Protein AF-A0A960UB65-F1 (afdb_monomer_lite)

Sequence (457 aa):
MKLVRENLKAYLTNGGKIPEKVTPKFLTQNHSGFLNKEYNNRPELTNQEFQFLRRIIALKPETLAQVYTADINILIYICEKLSDLNLNAIRELEDCIKEFDSDMDMLLGGSDSLIEKYYMSLDLLNSGISEVPREDFLPLTETISGSINNFLQTYKSLFVSEFKNASPNLITFQELSAKLSKELKSGESPSSTTAGTGSNRSNITIGLDAAAIKKELENSASKILNYAGIEIERVKEYSSLVLKMKSLKNPLDPDPDARKIRRNLTKTYWEAYEKSFLKYLQSNKKVPRPIEMMLKFGYFDETLLEDEQLIFLHQQVEKKDTYRDNLVMTFDGTDWLEKIYRKEFTTSLDELGQTFFDKVKADNRNSQYKKESDLPPDVDNGEARLKYEINSMYISNVRLTTGSPASHLPILTKYHIIYPLEKCIVDSKMLIDTLKAIMAIDYTAFYREVIYNEPDL

Secondary structure (DSSP, 8-state):
-HHHHHHHHHHHHTT----SS--HHHHHS--HHHHT-----------HHHHHHHHHHTS-HHHHHHHHHH-HHHHHHHHHHHHHHHHHHHHHHHHHHHHHHHHHHHHHBGGGSHHHHHHHHHHHHHTT---S-HHHHHHHHHHHHHHHHHHHHHHHHHHSS--TTB-TTHHHHHHHHHHHHHHHHHTPPPP------SS------S-S-HHHHHHHTTTHHHHHHHHHT--HHHHHHHHHHHHHHHHSS-TTS--HHHHHHHHHHHHHHHHHHHHHHHHHHHTTT---HHHHHHHHH----GGGS-HHHHHHHHHHHSPPP----SS-----HHHHHHHHHTTSSPPPP-TTS--HHHHHHHHTTTS---SGGGS-TTTS-HHHHHHHHIIIIIHHHHHHHSS-TTT--SS--GGG--S-HHHH---HHHHHHHHHHHHHH-TTTTPPP-----TT-

Radius of gyration: 32.87 Å; chains: 1; bounding box: 92×62×88 Å

Structure (mmCIF, N/CA/C/O backbone):
data_AF-A0A960UB65-F1
#
_entry.id   AF-A0A960UB65-F1
#
loop_
_atom_site.group_PDB
_atom_site.id
_atom_site.type_symbol
_atom_site.label_atom_id
_atom_site.label_alt_id
_atom_site.label_comp_id
_atom_site.label_asym_id
_atom_site.label_entity_id
_atom_site.label_seq_id
_atom_site.pdbx_PDB_ins_code
_atom_site.Cartn_x
_atom_site.Cartn_y
_atom_site.Cartn_z
_atom_site.occupancy
_atom_site.B_iso_or_equiv
_atom_site.auth_seq_id
_atom_site.auth_comp_id
_atom_site.auth_asym_id
_atom_site.auth_atom_id
_atom_site.pdbx_PDB_model_num
ATOM 1 N N . MET A 1 1 ? 15.405 -2.879 -5.084 1.00 46.12 1 MET A N 1
ATOM 2 C CA . MET A 1 1 ? 15.617 -3.177 -3.636 1.00 46.12 1 MET A CA 1
ATOM 3 C C . MET A 1 1 ? 16.535 -4.374 -3.384 1.00 46.12 1 MET A C 1
ATOM 5 O O . MET A 1 1 ? 17.362 -4.290 -2.483 1.00 46.12 1 MET A O 1
ATOM 9 N N . LYS A 1 2 ? 16.433 -5.454 -4.173 1.00 51.88 2 LYS A N 1
ATOM 10 C CA . LYS A 1 2 ? 17.303 -6.639 -4.071 1.00 51.88 2 LYS A CA 1
ATOM 11 C C . LYS A 1 2 ? 18.804 -6.291 -4.176 1.00 51.88 2 LYS A C 1
ATOM 13 O O . LYS A 1 2 ? 19.564 -6.609 -3.268 1.00 51.88 2 LYS A O 1
ATOM 18 N N . LEU A 1 3 ? 19.154 -5.450 -5.154 1.00 63.78 3 LEU A N 1
ATOM 19 C CA . LEU A 1 3 ? 20.529 -5.012 -5.426 1.00 63.78 3 LEU A CA 1
ATOM 20 C C . LEU A 1 3 ? 21.200 -4.239 -4.272 1.00 63.78 3 LEU A C 1
ATOM 22 O O . LEU A 1 3 ? 22.381 -4.423 -4.014 1.00 63.78 3 LEU A O 1
ATOM 26 N N . VAL A 1 4 ? 20.467 -3.394 -3.533 1.00 68.12 4 VAL A N 1
ATOM 27 C CA . VAL A 1 4 ? 21.047 -2.603 -2.422 1.00 68.12 4 VAL A CA 1
ATOM 28 C C . VAL A 1 4 ? 21.416 -3.502 -1.242 1.00 68.12 4 VAL A C 1
ATOM 30 O O . VAL A 1 4 ? 22.489 -3.352 -0.665 1.00 68.12 4 VAL A O 1
ATOM 33 N N . ARG A 1 5 ? 20.550 -4.464 -0.899 1.00 73.81 5 ARG A N 1
ATOM 34 C CA . ARG A 1 5 ? 20.815 -5.427 0.182 1.00 73.81 5 ARG A CA 1
ATOM 35 C C . ARG A 1 5 ? 21.937 -6.394 -0.189 1.00 73.81 5 ARG A C 1
ATOM 37 O O . ARG A 1 5 ? 22.745 -6.732 0.668 1.00 73.81 5 ARG A O 1
ATOM 44 N N . GLU A 1 6 ? 21.999 -6.809 -1.452 1.00 80.06 6 GLU A N 1
ATOM 45 C CA . GLU A 1 6 ? 23.071 -7.659 -1.978 1.00 80.06 6 GLU A CA 1
ATOM 46 C C . GLU A 1 6 ? 24.418 -6.926 -1.988 1.00 80.06 6 GLU A C 1
ATOM 48 O O . GLU A 1 6 ? 25.387 -7.457 -1.451 1.00 80.06 6 GLU A O 1
ATOM 53 N N . ASN A 1 7 ? 24.462 -5.679 -2.472 1.00 82.44 7 ASN A N 1
ATOM 54 C CA . ASN A 1 7 ? 25.669 -4.848 -2.445 1.00 82.44 7 ASN A CA 1
ATOM 55 C C . ASN A 1 7 ? 26.142 -4.576 -1.012 1.00 82.44 7 ASN A C 1
ATOM 57 O O . ASN A 1 7 ? 27.329 -4.694 -0.728 1.00 82.44 7 ASN A O 1
ATOM 61 N N . LEU A 1 8 ? 25.223 -4.257 -0.093 1.00 84.19 8 LEU A N 1
ATOM 62 C CA . LEU A 1 8 ? 25.546 -4.048 1.320 1.00 84.19 8 LEU A CA 1
ATOM 63 C C . LEU A 1 8 ? 26.121 -5.319 1.959 1.00 84.19 8 LEU A C 1
ATOM 65 O O . LEU A 1 8 ? 27.122 -5.264 2.670 1.00 84.19 8 LEU A O 1
ATOM 69 N N . LYS A 1 9 ? 25.510 -6.475 1.679 1.00 86.12 9 LYS A N 1
ATOM 70 C CA . LYS A 1 9 ? 25.997 -7.771 2.154 1.00 86.12 9 LYS A CA 1
ATOM 71 C C . LYS A 1 9 ? 27.390 -8.075 1.601 1.00 86.12 9 LYS A C 1
ATOM 73 O O . LYS A 1 9 ? 28.254 -8.467 2.379 1.00 86.12 9 LYS A O 1
ATOM 78 N N . ALA A 1 10 ? 27.614 -7.889 0.299 1.00 85.62 10 ALA A N 1
ATOM 79 C CA . ALA A 1 10 ? 28.914 -8.102 -0.338 1.00 85.62 10 ALA A CA 1
ATOM 80 C C . ALA A 1 10 ? 29.987 -7.185 0.268 1.00 85.62 10 ALA A C 1
ATOM 82 O O . ALA A 1 10 ? 31.014 -7.674 0.729 1.00 85.62 10 ALA A O 1
ATOM 83 N N . TYR A 1 11 ? 29.684 -5.889 0.390 1.00 89.25 11 TYR A N 1
ATOM 84 C CA . TYR A 1 11 ? 30.577 -4.888 0.969 1.00 89.25 11 TYR A CA 1
ATOM 85 C C . TYR A 1 11 ? 31.040 -5.267 2.381 1.00 89.25 11 TYR A C 1
ATOM 87 O O . TYR A 1 11 ? 32.238 -5.282 2.652 1.00 89.25 11 TYR A O 1
ATOM 95 N N . LEU A 1 12 ? 30.106 -5.640 3.264 1.00 90.12 12 LEU A N 1
ATOM 96 C CA . LEU A 1 12 ? 30.428 -6.044 4.637 1.00 90.12 12 LEU A CA 1
ATOM 97 C C . LEU A 1 12 ? 31.174 -7.387 4.696 1.00 90.12 12 LEU A C 1
ATOM 99 O O . LEU A 1 12 ? 32.096 -7.543 5.493 1.00 90.12 12 LEU A O 1
ATOM 103 N N . THR A 1 13 ? 30.800 -8.350 3.847 1.00 90.69 13 THR A N 1
ATOM 104 C CA . THR A 1 13 ? 31.427 -9.687 3.816 1.00 90.69 13 THR A CA 1
ATOM 105 C C . THR A 1 13 ? 32.877 -9.617 3.331 1.00 90.69 13 THR A 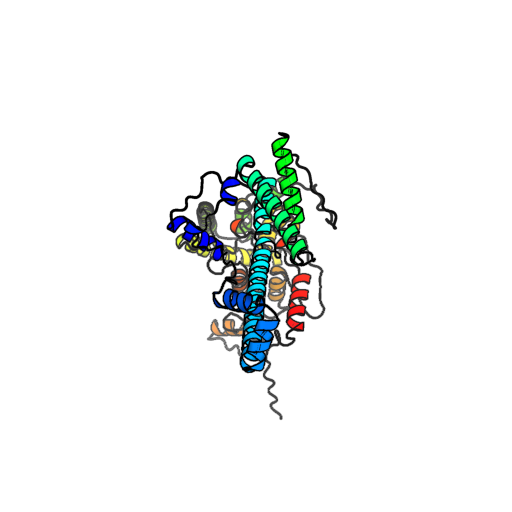C 1
ATOM 107 O O . THR A 1 13 ? 33.726 -10.349 3.830 1.00 90.69 13 THR A O 1
ATOM 110 N N . ASN A 1 14 ? 33.180 -8.690 2.420 1.00 90.19 14 ASN A N 1
ATOM 111 C CA . ASN A 1 14 ? 34.515 -8.490 1.860 1.00 90.19 14 ASN A CA 1
ATOM 112 C C . ASN A 1 14 ? 35.395 -7.544 2.704 1.00 90.19 14 ASN A C 1
ATOM 114 O O . ASN A 1 14 ? 36.448 -7.104 2.252 1.00 90.19 14 ASN A O 1
ATOM 118 N N . GLY A 1 15 ? 34.983 -7.223 3.937 1.00 87.62 15 GLY A N 1
ATOM 119 C CA . GLY A 1 15 ? 35.769 -6.418 4.878 1.00 87.62 15 GLY A CA 1
ATOM 120 C C . GLY A 1 15 ? 35.581 -4.902 4.758 1.00 87.62 15 GLY A C 1
ATOM 121 O O . GLY A 1 15 ? 36.271 -4.148 5.449 1.00 87.62 15 GLY A O 1
ATOM 122 N N . GLY A 1 16 ? 34.640 -4.443 3.930 1.00 87.81 16 GLY A N 1
ATOM 123 C CA . GLY A 1 16 ? 34.236 -3.045 3.866 1.00 87.81 16 GLY A CA 1
ATOM 124 C C . GLY A 1 16 ? 33.588 -2.601 5.179 1.00 87.81 16 GLY A C 1
ATOM 125 O O . GLY A 1 16 ? 32.753 -3.299 5.756 1.00 87.81 16 GLY A O 1
ATOM 126 N N . LYS A 1 17 ? 33.963 -1.416 5.666 1.00 87.00 17 LYS A N 1
ATOM 127 C CA . LYS A 1 17 ? 33.378 -0.806 6.869 1.00 87.00 17 LYS A CA 1
ATOM 128 C C . LYS A 1 17 ? 32.568 0.417 6.477 1.00 87.00 17 LYS A C 1
ATOM 130 O O . LYS A 1 17 ? 33.040 1.248 5.701 1.00 87.00 17 LYS A O 1
ATOM 135 N N . ILE A 1 18 ? 31.348 0.511 6.997 1.00 83.00 18 ILE A N 1
ATOM 136 C CA . ILE A 1 18 ? 30.536 1.721 6.870 1.00 83.00 18 ILE A CA 1
ATOM 137 C C . ILE A 1 18 ? 30.983 2.661 7.989 1.00 83.00 18 ILE A C 1
ATOM 139 O O . ILE A 1 18 ? 30.955 2.251 9.151 1.00 83.00 18 ILE A O 1
ATOM 143 N N . PRO A 1 19 ? 31.456 3.874 7.669 1.00 83.06 19 PRO A N 1
ATOM 144 C CA . PRO A 1 19 ? 31.855 4.825 8.693 1.00 83.06 19 PRO A CA 1
ATOM 145 C C . PRO A 1 19 ? 30.634 5.251 9.518 1.00 83.06 19 PRO A C 1
ATOM 147 O O . PRO A 1 19 ? 29.539 5.380 8.976 1.00 83.06 19 PRO A O 1
ATOM 150 N N . GLU A 1 20 ? 30.833 5.527 10.810 1.00 77.88 20 GLU A N 1
ATOM 151 C CA . GLU A 1 20 ? 29.770 6.058 11.686 1.00 77.88 20 GLU A CA 1
ATOM 152 C C . GLU A 1 20 ? 29.181 7.367 11.143 1.00 77.88 20 GLU A C 1
ATOM 154 O O . GLU A 1 20 ? 27.991 7.627 11.294 1.00 77.88 20 GLU A O 1
ATOM 159 N N . LYS A 1 21 ? 30.010 8.156 10.447 1.00 80.69 21 LYS A N 1
ATOM 160 C CA . LYS A 1 21 ? 29.604 9.329 9.674 1.00 80.69 21 LYS A CA 1
ATOM 161 C C . LYS A 1 21 ? 30.010 9.167 8.218 1.00 80.69 21 LYS A C 1
ATOM 163 O O . LYS A 1 21 ? 31.198 9.155 7.884 1.00 80.69 21 LYS A O 1
ATOM 168 N N . VAL A 1 22 ? 29.021 9.054 7.340 1.00 82.44 22 VAL A N 1
ATOM 169 C CA . VAL A 1 22 ? 29.248 9.014 5.894 1.00 82.44 22 VAL A CA 1
ATOM 170 C C . VAL A 1 22 ? 29.615 10.417 5.424 1.00 82.44 22 VAL A C 1
ATOM 172 O O . VAL A 1 22 ? 28.898 11.374 5.686 1.00 82.44 22 VAL A O 1
ATOM 175 N N . THR A 1 23 ? 30.745 10.547 4.731 1.00 87.44 23 THR A N 1
ATOM 176 C CA . THR A 1 23 ? 31.221 11.831 4.197 1.00 87.44 23 THR A CA 1
ATOM 177 C C . THR A 1 23 ? 31.137 11.842 2.672 1.00 87.44 23 THR A C 1
ATOM 179 O O . THR A 1 23 ? 31.181 10.776 2.055 1.00 87.44 23 THR A O 1
ATOM 182 N N . PRO A 1 24 ? 31.122 13.019 2.022 1.00 87.44 24 PRO A N 1
ATOM 183 C CA . PRO A 1 24 ? 31.235 13.114 0.565 1.00 87.44 24 PRO A CA 1
ATOM 184 C C . PRO A 1 24 ? 32.425 12.343 -0.023 1.00 87.44 24 PRO A C 1
ATOM 186 O O . PRO A 1 24 ? 32.319 11.754 -1.094 1.00 87.44 24 PRO A O 1
ATOM 189 N N . LYS A 1 25 ? 33.548 12.277 0.707 1.00 87.25 25 LYS A N 1
ATOM 190 C CA . LYS A 1 25 ? 34.724 11.487 0.310 1.00 87.25 25 LYS A CA 1
ATOM 191 C C . LYS A 1 25 ? 34.430 9.992 0.239 1.00 87.25 25 LYS A C 1
ATOM 193 O O . LYS A 1 25 ? 35.004 9.306 -0.594 1.00 87.25 25 LYS A O 1
ATOM 198 N N . PHE A 1 26 ? 33.557 9.483 1.103 1.00 86.81 26 PHE A N 1
ATOM 199 C CA . PHE A 1 26 ? 33.159 8.081 1.066 1.00 86.81 26 PHE A CA 1
ATOM 200 C C . PHE A 1 26 ? 32.366 7.757 -0.208 1.00 86.81 26 PHE A C 1
ATOM 202 O O . PHE A 1 26 ? 32.549 6.679 -0.762 1.00 86.81 26 PHE A O 1
ATOM 209 N N . LEU A 1 27 ? 31.546 8.694 -0.703 1.00 82.75 27 LEU A N 1
ATOM 210 C CA . LEU A 1 27 ? 30.766 8.522 -1.937 1.00 82.75 27 LEU A CA 1
ATOM 211 C C . LEU A 1 27 ? 31.638 8.498 -3.200 1.00 82.75 27 LEU A C 1
ATOM 213 O O . LEU A 1 27 ? 31.285 7.836 -4.169 1.00 82.75 27 LEU A O 1
ATOM 217 N N . THR A 1 28 ? 32.762 9.217 -3.197 1.00 82.19 28 THR A N 1
ATOM 218 C CA . THR A 1 28 ? 33.660 9.336 -4.359 1.00 82.19 28 THR A CA 1
ATOM 219 C C . THR A 1 28 ? 34.835 8.357 -4.334 1.00 82.19 28 THR A C 1
ATOM 221 O O . THR A 1 28 ? 35.596 8.278 -5.297 1.00 82.19 28 THR A O 1
ATOM 224 N N . GLN A 1 29 ? 34.999 7.599 -3.248 1.00 86.94 29 GLN A N 1
ATOM 225 C CA . GLN A 1 29 ? 36.013 6.554 -3.144 1.00 86.94 29 GLN A CA 1
ATOM 226 C C . GLN A 1 29 ? 35.649 5.322 -3.975 1.00 86.94 29 GLN A C 1
ATOM 228 O O . GLN A 1 29 ? 34.487 4.941 -4.108 1.00 86.94 29 GLN A O 1
ATOM 233 N N . ASN A 1 30 ? 36.677 4.664 -4.510 1.00 85.38 30 ASN A N 1
ATOM 234 C CA . ASN A 1 30 ? 36.500 3.423 -5.242 1.00 85.38 30 ASN A CA 1
ATOM 235 C C . ASN A 1 30 ? 36.323 2.247 -4.267 1.00 85.38 30 ASN A C 1
ATOM 237 O O . ASN A 1 30 ? 37.273 1.838 -3.601 1.00 85.38 30 ASN A O 1
ATOM 241 N N . HIS A 1 31 ? 35.113 1.686 -4.239 1.00 87.31 31 HIS A N 1
ATOM 242 C CA . HIS A 1 31 ? 34.742 0.533 -3.409 1.00 87.31 31 HIS A CA 1
ATOM 243 C C . HIS A 1 31 ? 34.596 -0.779 -4.202 1.00 87.31 31 HIS A C 1
ATOM 245 O O . HIS A 1 31 ? 34.089 -1.762 -3.664 1.00 87.31 31 HIS A O 1
ATOM 251 N N . SER A 1 32 ? 35.037 -0.814 -5.467 1.00 84.56 32 SER A N 1
ATOM 252 C CA . SER A 1 32 ? 34.952 -1.980 -6.378 1.00 84.56 32 SER A CA 1
ATOM 253 C C . SER A 1 32 ? 35.378 -3.297 -5.737 1.00 84.56 32 SER A C 1
ATOM 255 O O . SER A 1 32 ? 34.622 -4.267 -5.771 1.00 84.56 32 SER A O 1
ATOM 257 N N . GLY A 1 33 ? 36.553 -3.310 -5.101 1.00 83.44 33 GLY A N 1
ATOM 258 C CA . GLY A 1 33 ? 37.121 -4.502 -4.468 1.00 83.44 33 GLY A CA 1
ATOM 259 C C . GLY A 1 33 ? 36.278 -5.055 -3.316 1.00 83.44 33 GLY A C 1
ATOM 260 O O . GLY A 1 33 ? 36.300 -6.253 -3.066 1.00 83.44 33 GLY A O 1
ATOM 261 N N . PHE A 1 34 ? 35.485 -4.212 -2.648 1.00 87.69 34 PHE A N 1
ATOM 262 C CA . PHE A 1 34 ? 34.546 -4.655 -1.613 1.00 87.69 34 PHE A CA 1
ATOM 263 C C . PHE A 1 34 ? 33.189 -5.055 -2.195 1.00 87.69 34 PHE A C 1
ATOM 265 O O . PHE A 1 34 ? 32.503 -5.912 -1.645 1.00 87.69 34 PHE A O 1
ATOM 272 N N . LEU A 1 35 ? 32.789 -4.449 -3.311 1.00 84.75 35 LEU A N 1
ATOM 273 C CA . LEU A 1 35 ? 31.502 -4.692 -3.961 1.00 84.75 35 LEU A CA 1
ATOM 274 C C . LEU A 1 35 ? 31.531 -5.854 -4.962 1.00 84.75 35 LEU A C 1
ATOM 276 O O . LEU A 1 35 ? 30.475 -6.196 -5.488 1.00 84.75 35 LEU A O 1
ATOM 280 N N . ASN A 1 36 ? 32.702 -6.451 -5.224 1.00 81.25 36 ASN A N 1
ATOM 281 C CA . ASN A 1 36 ? 32.920 -7.395 -6.326 1.00 81.25 36 ASN A CA 1
ATOM 282 C C . ASN A 1 36 ? 32.400 -6.833 -7.661 1.00 81.25 36 ASN A C 1
ATOM 284 O O . ASN A 1 36 ? 31.754 -7.535 -8.437 1.00 81.25 36 ASN A O 1
ATOM 288 N N . LYS A 1 37 ? 32.638 -5.537 -7.892 1.00 77.56 37 LYS A N 1
ATOM 289 C CA . LYS A 1 37 ? 32.236 -4.838 -9.113 1.00 77.56 37 LYS A CA 1
ATOM 290 C C . LYS A 1 37 ? 33.463 -4.386 -9.876 1.00 77.56 37 LYS A C 1
ATOM 292 O O . LYS A 1 37 ? 34.276 -3.646 -9.333 1.00 77.56 37 LYS A O 1
ATOM 297 N N . GLU A 1 38 ? 33.553 -4.764 -11.139 1.00 74.19 38 GLU A N 1
ATOM 298 C CA . GLU A 1 38 ? 34.525 -4.194 -12.062 1.00 74.19 38 GLU A CA 1
ATOM 299 C C . GLU A 1 38 ? 33.853 -3.062 -12.838 1.00 74.19 38 GLU A C 1
ATOM 301 O O . GLU A 1 38 ? 32.847 -3.263 -13.506 1.00 74.19 38 GLU A O 1
ATOM 306 N N . TYR A 1 39 ? 34.386 -1.847 -12.705 1.00 66.56 39 TYR A N 1
ATOM 307 C CA . TYR A 1 39 ? 33.893 -0.660 -13.419 1.00 66.56 39 TYR A CA 1
ATOM 308 C C . TYR A 1 39 ? 34.680 -0.383 -14.710 1.00 66.56 39 TYR A C 1
ATOM 310 O O . TYR A 1 39 ? 34.407 0.585 -15.411 1.00 66.56 39 TYR A O 1
ATOM 318 N N . ASN A 1 40 ? 35.690 -1.207 -15.003 1.00 56.50 40 ASN A N 1
ATOM 319 C CA . ASN A 1 40 ? 36.596 -1.047 -16.134 1.00 56.50 40 ASN A CA 1
ATOM 320 C C . ASN A 1 40 ? 36.298 -2.089 -17.215 1.00 56.50 40 ASN A C 1
ATOM 322 O O . ASN A 1 40 ? 37.154 -2.912 -17.514 1.00 56.50 40 ASN A O 1
ATOM 326 N N . ASN A 1 41 ? 35.142 -2.010 -17.865 1.00 55.22 41 ASN A N 1
ATOM 327 C CA . ASN A 1 41 ? 35.046 -2.551 -19.217 1.00 55.22 41 ASN A CA 1
ATOM 328 C C . ASN A 1 41 ? 35.518 -1.454 -20.168 1.00 55.22 41 ASN A C 1
ATOM 330 O O . ASN A 1 41 ? 34.726 -0.716 -20.744 1.00 55.22 41 ASN A O 1
ATOM 334 N N . ARG A 1 42 ? 36.842 -1.286 -20.291 1.00 55.47 42 ARG A N 1
ATOM 335 C CA . ARG A 1 42 ? 37.345 -0.639 -21.503 1.00 55.47 42 ARG A CA 1
ATOM 336 C C . ARG A 1 42 ? 37.072 -1.635 -22.627 1.00 55.47 42 ARG A C 1
ATOM 338 O O . ARG A 1 42 ? 37.592 -2.742 -22.516 1.00 55.47 42 ARG A O 1
ATOM 345 N N . PRO A 1 43 ? 36.304 -1.284 -23.669 1.00 56.09 43 PRO A N 1
ATOM 346 C CA . PRO A 1 43 ? 36.221 -2.138 -24.842 1.00 56.09 43 PRO A CA 1
ATOM 347 C C . PRO A 1 43 ? 37.651 -2.387 -25.336 1.00 56.09 43 PRO A C 1
ATOM 349 O O . PRO A 1 43 ? 38.396 -1.438 -25.620 1.00 56.09 43 PRO A O 1
ATOM 352 N N . GLU A 1 44 ? 38.089 -3.647 -25.341 1.00 56.22 44 GLU A N 1
ATOM 353 C CA . GLU A 1 44 ? 39.422 -4.040 -25.800 1.00 56.22 44 GLU A CA 1
ATOM 354 C C . GLU A 1 44 ? 39.467 -4.012 -27.336 1.00 56.22 44 GLU A C 1
ATOM 356 O O . GLU A 1 44 ? 39.770 -4.995 -28.006 1.00 56.22 44 GLU A O 1
ATOM 361 N N . LEU A 1 45 ? 39.256 -2.831 -27.926 1.00 56.66 45 LEU A N 1
ATOM 362 C CA . LEU A 1 45 ? 39.530 -2.576 -29.347 1.00 56.66 45 LEU A CA 1
ATOM 363 C C . LEU A 1 45 ? 41.003 -2.847 -29.709 1.00 56.66 45 LEU A C 1
ATOM 365 O O . LEU A 1 45 ? 41.361 -2.994 -30.877 1.00 56.66 45 LEU A O 1
ATOM 369 N N . THR A 1 46 ? 41.885 -2.921 -28.711 1.00 55.56 46 THR A N 1
ATOM 370 C CA . THR A 1 46 ? 43.291 -3.313 -28.837 1.00 55.56 46 THR A CA 1
ATOM 371 C C . THR A 1 46 ? 43.478 -4.828 -28.907 1.00 55.56 46 THR A C 1
ATOM 373 O O . THR A 1 46 ? 44.289 -5.392 -28.178 1.00 55.56 46 THR A O 1
ATOM 376 N N . ASN A 1 47 ? 42.795 -5.491 -29.837 1.00 69.56 47 ASN A N 1
ATOM 377 C CA . ASN A 1 47 ? 43.164 -6.850 -30.217 1.00 69.56 47 ASN A CA 1
ATOM 378 C C . ASN A 1 47 ? 44.422 -6.814 -31.120 1.00 69.56 47 ASN A C 1
ATOM 380 O O . ASN A 1 47 ? 44.623 -5.875 -31.901 1.00 69.56 47 ASN A O 1
ATOM 384 N N . GLN A 1 48 ? 45.288 -7.828 -31.025 1.00 77.62 48 GLN A N 1
ATOM 385 C CA . GLN A 1 48 ? 46.467 -7.998 -31.890 1.00 77.62 48 GLN A CA 1
ATOM 386 C C . GLN A 1 48 ? 46.091 -7.922 -33.379 1.00 77.62 48 GLN A C 1
ATOM 388 O O . GLN A 1 48 ? 46.843 -7.368 -34.182 1.00 77.62 48 GLN A O 1
ATOM 393 N N . GLU A 1 49 ? 44.896 -8.403 -33.726 1.00 78.69 49 GLU A N 1
ATOM 394 C CA . GLU A 1 49 ? 44.326 -8.354 -35.074 1.00 78.69 49 GLU A CA 1
ATOM 395 C C . GLU A 1 49 ? 44.101 -6.917 -35.578 1.00 78.69 49 GLU A C 1
ATOM 397 O O . GLU A 1 49 ? 44.520 -6.580 -36.686 1.00 78.69 49 GLU A O 1
ATOM 402 N N . PHE A 1 50 ? 43.548 -6.024 -34.748 1.00 81.56 50 PHE A N 1
ATOM 403 C CA . PHE A 1 50 ? 43.367 -4.613 -35.107 1.00 81.56 50 PHE A CA 1
ATOM 404 C C . PHE A 1 50 ? 44.712 -3.916 -35.348 1.00 81.56 50 PHE A C 1
ATOM 406 O O . PHE A 1 50 ? 44.884 -3.190 -36.330 1.00 81.56 50 PHE A O 1
ATOM 413 N N . GLN A 1 51 ? 45.702 -4.155 -34.479 1.00 83.44 51 GLN A N 1
ATOM 414 C CA . GLN A 1 51 ? 47.039 -3.579 -34.650 1.00 83.44 51 GLN A CA 1
ATOM 415 C C . GLN A 1 51 ? 47.734 -4.099 -35.911 1.00 83.44 51 GLN A C 1
ATOM 417 O O . GLN A 1 51 ? 48.417 -3.332 -36.595 1.00 83.44 51 GLN A O 1
ATOM 422 N N . PHE A 1 52 ? 47.560 -5.383 -36.226 1.00 84.94 52 PHE A N 1
ATOM 423 C CA . PHE A 1 52 ? 48.090 -6.001 -37.434 1.00 84.94 52 PHE A CA 1
ATOM 424 C C . PHE A 1 52 ? 47.476 -5.387 -38.697 1.00 84.94 52 PHE A C 1
ATOM 426 O O . PHE A 1 52 ? 48.212 -4.890 -39.550 1.00 84.94 52 PHE A O 1
ATOM 433 N N . LEU A 1 53 ? 46.144 -5.319 -38.782 1.00 84.94 53 LEU A N 1
ATOM 434 C CA . LEU A 1 53 ? 45.445 -4.731 -39.928 1.00 84.94 53 LEU A CA 1
ATOM 435 C C . LEU A 1 53 ? 45.778 -3.247 -40.094 1.00 84.94 53 LEU A C 1
ATOM 437 O O . LEU A 1 53 ? 46.086 -2.804 -41.199 1.00 84.94 53 LEU A O 1
ATOM 441 N N . ARG A 1 54 ? 45.837 -2.485 -38.995 1.00 85.00 54 ARG A N 1
ATOM 442 C CA . ARG A 1 54 ? 46.268 -1.080 -39.016 1.00 85.00 54 ARG A CA 1
ATOM 443 C C . ARG A 1 54 ? 47.680 -0.918 -39.585 1.00 85.00 54 ARG A C 1
ATOM 445 O O . ARG A 1 54 ? 47.924 0.028 -40.330 1.00 85.00 54 ARG A O 1
ATOM 452 N N . ARG A 1 55 ? 48.613 -1.815 -39.245 1.00 87.19 55 ARG A N 1
ATOM 453 C CA . ARG A 1 55 ? 49.985 -1.795 -39.784 1.00 87.19 55 ARG A CA 1
ATOM 454 C C . ARG A 1 55 ? 50.026 -2.142 -41.268 1.00 87.19 55 ARG A C 1
ATOM 456 O O . ARG A 1 55 ? 50.783 -1.500 -41.985 1.00 87.19 55 ARG A O 1
ATOM 463 N N . ILE A 1 56 ? 49.215 -3.102 -41.721 1.00 86.19 56 ILE A N 1
ATOM 464 C CA . ILE A 1 56 ? 49.106 -3.447 -43.145 1.00 86.19 56 ILE A CA 1
ATOM 465 C C . ILE A 1 56 ? 48.567 -2.262 -43.947 1.00 86.19 56 ILE A C 1
ATOM 467 O O . ILE A 1 56 ? 49.176 -1.871 -44.935 1.00 86.19 56 ILE A O 1
ATOM 471 N N . ILE A 1 57 ? 47.477 -1.638 -43.500 1.00 85.00 57 ILE A N 1
ATOM 472 C CA . ILE A 1 57 ? 46.853 -0.507 -44.208 1.00 85.00 57 ILE A CA 1
ATOM 473 C C . ILE A 1 57 ? 47.773 0.724 -44.231 1.00 85.00 57 ILE A C 1
ATOM 475 O O . ILE A 1 57 ? 47.711 1.526 -45.157 1.00 85.00 57 ILE A O 1
ATOM 479 N N . ALA A 1 58 ? 48.652 0.868 -43.235 1.00 88.38 58 ALA A N 1
ATOM 480 C CA . ALA A 1 58 ? 49.634 1.948 -43.164 1.00 88.38 58 ALA A CA 1
ATOM 481 C C . ALA A 1 58 ? 50.876 1.739 -44.058 1.00 88.38 58 ALA A C 1
ATOM 483 O O . ALA A 1 58 ? 51.747 2.613 -44.091 1.00 88.38 58 ALA A O 1
ATOM 484 N N . LEU A 1 59 ? 51.001 0.601 -44.754 1.00 91.06 59 LEU A N 1
ATOM 485 C CA . LEU A 1 59 ? 52.085 0.376 -45.714 1.00 91.06 59 LEU A CA 1
ATOM 486 C C . LEU A 1 59 ? 51.991 1.348 -46.899 1.00 91.06 59 LEU A C 1
ATOM 488 O O . LEU A 1 59 ? 50.935 1.897 -47.213 1.00 91.06 59 LEU A O 1
ATOM 492 N N . LYS A 1 60 ? 53.120 1.553 -47.589 1.00 92.69 60 LYS A N 1
ATOM 493 C CA . LYS A 1 60 ? 53.164 2.427 -48.766 1.00 92.69 60 LYS A CA 1
ATOM 494 C C . LYS A 1 60 ? 52.226 1.902 -49.864 1.00 92.69 60 LYS A C 1
ATOM 496 O O . LYS A 1 60 ? 52.235 0.693 -50.121 1.00 92.69 60 LYS A O 1
ATOM 501 N N . PRO A 1 61 ? 51.493 2.783 -50.570 1.00 88.44 61 PRO A N 1
ATOM 502 C CA . PRO A 1 61 ? 50.582 2.380 -51.640 1.00 88.44 61 PRO A CA 1
ATOM 503 C C . PRO A 1 61 ? 51.243 1.520 -52.723 1.00 88.44 61 PRO A C 1
ATOM 505 O O . PRO A 1 61 ? 50.623 0.576 -53.204 1.00 88.44 61 PRO A O 1
ATOM 508 N N . GLU A 1 62 ? 52.513 1.783 -53.063 1.00 91.31 62 GLU A N 1
ATOM 509 C CA . GLU A 1 62 ? 53.243 0.983 -54.058 1.00 91.31 62 GLU A CA 1
ATOM 510 C C . GLU A 1 62 ? 53.433 -0.477 -53.612 1.00 91.31 62 GLU A C 1
ATOM 512 O O . GLU A 1 62 ? 53.306 -1.395 -54.418 1.00 91.31 62 GLU A O 1
ATOM 517 N N . THR A 1 63 ? 53.701 -0.704 -52.322 1.00 88.44 63 THR A N 1
ATOM 518 C CA . THR A 1 63 ? 53.864 -2.046 -51.742 1.00 88.44 63 THR A CA 1
ATOM 519 C C . THR A 1 63 ? 52.535 -2.790 -51.706 1.00 88.44 63 THR A C 1
ATOM 521 O O . THR A 1 63 ? 52.471 -3.961 -52.069 1.00 88.44 63 THR A O 1
ATOM 524 N N . LEU A 1 64 ? 51.460 -2.103 -51.315 1.00 86.81 64 LEU A N 1
ATOM 525 C CA . LEU A 1 64 ? 50.118 -2.681 -51.288 1.00 86.81 64 LEU A CA 1
ATOM 526 C C . LEU A 1 64 ? 49.637 -3.055 -52.694 1.00 86.81 64 LEU A C 1
ATOM 528 O O . LEU A 1 64 ? 49.113 -4.148 -52.885 1.00 86.81 64 LEU A O 1
ATOM 532 N N . ALA A 1 65 ? 49.891 -2.205 -53.693 1.00 87.25 65 ALA A N 1
ATOM 533 C CA . ALA A 1 65 ? 49.548 -2.489 -55.084 1.00 87.25 65 ALA A CA 1
ATOM 534 C C . ALA A 1 65 ? 50.242 -3.759 -55.602 1.00 87.25 65 ALA A C 1
ATOM 536 O O . ALA A 1 65 ? 49.604 -4.575 -56.266 1.00 87.25 65 ALA A O 1
ATOM 537 N N . GLN A 1 66 ? 51.518 -3.968 -55.262 1.00 90.38 66 GLN A N 1
ATOM 538 C CA . GLN A 1 66 ? 52.240 -5.196 -55.617 1.00 90.38 66 GLN A CA 1
ATOM 539 C C . GLN A 1 66 ? 51.633 -6.437 -54.946 1.00 90.38 66 GLN A C 1
ATOM 541 O O . GLN A 1 66 ? 51.439 -7.449 -55.616 1.00 90.38 66 GLN A O 1
ATOM 546 N N . VAL A 1 67 ? 51.283 -6.352 -53.657 1.00 86.75 67 VAL A N 1
ATOM 547 C CA . VAL A 1 67 ? 50.656 -7.455 -52.903 1.00 86.75 67 VAL A CA 1
ATOM 548 C C . VAL A 1 67 ? 49.284 -7.819 -53.479 1.00 86.75 67 VAL A C 1
ATOM 550 O O . VAL A 1 67 ? 49.018 -8.993 -53.720 1.00 86.75 67 VAL A O 1
ATOM 553 N N . TYR A 1 68 ? 48.433 -6.832 -53.765 1.00 88.94 68 TYR A N 1
ATOM 554 C CA . TYR A 1 68 ? 47.082 -7.074 -54.287 1.00 88.94 68 TYR A CA 1
ATOM 555 C C . TYR A 1 68 ? 47.072 -7.536 -55.746 1.00 88.94 68 TYR A C 1
ATOM 557 O O . TYR A 1 68 ? 46.172 -8.267 -56.150 1.00 88.94 68 TYR A O 1
ATOM 565 N N . THR A 1 69 ? 48.073 -7.135 -56.536 1.00 90.62 69 THR A N 1
ATOM 566 C CA . THR A 1 69 ? 48.243 -7.641 -57.908 1.00 90.62 69 THR A CA 1
ATOM 567 C C . THR A 1 69 ? 48.697 -9.103 -57.902 1.00 90.62 69 THR A C 1
ATOM 569 O O . THR A 1 69 ? 48.339 -9.852 -58.808 1.00 90.62 69 THR A O 1
ATOM 572 N N . ALA A 1 70 ? 49.470 -9.518 -56.891 1.00 92.12 70 ALA A N 1
ATOM 573 C CA . ALA A 1 70 ? 49.911 -10.902 -56.736 1.00 92.12 70 ALA A CA 1
ATOM 574 C C . ALA A 1 70 ? 48.775 -11.834 -56.280 1.00 92.12 70 ALA A C 1
ATOM 576 O O . ALA A 1 70 ? 48.652 -12.935 -56.812 1.00 92.12 70 ALA A O 1
ATOM 577 N N . ASP A 1 71 ? 47.941 -11.396 -55.331 1.00 91.38 71 ASP A N 1
ATOM 578 C CA . ASP A 1 71 ? 46.738 -12.120 -54.913 1.00 91.38 71 ASP A CA 1
ATOM 579 C C . ASP A 1 71 ? 45.661 -11.157 -54.387 1.00 91.38 71 ASP A C 1
ATOM 581 O O . ASP A 1 71 ? 45.784 -10.557 -53.314 1.00 91.38 71 ASP A O 1
ATOM 585 N N . ILE A 1 72 ? 44.566 -11.039 -55.139 1.00 90.50 72 ILE A N 1
ATOM 586 C CA . ILE A 1 72 ? 43.434 -10.174 -54.793 1.00 90.50 72 ILE A CA 1
ATOM 587 C C . ILE A 1 72 ? 42.668 -10.671 -53.556 1.00 90.50 72 ILE A C 1
ATOM 589 O O . ILE A 1 72 ? 42.034 -9.869 -52.868 1.00 90.50 72 ILE A O 1
ATOM 593 N N . ASN A 1 73 ? 42.755 -11.965 -53.221 1.00 92.00 73 ASN A N 1
ATOM 594 C CA . ASN A 1 73 ? 42.068 -12.527 -52.056 1.00 92.00 73 ASN A CA 1
ATOM 595 C C . ASN A 1 73 ? 42.602 -11.947 -50.741 1.00 92.00 73 ASN A C 1
ATOM 597 O O . ASN A 1 73 ? 41.857 -11.858 -49.769 1.00 92.00 73 ASN A O 1
ATOM 601 N N . ILE A 1 74 ? 43.858 -11.480 -50.715 1.00 87.62 74 ILE A N 1
ATOM 602 C CA . ILE A 1 74 ? 44.440 -10.793 -49.554 1.00 87.62 74 ILE A CA 1
ATOM 603 C C . ILE A 1 74 ? 43.670 -9.500 -49.256 1.00 87.62 74 ILE A C 1
ATOM 605 O O . ILE A 1 74 ? 43.359 -9.224 -48.098 1.00 87.62 74 ILE A O 1
ATOM 609 N N . LEU A 1 75 ? 43.326 -8.722 -50.290 1.00 87.12 75 LEU A N 1
ATOM 610 C CA . LEU A 1 75 ? 42.536 -7.497 -50.135 1.00 87.12 75 LEU A CA 1
ATOM 611 C C . LEU A 1 75 ? 41.118 -7.812 -49.647 1.00 87.12 75 LEU A C 1
ATOM 613 O O . LEU A 1 75 ? 40.642 -7.161 -48.720 1.00 87.12 75 LEU A O 1
ATOM 617 N N . ILE A 1 76 ? 40.472 -8.822 -50.240 1.00 89.19 76 ILE A N 1
ATOM 618 C CA . ILE A 1 76 ? 39.126 -9.263 -49.844 1.00 89.19 76 ILE A CA 1
ATOM 619 C C . ILE A 1 76 ? 39.119 -9.654 -48.363 1.00 89.19 76 ILE A C 1
ATOM 621 O O . ILE A 1 76 ? 38.317 -9.126 -47.598 1.00 89.19 76 ILE A O 1
ATOM 625 N N . TYR A 1 77 ? 40.074 -10.481 -47.937 1.00 89.31 77 TYR A N 1
ATOM 626 C CA . TYR A 1 77 ? 40.183 -10.925 -46.550 1.00 89.31 77 TYR A CA 1
ATOM 627 C C . TYR A 1 77 ? 40.452 -9.767 -45.574 1.00 89.31 77 TYR A C 1
ATOM 629 O O . TYR A 1 77 ? 39.855 -9.709 -44.501 1.00 89.31 77 TYR A O 1
ATOM 637 N N . ILE A 1 78 ? 41.307 -8.801 -45.938 1.00 87.56 78 ILE A N 1
ATOM 638 C CA . ILE A 1 78 ? 41.526 -7.587 -45.130 1.00 87.56 78 ILE A CA 1
ATOM 639 C C . ILE A 1 78 ? 40.221 -6.793 -44.984 1.00 87.56 78 ILE A C 1
ATOM 641 O O . ILE A 1 78 ? 39.899 -6.353 -43.880 1.00 87.56 78 ILE A O 1
ATOM 645 N N . CYS A 1 79 ? 39.465 -6.610 -46.070 1.00 88.88 79 CYS A N 1
ATOM 646 C CA . CYS A 1 79 ? 38.180 -5.912 -46.041 1.00 88.88 79 CYS A CA 1
ATOM 647 C C . CYS A 1 79 ? 37.144 -6.638 -45.171 1.00 88.88 79 CYS A C 1
ATOM 649 O O . CYS A 1 79 ? 36.475 -5.984 -44.371 1.00 88.88 79 CYS A O 1
ATOM 651 N N . GLU A 1 80 ? 37.043 -7.965 -45.276 1.00 90.31 80 GLU A N 1
ATOM 652 C CA . GLU A 1 80 ? 36.172 -8.788 -44.427 1.00 90.31 80 GLU A CA 1
ATOM 653 C C . GLU A 1 80 ? 36.541 -8.635 -42.948 1.00 90.31 80 GLU A C 1
ATOM 655 O O . GLU A 1 80 ? 35.685 -8.308 -42.128 1.00 90.31 80 GLU A O 1
ATOM 660 N N . LYS A 1 81 ? 37.831 -8.747 -42.602 1.00 88.44 81 LYS A N 1
ATOM 661 C CA . LYS A 1 81 ? 38.288 -8.593 -41.214 1.00 88.44 81 LYS A CA 1
ATOM 662 C C . LYS A 1 81 ? 38.098 -7.191 -40.650 1.00 88.44 81 LYS A C 1
ATOM 664 O O . LYS A 1 81 ? 37.732 -7.046 -39.486 1.00 88.44 81 LYS A O 1
ATOM 669 N N . LEU A 1 82 ? 38.296 -6.148 -41.454 1.00 86.44 82 LEU A N 1
ATOM 670 C CA . LEU A 1 82 ? 37.974 -4.779 -41.042 1.00 86.44 82 LEU A CA 1
ATOM 671 C C . LEU A 1 82 ? 36.472 -4.588 -40.820 1.00 86.44 82 LEU A C 1
ATOM 673 O O . LEU A 1 82 ? 36.082 -3.884 -39.889 1.00 86.44 82 LEU A O 1
ATOM 677 N N . SER A 1 83 ? 35.637 -5.204 -41.658 1.00 88.94 83 SER A N 1
ATOM 678 C CA . SER A 1 83 ? 34.184 -5.185 -41.490 1.00 88.94 83 SER A CA 1
ATOM 679 C C . SER A 1 83 ? 33.768 -5.879 -40.191 1.00 88.94 83 SER A C 1
ATOM 681 O O . SER A 1 83 ? 33.010 -5.299 -39.416 1.00 88.94 83 SER A O 1
ATOM 683 N N . ASP A 1 84 ? 34.312 -7.066 -39.909 1.00 87.44 84 ASP A N 1
ATOM 684 C CA . ASP A 1 84 ? 34.060 -7.803 -38.664 1.00 87.44 84 ASP A CA 1
ATOM 685 C C . ASP A 1 84 ? 34.460 -6.986 -37.427 1.00 87.44 84 ASP A C 1
ATOM 687 O O . ASP A 1 84 ? 33.683 -6.872 -36.477 1.00 87.44 84 ASP A O 1
ATOM 691 N N . LEU A 1 85 ? 35.645 -6.364 -37.446 1.00 85.00 85 LEU A N 1
ATOM 692 C CA . LEU A 1 85 ? 36.112 -5.507 -36.353 1.00 85.00 85 LEU A CA 1
ATOM 693 C C . LEU A 1 85 ? 35.215 -4.283 -36.148 1.00 85.00 85 LEU A C 1
ATOM 695 O O . LEU A 1 85 ? 34.904 -3.948 -35.007 1.00 85.00 85 LEU A O 1
ATOM 699 N N . ASN A 1 86 ? 34.774 -3.634 -37.228 1.00 84.75 86 ASN A N 1
ATOM 700 C CA . ASN A 1 86 ? 33.848 -2.504 -37.137 1.00 84.75 86 ASN A CA 1
ATOM 701 C C . ASN A 1 86 ? 32.496 -2.930 -36.552 1.00 84.75 86 ASN A C 1
ATOM 703 O O . ASN A 1 86 ? 31.972 -2.242 -35.680 1.00 84.75 86 ASN A O 1
ATOM 707 N N . LEU A 1 87 ? 31.940 -4.064 -36.990 1.00 88.56 87 LEU A N 1
ATOM 708 C CA . LEU A 1 87 ? 30.680 -4.581 -36.451 1.00 88.56 87 LEU A CA 1
ATOM 709 C C . LEU A 1 87 ? 30.801 -4.942 -34.968 1.00 88.56 87 LEU A C 1
ATOM 711 O O . LEU A 1 87 ? 29.892 -4.648 -34.196 1.00 88.56 87 LEU A O 1
ATOM 715 N N . ASN A 1 88 ? 31.918 -5.542 -34.557 1.00 85.06 88 ASN A N 1
ATOM 716 C CA . ASN A 1 88 ? 32.166 -5.847 -33.150 1.00 85.06 88 ASN A CA 1
ATOM 717 C C . ASN A 1 88 ? 32.298 -4.571 -32.310 1.00 85.06 88 ASN A C 1
ATOM 719 O O . ASN A 1 88 ? 31.658 -4.477 -31.269 1.00 85.06 88 ASN A O 1
ATOM 723 N N . ALA A 1 89 ? 33.024 -3.560 -32.796 1.00 82.75 89 ALA A N 1
ATOM 724 C CA . ALA A 1 89 ? 33.131 -2.272 -32.115 1.00 82.75 89 ALA A CA 1
ATOM 725 C C . ALA A 1 89 ? 31.768 -1.569 -31.977 1.00 82.75 89 ALA A C 1
ATOM 727 O O . ALA A 1 89 ? 31.478 -0.994 -30.932 1.00 82.75 89 ALA A O 1
ATOM 728 N N . ILE A 1 90 ? 30.913 -1.635 -33.007 1.00 86.81 90 ILE A N 1
ATOM 729 C CA . ILE A 1 90 ? 29.545 -1.098 -32.943 1.00 86.81 90 ILE A CA 1
ATOM 730 C C . ILE A 1 90 ? 28.725 -1.831 -31.875 1.00 86.81 90 ILE A C 1
ATOM 732 O O . ILE A 1 90 ? 28.078 -1.172 -31.070 1.00 86.81 90 ILE A O 1
ATOM 736 N N . ARG A 1 91 ? 28.778 -3.168 -31.824 1.00 86.38 91 ARG A N 1
ATOM 737 C CA . ARG A 1 91 ? 28.053 -3.956 -30.809 1.00 86.38 91 ARG A CA 1
ATOM 738 C C . ARG A 1 91 ? 28.512 -3.634 -29.390 1.00 86.38 91 ARG A C 1
ATOM 740 O O . ARG A 1 91 ? 27.675 -3.417 -28.524 1.00 86.38 91 ARG A O 1
ATOM 747 N N . GLU A 1 92 ? 29.822 -3.555 -29.163 1.00 83.81 92 GLU A N 1
ATOM 748 C CA . GLU A 1 92 ? 30.371 -3.167 -27.859 1.00 83.81 92 GLU A CA 1
ATOM 749 C C . GLU A 1 92 ? 29.896 -1.767 -27.449 1.00 83.81 92 GLU A C 1
ATOM 751 O O . GLU A 1 92 ? 29.492 -1.560 -26.307 1.00 83.81 92 GLU A O 1
ATOM 756 N N . LEU A 1 93 ? 29.878 -0.813 -28.388 1.00 85.31 93 LEU A N 1
ATOM 757 C CA . LEU A 1 93 ? 29.344 0.526 -28.140 1.00 85.31 93 LEU A CA 1
ATOM 758 C C . LEU A 1 93 ? 27.845 0.504 -27.817 1.00 85.31 93 LEU A C 1
ATOM 760 O O . LEU A 1 93 ? 27.423 1.193 -26.892 1.00 85.31 93 LEU A O 1
ATOM 764 N N . GLU A 1 94 ? 27.040 -0.270 -28.548 1.00 86.75 94 GLU A N 1
ATOM 765 C CA . GLU A 1 94 ? 25.606 -0.422 -28.274 1.00 86.75 94 GLU A CA 1
ATOM 766 C C . GLU A 1 94 ? 25.350 -0.991 -26.878 1.00 86.75 94 GLU A C 1
ATOM 768 O O . GLU A 1 94 ? 24.454 -0.519 -26.179 1.00 86.75 94 GLU A O 1
ATOM 773 N N . ASP A 1 95 ? 26.131 -1.981 -26.453 1.00 84.44 95 ASP A N 1
ATOM 774 C CA . ASP A 1 95 ? 25.991 -2.577 -25.127 1.00 84.44 95 ASP A CA 1
ATOM 775 C C . ASP A 1 95 ? 26.430 -1.604 -24.025 1.00 84.44 95 ASP A C 1
ATOM 777 O O . ASP A 1 95 ? 25.706 -1.443 -23.042 1.00 84.44 95 ASP A O 1
ATOM 781 N N . CYS A 1 96 ? 27.515 -0.848 -24.231 1.00 84.25 96 CYS A N 1
ATOM 782 C CA . CYS A 1 96 ? 27.893 0.242 -23.327 1.00 84.25 96 CYS A CA 1
ATOM 783 C C . CYS A 1 96 ? 26.796 1.312 -23.211 1.00 84.25 96 CYS A C 1
ATOM 785 O O . CYS A 1 96 ? 26.546 1.815 -22.116 1.00 84.25 96 CYS A O 1
ATOM 787 N N . ILE A 1 97 ? 26.133 1.668 -24.317 1.00 86.12 97 ILE A N 1
ATOM 788 C CA . ILE A 1 97 ? 25.026 2.636 -24.308 1.00 86.12 97 ILE A CA 1
ATOM 789 C C . ILE A 1 97 ? 23.835 2.082 -23.519 1.00 86.12 97 ILE A C 1
ATOM 791 O O . ILE A 1 97 ? 23.289 2.798 -22.684 1.00 86.12 97 ILE A O 1
ATOM 795 N N . LYS A 1 98 ? 23.461 0.811 -23.718 1.00 87.25 98 LYS A N 1
ATOM 796 C CA . LYS A 1 98 ? 22.365 0.173 -22.966 1.00 87.25 98 LYS A CA 1
ATOM 797 C C . LYS A 1 98 ? 22.653 0.107 -21.468 1.00 87.25 98 LYS A C 1
ATOM 799 O O . LYS A 1 98 ? 21.760 0.384 -20.670 1.00 87.25 98 LYS A O 1
ATOM 804 N N . GLU A 1 99 ? 23.873 -0.268 -21.081 1.00 84.88 99 GLU A N 1
ATOM 805 C CA . GLU A 1 99 ? 24.286 -0.280 -19.672 1.00 84.88 99 GLU A CA 1
ATOM 806 C C . GLU A 1 99 ? 24.218 1.128 -19.075 1.00 84.88 99 GLU A C 1
ATOM 808 O O . GLU A 1 99 ? 23.639 1.320 -18.006 1.00 84.88 99 GLU A O 1
ATOM 813 N N . PHE A 1 100 ? 24.728 2.124 -19.803 1.00 85.94 100 PHE A N 1
ATOM 814 C CA . PHE A 1 100 ? 24.680 3.518 -19.382 1.00 85.94 100 PHE A CA 1
ATOM 815 C C . PHE A 1 100 ? 23.243 4.045 -19.225 1.00 85.94 100 PHE A C 1
ATOM 817 O O . PHE A 1 100 ? 22.939 4.665 -18.206 1.00 85.94 100 PHE A O 1
ATOM 824 N N . ASP A 1 101 ? 22.346 3.778 -20.180 1.00 86.44 101 ASP A N 1
ATOM 825 C CA . ASP A 1 101 ? 20.931 4.160 -20.084 1.00 86.44 101 ASP A CA 1
ATOM 826 C C . ASP A 1 101 ? 20.245 3.461 -18.899 1.00 86.44 101 ASP A C 1
ATOM 828 O O . ASP A 1 101 ? 19.526 4.107 -18.139 1.00 86.44 101 ASP A O 1
ATOM 832 N N . SER A 1 102 ? 20.521 2.171 -18.675 1.00 87.31 102 SER A N 1
ATOM 833 C CA . SER A 1 102 ? 19.995 1.422 -17.525 1.00 87.31 102 SER A CA 1
ATOM 834 C C . SER A 1 102 ? 20.467 2.004 -16.186 1.00 87.31 102 SER A C 1
ATOM 836 O O . SER A 1 102 ? 19.685 2.091 -15.236 1.00 87.31 102 SER A O 1
ATOM 838 N N . ASP A 1 103 ? 21.735 2.403 -16.082 1.00 86.94 103 ASP A N 1
ATOM 839 C CA . ASP A 1 103 ? 22.278 3.040 -14.879 1.00 86.94 103 ASP A CA 1
ATOM 840 C C . ASP A 1 103 ? 21.689 4.445 -14.669 1.00 86.94 103 ASP A C 1
ATOM 842 O O . ASP A 1 103 ? 21.353 4.818 -13.538 1.00 86.94 103 ASP A O 1
ATOM 846 N N . MET A 1 104 ? 21.497 5.207 -15.752 1.00 89.44 104 MET A N 1
ATOM 847 C CA . MET A 1 104 ? 20.813 6.503 -15.731 1.00 89.44 104 MET A CA 1
ATOM 848 C C . MET A 1 104 ? 19.355 6.363 -15.284 1.00 89.44 104 MET A C 1
ATOM 850 O O . MET A 1 104 ? 18.912 7.126 -14.425 1.00 89.44 104 MET A O 1
ATOM 854 N N . ASP A 1 105 ? 18.625 5.363 -15.779 1.00 88.81 105 ASP A N 1
ATOM 855 C CA . ASP A 1 105 ? 17.260 5.058 -15.344 1.00 88.81 105 ASP A CA 1
ATOM 856 C C . ASP A 1 105 ? 17.211 4.596 -13.882 1.00 88.81 105 ASP A C 1
ATOM 858 O O . ASP A 1 105 ? 16.346 5.013 -13.114 1.00 88.81 105 ASP A O 1
ATOM 862 N N . MET A 1 106 ? 18.172 3.792 -13.428 1.00 88.12 106 MET A N 1
ATOM 863 C CA . MET A 1 106 ? 18.236 3.403 -12.019 1.00 88.12 106 MET A CA 1
ATOM 864 C C . MET A 1 106 ? 18.474 4.615 -11.101 1.00 88.12 106 MET A C 1
ATOM 866 O O . MET A 1 106 ? 17.915 4.691 -9.997 1.00 88.12 106 MET A O 1
ATOM 870 N N . LEU A 1 107 ? 19.317 5.559 -11.525 1.00 89.19 107 LEU A N 1
ATOM 871 C CA . LEU A 1 107 ? 19.653 6.741 -10.736 1.00 89.19 107 LEU A CA 1
ATOM 872 C C . LEU A 1 107 ? 18.545 7.803 -10.774 1.00 89.19 107 LEU A C 1
ATOM 874 O O . LEU A 1 107 ? 18.213 8.356 -9.722 1.00 89.19 107 LEU A O 1
ATOM 878 N N . LEU A 1 108 ? 17.992 8.074 -11.959 1.00 91.12 108 LEU A N 1
ATOM 879 C CA . LEU A 1 108 ? 17.151 9.236 -12.272 1.00 91.12 108 LEU A CA 1
ATOM 880 C C . LEU A 1 108 ? 15.806 8.889 -12.923 1.00 91.12 108 LEU A C 1
ATOM 882 O O . LEU A 1 108 ? 14.972 9.778 -13.036 1.00 91.12 108 LEU A O 1
ATOM 886 N N . GLY A 1 109 ? 15.600 7.653 -13.374 1.00 88.12 109 GLY A N 1
ATOM 887 C CA . GLY A 1 109 ? 14.466 7.216 -14.191 1.00 88.12 109 GLY A CA 1
ATOM 888 C C . GLY A 1 109 ? 13.162 7.013 -13.421 1.00 88.12 109 GLY A C 1
ATOM 889 O O . GLY A 1 109 ? 13.048 6.101 -12.599 1.00 88.12 109 GLY A O 1
ATOM 890 N N . GLY A 1 110 ? 12.142 7.817 -13.718 1.00 82.56 110 GLY A N 1
ATOM 891 C CA . GLY A 1 110 ? 10.788 7.628 -13.193 1.00 82.56 110 GLY A CA 1
ATOM 892 C C . GLY A 1 110 ? 10.669 7.670 -11.661 1.00 82.56 110 GLY A C 1
ATOM 893 O O . GLY A 1 110 ? 11.547 8.158 -10.944 1.00 82.56 110 GLY A O 1
ATOM 894 N N . SER A 1 111 ? 9.546 7.165 -11.145 1.00 77.62 111 SER A N 1
ATOM 895 C CA . SER A 1 111 ? 9.164 7.263 -9.726 1.00 77.62 111 SER A CA 1
ATOM 896 C C . SER A 1 111 ? 9.867 6.273 -8.786 1.00 77.62 111 SER A C 1
ATOM 898 O O . SER A 1 111 ? 9.762 6.419 -7.572 1.00 77.62 111 SER A O 1
ATOM 900 N N . ASP A 1 112 ? 10.579 5.277 -9.321 1.00 79.12 112 ASP A N 1
ATOM 901 C CA . ASP A 1 112 ? 11.257 4.229 -8.535 1.00 79.12 112 ASP A CA 1
ATOM 902 C C . ASP A 1 112 ? 12.788 4.388 -8.481 1.00 79.12 112 ASP A C 1
ATOM 904 O O . ASP A 1 112 ? 13.504 3.537 -7.932 1.00 79.12 112 ASP A O 1
ATOM 908 N N . SER A 1 113 ? 13.296 5.489 -9.032 1.00 87.12 113 SER A N 1
ATOM 909 C CA . SER A 1 113 ? 14.718 5.819 -9.094 1.00 87.12 113 SER A CA 1
ATOM 910 C C . SER A 1 113 ? 15.341 6.092 -7.719 1.00 87.12 113 SER A C 1
ATOM 912 O O . SER A 1 113 ? 14.672 6.337 -6.709 1.00 87.12 113 SER A O 1
ATOM 914 N N . LEU A 1 114 ? 16.675 6.047 -7.649 1.00 88.12 114 LEU A N 1
ATOM 915 C CA . LEU A 1 114 ? 17.397 6.378 -6.417 1.00 88.12 114 LEU A CA 1
ATOM 916 C C . LEU A 1 114 ? 17.192 7.836 -5.986 1.00 88.12 114 LEU A C 1
ATOM 918 O O . LEU A 1 114 ? 17.165 8.103 -4.783 1.00 88.12 114 LEU A O 1
ATOM 922 N N . ILE A 1 115 ? 17.019 8.762 -6.932 1.00 89.94 115 ILE A N 1
ATOM 923 C CA . ILE A 1 115 ? 16.809 10.177 -6.619 1.00 89.94 115 ILE A CA 1
ATOM 924 C C . ILE A 1 115 ? 15.529 10.423 -5.816 1.00 89.94 115 ILE A C 1
ATOM 926 O O . ILE A 1 115 ? 15.562 11.208 -4.874 1.00 89.94 115 ILE A O 1
ATOM 930 N N . GLU A 1 116 ? 14.457 9.672 -6.069 1.00 87.19 116 GLU A N 1
ATOM 931 C CA . GLU A 1 116 ? 13.212 9.747 -5.290 1.00 87.19 116 GLU A CA 1
ATOM 932 C C . GLU A 1 116 ? 13.430 9.384 -3.814 1.00 87.19 116 GLU A C 1
ATOM 934 O O . GLU A 1 116 ? 12.827 9.963 -2.912 1.00 87.19 116 GLU A O 1
ATOM 939 N N . LYS A 1 117 ? 14.373 8.479 -3.528 1.00 85.06 117 LYS A N 1
ATOM 940 C CA . LYS A 1 117 ? 14.730 8.103 -2.149 1.00 85.06 117 LYS A CA 1
ATOM 941 C C . LYS A 1 117 ? 15.596 9.141 -1.461 1.00 85.06 117 LYS A C 1
ATOM 943 O O . LYS A 1 117 ? 15.440 9.357 -0.257 1.00 85.06 117 LYS A O 1
ATOM 948 N N . TYR A 1 118 ? 16.515 9.759 -2.200 1.00 87.94 118 TYR A N 1
ATOM 949 C CA . TYR A 1 118 ? 17.299 10.872 -1.674 1.00 87.94 118 TYR A CA 1
ATOM 950 C C . TYR A 1 118 ? 16.407 12.084 -1.418 1.00 87.94 118 TYR A C 1
ATOM 952 O O . TYR A 1 118 ? 16.537 12.705 -0.367 1.00 87.94 118 TYR A O 1
ATOM 960 N N . TYR A 1 119 ? 15.452 12.349 -2.311 1.00 86.81 119 TYR A N 1
ATOM 961 C CA . TYR A 1 119 ? 14.410 13.348 -2.124 1.00 86.81 119 TYR A CA 1
ATOM 962 C C . TYR A 1 119 ? 13.564 13.070 -0.887 1.00 86.81 119 TYR A C 1
ATOM 964 O O . TYR A 1 119 ? 13.504 13.919 -0.008 1.00 86.81 119 TYR A O 1
ATOM 972 N N . MET A 1 120 ? 13.003 11.868 -0.753 1.00 84.44 120 MET A N 1
ATOM 973 C CA . MET A 1 120 ? 12.203 11.499 0.415 1.00 84.44 120 MET A CA 1
ATOM 974 C C . MET A 1 120 ? 13.001 11.622 1.722 1.00 84.44 120 MET A C 1
ATOM 976 O O . MET A 1 120 ? 12.511 12.185 2.693 1.00 84.44 120 MET A O 1
ATOM 980 N N . SER A 1 121 ? 14.252 11.152 1.750 1.00 84.25 121 SER A N 1
ATOM 981 C CA . SER A 1 121 ? 15.126 11.302 2.927 1.00 84.25 121 SER A CA 1
ATOM 982 C C . SER A 1 121 ? 15.407 12.771 3.265 1.00 84.25 121 SER A C 1
ATOM 984 O O . SER A 1 121 ? 15.479 13.140 4.436 1.00 84.25 121 SER A O 1
ATOM 986 N N . LEU A 1 122 ? 15.567 13.617 2.246 1.00 83.62 122 LEU A N 1
ATOM 987 C CA . LEU A 1 122 ? 15.796 15.050 2.408 1.00 83.62 122 LEU A CA 1
ATOM 988 C C . LEU A 1 122 ? 14.529 15.789 2.858 1.00 83.62 122 LEU A C 1
ATOM 990 O O . LEU A 1 122 ? 14.615 16.695 3.683 1.00 83.62 122 LEU A O 1
ATOM 994 N N . ASP A 1 123 ? 13.361 15.377 2.375 1.00 81.88 123 ASP A N 1
ATOM 995 C CA . ASP A 1 123 ? 12.065 15.909 2.792 1.00 81.88 123 ASP A CA 1
ATOM 996 C C . ASP A 1 123 ? 11.747 15.531 4.249 1.00 81.88 123 ASP A C 1
ATOM 998 O O . ASP A 1 123 ? 11.348 16.384 5.037 1.00 81.88 123 ASP A O 1
ATOM 1002 N N . LEU A 1 124 ? 12.068 14.299 4.666 1.00 77.62 124 LEU A N 1
ATOM 1003 C CA . LEU A 1 124 ? 12.003 13.872 6.073 1.00 77.62 124 LEU A CA 1
ATOM 1004 C C . LEU A 1 124 ? 12.955 14.667 6.986 1.00 77.62 124 LEU A C 1
ATOM 1006 O O . LEU A 1 124 ? 12.651 14.915 8.155 1.00 77.62 124 LEU A O 1
ATOM 1010 N N . LEU A 1 125 ? 14.124 15.068 6.476 1.00 81.06 125 LEU A N 1
ATOM 1011 C CA . LEU A 1 125 ? 15.043 15.954 7.201 1.00 81.06 125 LEU A CA 1
ATOM 1012 C C . LEU A 1 125 ? 14.482 17.382 7.308 1.00 81.06 125 LEU A C 1
ATOM 1014 O O . LEU A 1 125 ? 14.630 18.039 8.345 1.00 81.06 125 LEU A O 1
ATOM 1018 N N . ASN A 1 126 ? 13.837 17.861 6.245 1.00 80.69 126 ASN A N 1
ATOM 1019 C CA . ASN A 1 126 ? 13.191 19.167 6.202 1.00 80.69 126 ASN A CA 1
ATOM 1020 C C . ASN A 1 126 ? 12.015 19.251 7.190 1.00 80.69 126 ASN A C 1
ATOM 1022 O O . ASN A 1 126 ? 11.918 20.224 7.935 1.00 80.69 126 ASN A O 1
ATOM 1026 N N . SER A 1 127 ? 11.181 18.208 7.253 1.00 68.88 127 SER A N 1
ATOM 1027 C CA . SER A 1 127 ? 10.028 18.115 8.159 1.00 68.88 127 SER A CA 1
ATOM 1028 C C . SER A 1 127 ? 10.399 17.876 9.628 1.00 68.88 127 SER A C 1
ATOM 1030 O O . SER A 1 127 ? 9.540 17.968 10.499 1.00 68.88 127 SER A O 1
ATOM 1032 N N . GLY A 1 128 ? 11.676 17.605 9.926 1.00 70.38 128 GLY A N 1
ATOM 1033 C CA . GLY A 1 128 ? 12.161 17.381 11.291 1.00 70.38 128 GLY A CA 1
ATOM 1034 C C . GLY A 1 128 ? 11.876 15.980 11.841 1.00 70.38 128 GLY A C 1
ATOM 1035 O O . GLY A 1 128 ? 12.031 15.759 13.037 1.00 70.38 128 GLY A O 1
ATOM 1036 N N . ILE A 1 129 ? 11.482 15.041 10.977 1.00 63.12 129 ILE A N 1
ATOM 1037 C CA . ILE A 1 129 ? 11.190 13.644 11.333 1.00 63.12 129 ILE A CA 1
ATOM 1038 C C . ILE A 1 129 ? 12.476 12.796 11.350 1.00 63.12 129 ILE A C 1
ATOM 1040 O O . ILE A 1 129 ? 12.563 11.801 12.066 1.00 63.12 129 ILE A O 1
ATOM 1044 N N . SER A 1 130 ? 13.491 13.175 10.567 1.00 75.31 130 SER A N 1
ATOM 1045 C CA . SER A 1 130 ? 14.756 12.435 10.473 1.00 75.31 130 SER A CA 1
ATOM 1046 C C . SER A 1 130 ? 15.600 12.523 11.752 1.00 75.31 130 SER A C 1
ATOM 1048 O O . SER A 1 130 ? 15.912 13.612 12.229 1.00 75.31 130 SER A O 1
ATOM 1050 N N . GLU A 1 131 ? 16.067 11.370 12.242 1.00 70.19 131 GLU A N 1
ATOM 1051 C CA . GLU A 1 131 ? 17.035 11.263 13.347 1.00 70.19 131 GLU A CA 1
ATOM 1052 C C . GLU A 1 131 ? 18.478 11.611 12.920 1.00 70.19 131 GLU A C 1
ATOM 1054 O O . GLU A 1 131 ? 19.371 11.730 13.761 1.00 70.19 131 GLU A O 1
ATOM 1059 N N . VAL A 1 132 ? 18.734 11.765 11.613 1.00 78.19 132 VAL A N 1
ATOM 1060 C CA . VAL A 1 132 ? 20.075 12.043 11.076 1.00 78.19 132 VAL A CA 1
ATOM 1061 C C . VAL A 1 132 ? 20.406 13.536 11.212 1.00 78.19 132 VAL A C 1
ATOM 1063 O O . VAL A 1 132 ? 19.636 14.370 10.729 1.00 78.19 132 VAL A O 1
ATOM 1066 N N . PRO A 1 133 ? 21.566 13.910 11.787 1.00 83.25 133 PRO A N 1
ATOM 1067 C CA . PRO A 1 133 ? 21.976 15.307 11.883 1.00 83.25 133 PRO A CA 1
ATOM 1068 C C . PRO A 1 133 ? 22.067 15.997 10.514 1.00 83.25 133 PRO A C 1
ATOM 1070 O O . PRO A 1 133 ? 22.650 15.464 9.564 1.00 83.25 133 PRO A O 1
ATOM 1073 N N . ARG A 1 134 ? 21.551 17.232 10.426 1.00 84.81 134 ARG A N 1
ATOM 1074 C CA . ARG A 1 134 ? 21.586 18.053 9.196 1.00 84.81 134 ARG A CA 1
ATOM 1075 C C . ARG A 1 134 ? 23.011 18.262 8.675 1.00 84.81 134 ARG A C 1
ATOM 1077 O O . ARG A 1 134 ? 23.231 18.218 7.469 1.00 84.81 134 ARG A O 1
ATOM 1084 N N . GLU A 1 135 ? 23.965 18.434 9.587 1.00 85.38 135 GLU A N 1
ATOM 1085 C CA . GLU A 1 135 ? 25.394 18.618 9.299 1.00 85.38 135 GLU A CA 1
ATOM 1086 C C . GLU A 1 135 ? 26.032 17.408 8.607 1.00 85.38 135 GLU A C 1
ATOM 1088 O O . GLU A 1 135 ? 26.964 17.569 7.822 1.00 85.38 135 GLU A O 1
ATOM 1093 N N . ASP A 1 136 ? 25.510 16.208 8.867 1.00 83.94 136 ASP A N 1
ATOM 1094 C CA . ASP A 1 136 ? 26.036 14.970 8.300 1.00 83.94 136 ASP A CA 1
ATOM 1095 C C . ASP A 1 136 ? 25.353 14.647 6.955 1.00 83.94 136 ASP A C 1
ATOM 1097 O O . ASP A 1 136 ? 26.011 14.208 6.011 1.00 83.94 136 ASP A O 1
ATOM 1101 N N . PHE A 1 137 ? 24.041 14.895 6.826 1.00 87.50 137 PHE A N 1
ATOM 1102 C CA . PHE A 1 137 ? 23.277 14.500 5.633 1.00 87.50 137 PHE A CA 1
ATOM 1103 C C . PHE A 1 137 ? 23.314 15.520 4.485 1.00 87.50 137 PHE A C 1
ATOM 1105 O O . PHE A 1 137 ? 23.437 15.130 3.321 1.00 87.50 137 PHE A O 1
ATOM 1112 N N . LEU A 1 138 ? 23.236 16.825 4.772 1.00 90.06 138 LEU A N 1
ATOM 1113 C CA . LEU A 1 138 ? 23.157 17.853 3.725 1.00 90.06 138 LEU A CA 1
ATOM 1114 C C . LEU A 1 138 ? 24.369 17.860 2.773 1.00 90.06 138 LEU A C 1
ATOM 1116 O O . LEU A 1 138 ? 24.140 17.864 1.559 1.00 90.06 138 LEU A O 1
ATOM 1120 N N . PRO A 1 139 ? 25.628 17.732 3.246 1.00 90.81 139 PRO A N 1
ATOM 1121 C CA . PRO A 1 139 ? 26.790 17.640 2.356 1.00 90.81 139 PRO A CA 1
ATOM 1122 C C . PRO A 1 139 ? 26.729 16.456 1.379 1.00 90.81 139 PRO A C 1
ATOM 1124 O O . PRO A 1 139 ? 27.237 16.541 0.257 1.00 90.81 139 PRO A O 1
ATOM 1127 N N . LEU A 1 140 ? 26.102 15.344 1.781 1.00 90.50 140 LEU A N 1
ATOM 1128 C CA . LEU A 1 140 ? 25.904 14.182 0.911 1.00 90.50 140 LEU A CA 1
ATOM 1129 C C . LEU A 1 140 ? 24.911 14.511 -0.202 1.00 90.50 140 LEU A C 1
ATOM 1131 O O . LEU A 1 140 ? 25.184 14.222 -1.366 1.00 90.50 140 LEU A O 1
ATOM 1135 N N . THR A 1 141 ? 23.799 15.170 0.133 1.00 91.44 141 THR A N 1
ATOM 1136 C CA . THR A 1 141 ? 22.799 15.572 -0.868 1.00 91.44 141 THR A CA 1
ATOM 1137 C C . THR A 1 141 ? 23.333 16.615 -1.851 1.00 91.44 141 THR A C 1
ATOM 1139 O O . THR A 1 141 ? 23.083 16.472 -3.047 1.00 91.44 141 THR A O 1
ATOM 1142 N N . GLU A 1 142 ? 24.152 17.580 -1.401 1.00 91.12 142 GLU A N 1
ATOM 1143 C CA . GLU A 1 142 ? 24.839 18.531 -2.295 1.00 91.12 142 GLU A CA 1
ATOM 1144 C C . GLU A 1 142 ? 25.768 17.789 -3.270 1.00 91.12 142 GLU A C 1
ATOM 1146 O O . GLU A 1 142 ? 25.764 18.055 -4.473 1.00 91.12 142 GLU A O 1
ATOM 1151 N N . THR A 1 143 ? 26.533 16.813 -2.769 1.00 91.62 143 THR A N 1
ATOM 1152 C CA . THR A 1 143 ? 27.465 16.018 -3.589 1.00 91.62 143 THR A CA 1
ATOM 1153 C C . THR A 1 143 ? 26.727 15.181 -4.637 1.00 91.62 143 THR A C 1
ATOM 1155 O O . THR A 1 143 ? 27.151 15.114 -5.794 1.00 91.62 143 THR A O 1
ATOM 1158 N N . ILE A 1 144 ? 25.605 14.566 -4.255 1.00 92.12 144 ILE A N 1
ATOM 1159 C CA . ILE A 1 144 ? 24.745 13.800 -5.166 1.00 92.12 144 ILE A CA 1
ATOM 1160 C C . ILE A 1 144 ? 24.135 14.730 -6.220 1.00 92.12 144 ILE A C 1
ATOM 1162 O O . ILE A 1 144 ? 24.234 14.437 -7.407 1.00 92.12 144 ILE A O 1
ATOM 1166 N N . SER A 1 145 ? 23.586 15.878 -5.813 1.00 92.88 145 SER A N 1
ATOM 1167 C CA . SER A 1 145 ? 23.018 16.885 -6.720 1.00 92.88 145 SER A CA 1
ATOM 1168 C C . SER A 1 145 ? 24.039 17.366 -7.761 1.00 92.88 145 SER A C 1
ATOM 1170 O O . SER A 1 145 ? 23.754 17.377 -8.961 1.00 92.88 145 SER A O 1
ATOM 1172 N N . GLY A 1 146 ? 25.268 17.673 -7.329 1.00 92.62 146 GLY A N 1
ATOM 1173 C CA . GLY A 1 146 ? 26.366 18.037 -8.227 1.00 92.62 146 GLY A CA 1
ATOM 1174 C C . GLY A 1 146 ? 26.749 16.915 -9.196 1.00 92.62 146 GLY A C 1
ATOM 1175 O O . GLY A 1 146 ? 26.938 17.164 -10.386 1.00 92.62 146 GLY A O 1
ATOM 1176 N N . SER A 1 147 ? 26.800 15.670 -8.715 1.00 92.12 147 SER A N 1
ATOM 1177 C CA . SER A 1 147 ? 27.102 14.502 -9.556 1.00 92.12 147 SER A CA 1
ATOM 1178 C C . SER A 1 147 ? 26.030 14.279 -10.624 1.00 92.12 147 SER A C 1
ATOM 1180 O O . SER A 1 147 ? 26.357 14.032 -11.780 1.00 92.12 147 SER A O 1
ATOM 1182 N N . ILE A 1 148 ? 24.753 14.444 -10.268 1.00 92.94 148 ILE A N 1
ATOM 1183 C CA . ILE A 1 148 ? 23.624 14.328 -11.199 1.00 92.94 148 ILE A CA 1
ATOM 1184 C C . ILE A 1 148 ? 23.700 15.385 -12.300 1.00 92.94 148 ILE A C 1
ATOM 1186 O O . ILE A 1 148 ? 23.519 15.058 -13.471 1.00 92.94 148 ILE A O 1
ATOM 1190 N N . ASN A 1 149 ? 24.020 16.633 -11.952 1.00 92.69 149 ASN A N 1
ATOM 1191 C CA . ASN A 1 149 ? 24.204 17.687 -12.949 1.00 92.69 149 ASN A CA 1
ATOM 1192 C C . ASN A 1 149 ? 25.326 17.348 -13.934 1.00 92.69 149 ASN A C 1
ATOM 1194 O O . ASN A 1 149 ? 25.147 17.522 -15.140 1.00 92.69 149 ASN A O 1
ATOM 1198 N N . ASN A 1 150 ? 26.444 16.808 -13.441 1.00 92.88 150 ASN A N 1
ATOM 1199 C CA . ASN A 1 150 ? 27.524 16.345 -14.308 1.00 92.88 150 ASN A CA 1
ATOM 1200 C C . ASN A 1 150 ? 27.048 15.218 -15.234 1.00 92.88 150 ASN A C 1
ATOM 1202 O O . ASN A 1 150 ? 27.272 15.301 -16.438 1.00 92.88 150 ASN A O 1
ATOM 1206 N N . PHE A 1 151 ? 26.337 14.212 -14.713 1.00 91.25 151 PHE A N 1
ATOM 1207 C CA . PHE A 1 151 ? 25.819 13.112 -15.532 1.00 91.25 151 PHE A CA 1
ATOM 1208 C C . PHE A 1 151 ? 24.843 13.586 -16.610 1.00 91.25 151 PHE A C 1
ATOM 1210 O O . PHE A 1 151 ? 24.973 13.178 -17.760 1.00 91.25 151 PHE A O 1
ATOM 1217 N N . LEU A 1 152 ? 23.917 14.492 -16.287 1.00 91.88 152 LEU A N 1
ATOM 1218 C CA . LEU A 1 152 ? 22.975 15.054 -17.260 1.00 91.88 152 LEU A CA 1
ATOM 1219 C C . LEU A 1 152 ? 23.677 15.895 -18.335 1.00 91.88 152 LEU A C 1
ATOM 1221 O O . LEU A 1 152 ? 23.312 15.823 -19.510 1.00 91.88 152 LEU A O 1
ATOM 1225 N N . GLN A 1 153 ? 24.707 16.664 -17.966 1.00 92.06 153 GLN A N 1
ATOM 1226 C CA . GLN A 1 153 ? 25.524 17.404 -18.933 1.00 92.06 153 GLN A CA 1
ATOM 1227 C C . GLN A 1 153 ? 26.306 16.461 -19.850 1.00 92.06 153 GLN A C 1
ATOM 1229 O O . GLN A 1 153 ? 26.322 16.666 -21.065 1.00 92.06 153 GLN A O 1
ATOM 1234 N N . THR A 1 154 ? 26.911 15.408 -19.293 1.00 89.94 154 THR A N 1
ATOM 1235 C CA . THR A 1 154 ? 27.600 14.378 -20.076 1.00 89.94 154 THR A CA 1
ATOM 1236 C C . THR A 1 154 ? 26.628 13.661 -21.012 1.00 89.94 154 THR A C 1
ATOM 1238 O O . THR A 1 154 ? 26.916 13.565 -22.203 1.00 89.94 154 THR A O 1
ATOM 1241 N N . TYR A 1 155 ? 25.447 13.263 -20.528 1.00 90.50 155 TYR A N 1
ATOM 1242 C CA . TYR A 1 155 ? 24.382 12.659 -21.336 1.00 90.50 155 TYR A CA 1
ATOM 1243 C C . TYR A 1 155 ? 24.028 13.545 -22.535 1.00 90.50 155 TYR A C 1
ATOM 1245 O O . TYR A 1 155 ? 24.098 13.116 -23.686 1.00 90.50 155 TYR A O 1
ATOM 1253 N N . LYS A 1 156 ? 23.743 14.827 -22.280 1.00 91.19 156 LYS A N 1
ATOM 1254 C CA . LYS A 1 156 ? 23.415 15.801 -23.327 1.00 91.19 156 LYS A CA 1
ATOM 1255 C C . LYS A 1 156 ? 24.552 15.988 -24.333 1.00 91.19 156 LYS A C 1
ATOM 1257 O O . LYS A 1 156 ? 24.281 16.169 -25.515 1.00 91.19 156 LYS A O 1
ATOM 1262 N N . SER A 1 157 ? 25.807 15.928 -23.884 1.00 92.31 157 SER A N 1
ATOM 1263 C CA . SER A 1 157 ? 26.980 16.033 -24.761 1.00 92.31 157 SER A CA 1
ATOM 1264 C C . SER A 1 157 ? 27.185 14.807 -25.656 1.00 92.31 157 SER A C 1
ATOM 1266 O O . SER A 1 157 ? 27.604 14.966 -26.799 1.00 92.31 157 SER A O 1
ATOM 1268 N N . LEU A 1 158 ? 26.865 13.606 -25.161 1.00 88.25 158 LEU A N 1
ATOM 1269 C CA . LEU A 1 158 ? 27.049 12.345 -25.885 1.00 88.25 158 LEU A CA 1
ATOM 1270 C C . LEU A 1 158 ? 25.919 12.088 -26.887 1.00 88.25 158 LEU A C 1
ATOM 1272 O O . LEU A 1 158 ? 26.183 11.725 -28.029 1.00 88.25 158 LEU A O 1
ATOM 1276 N N . PHE A 1 159 ? 24.669 12.306 -26.472 1.00 89.00 159 PHE A N 1
ATOM 1277 C CA . PHE A 1 159 ? 23.484 11.955 -27.265 1.00 89.00 159 PHE A CA 1
ATOM 1278 C C . PHE A 1 159 ? 22.842 13.148 -27.978 1.00 89.00 159 PHE A C 1
ATOM 1280 O O . PHE A 1 159 ? 21.921 12.969 -28.770 1.00 89.00 159 PHE A O 1
ATOM 1287 N N . VAL A 1 160 ? 23.308 14.376 -27.710 1.00 90.06 160 VAL A N 1
ATOM 1288 C CA . VAL A 1 160 ? 22.738 15.618 -28.272 1.00 90.06 160 VAL A CA 1
ATOM 1289 C C . VAL A 1 160 ? 21.237 15.752 -27.946 1.00 90.06 160 VAL A C 1
ATOM 1291 O O . VAL A 1 160 ? 20.471 16.420 -28.636 1.00 90.06 160 VAL A O 1
ATOM 1294 N N . SER A 1 161 ? 20.795 15.120 -26.860 1.00 87.12 161 SER A N 1
ATOM 1295 C CA . SER A 1 161 ? 19.407 15.123 -26.405 1.00 87.12 161 SER A CA 1
ATOM 1296 C C . SER A 1 161 ? 19.330 15.129 -24.887 1.00 87.12 161 SER A C 1
ATOM 1298 O O . SER A 1 161 ? 20.253 14.692 -24.202 1.00 87.12 161 SER A O 1
ATOM 1300 N N . GLU A 1 162 ? 18.216 15.615 -24.354 1.00 87.50 162 GLU A N 1
ATOM 1301 C CA . GLU A 1 162 ? 17.963 15.583 -22.914 1.00 87.50 162 GLU A CA 1
ATOM 1302 C C . GLU A 1 162 ? 17.491 14.196 -22.472 1.00 87.50 162 GLU A C 1
ATOM 1304 O O . GLU A 1 162 ? 16.839 13.476 -23.234 1.00 87.50 162 GLU A O 1
ATOM 1309 N N . PHE A 1 163 ? 17.822 13.828 -21.234 1.00 88.31 163 PHE A N 1
ATOM 1310 C CA . PHE A 1 163 ? 17.364 12.582 -20.634 1.00 88.31 163 PHE A CA 1
ATOM 1311 C C . PHE A 1 163 ? 15.851 12.654 -20.389 1.00 88.31 163 PHE A C 1
ATOM 1313 O O . PHE A 1 163 ? 15.378 13.434 -19.564 1.00 88.31 163 PHE A O 1
ATOM 1320 N N . LYS A 1 164 ? 15.080 11.865 -21.143 1.00 83.06 164 LYS A N 1
ATOM 1321 C CA . LYS A 1 164 ? 13.615 12.005 -21.222 1.00 83.06 164 LYS A CA 1
ATOM 1322 C C . LYS A 1 164 ? 12.868 11.439 -20.017 1.00 83.06 164 LYS A C 1
ATOM 1324 O O . LYS A 1 164 ? 11.776 11.910 -19.721 1.00 83.06 164 LYS A O 1
ATOM 1329 N N . ASN A 1 165 ? 13.431 10.438 -19.346 1.00 83.81 165 ASN A N 1
ATOM 1330 C CA . ASN A 1 165 ? 12.758 9.703 -18.274 1.00 83.81 165 ASN A CA 1
ATOM 1331 C C . ASN A 1 165 ? 13.066 10.266 -16.875 1.00 83.81 165 ASN A C 1
ATOM 1333 O O . ASN A 1 165 ? 13.020 9.542 -15.887 1.00 83.81 165 ASN A O 1
ATOM 1337 N N . ALA A 1 166 ? 13.436 11.544 -16.768 1.00 87.31 166 ALA A N 1
ATOM 1338 C CA . ALA A 1 166 ? 13.821 12.133 -15.491 1.00 87.31 166 ALA A CA 1
ATOM 1339 C C . ALA A 1 166 ? 12.705 12.024 -14.435 1.00 87.31 166 ALA A C 1
ATOM 1341 O O . ALA A 1 166 ? 11.521 12.200 -14.727 1.00 87.31 166 ALA A O 1
ATOM 1342 N N . SER A 1 167 ? 13.106 11.757 -13.194 1.00 87.81 167 SER A N 1
ATOM 1343 C CA . SER A 1 167 ? 12.215 11.652 -12.043 1.00 87.81 167 SER A CA 1
ATOM 1344 C C . SER A 1 167 ? 11.418 12.948 -11.848 1.00 87.81 167 SER A C 1
ATOM 1346 O O . SER A 1 167 ? 11.962 14.046 -12.023 1.00 87.81 167 SER A O 1
ATOM 1348 N N . PRO A 1 168 ? 10.141 12.848 -11.433 1.00 83.00 168 PRO A N 1
ATOM 1349 C CA . PRO A 1 168 ? 9.285 14.014 -11.232 1.00 83.00 168 PRO A CA 1
ATOM 1350 C C . PRO A 1 168 ? 9.812 14.962 -10.146 1.00 83.00 168 PRO A C 1
ATOM 1352 O O . PRO A 1 168 ? 9.590 16.167 -10.241 1.00 83.00 168 PRO A O 1
ATOM 1355 N N . ASN A 1 169 ? 10.530 14.446 -9.141 1.00 87.31 169 ASN A N 1
ATOM 1356 C CA . ASN A 1 169 ? 11.072 15.247 -8.042 1.00 87.31 169 ASN A CA 1
ATOM 1357 C C . ASN A 1 169 ? 12.549 15.624 -8.217 1.00 87.31 169 ASN A C 1
ATOM 1359 O O . ASN A 1 169 ? 13.142 16.178 -7.292 1.00 87.31 169 ASN A O 1
ATOM 1363 N N . LEU A 1 170 ? 13.160 15.368 -9.379 1.00 87.88 170 LEU A N 1
ATOM 1364 C CA . LEU A 1 170 ? 14.568 15.684 -9.626 1.00 87.88 170 LEU A CA 1
ATOM 1365 C C . LEU A 1 170 ? 14.885 17.167 -9.365 1.00 87.88 170 LEU A C 1
ATOM 1367 O O . LEU A 1 170 ? 15.790 17.480 -8.592 1.00 87.88 170 LEU A O 1
ATOM 1371 N N . ILE A 1 171 ? 14.120 18.078 -9.972 1.00 89.69 171 ILE A N 1
ATOM 1372 C CA . ILE A 1 171 ? 14.324 19.527 -9.811 1.00 89.69 171 ILE A CA 1
ATOM 1373 C C . ILE A 1 171 ? 14.073 19.930 -8.353 1.00 89.69 171 ILE A C 1
ATOM 1375 O O . ILE A 1 171 ? 14.891 20.614 -7.741 1.00 89.69 171 ILE A O 1
ATOM 1379 N N . THR A 1 172 ? 12.987 19.431 -7.761 1.00 88.56 172 THR A N 1
ATOM 1380 C CA . THR A 1 172 ? 12.613 19.725 -6.373 1.00 88.56 172 THR A CA 1
ATOM 1381 C C . THR A 1 172 ? 13.675 19.260 -5.376 1.00 88.56 172 THR A C 1
ATOM 1383 O O . THR A 1 172 ? 13.972 19.974 -4.421 1.00 88.56 172 THR A O 1
ATOM 1386 N N . PHE A 1 173 ? 14.302 18.103 -5.603 1.00 91.06 173 PHE A N 1
ATOM 1387 C CA . PHE A 1 173 ? 15.434 17.636 -4.806 1.00 91.06 173 PHE A CA 1
ATOM 1388 C C . PHE A 1 173 ? 16.620 18.598 -4.881 1.00 91.06 173 PHE A C 1
ATOM 1390 O O . PHE A 1 173 ? 17.192 18.947 -3.847 1.00 91.06 173 PHE A O 1
ATOM 1397 N N . GLN A 1 174 ? 16.988 19.035 -6.089 1.00 92.31 174 GLN A N 1
ATOM 1398 C CA . GLN A 1 174 ? 18.120 19.939 -6.289 1.00 92.31 174 GLN A CA 1
ATOM 1399 C C . GLN A 1 174 ? 17.883 21.291 -5.605 1.00 92.31 174 GLN A C 1
ATOM 1401 O O . GLN A 1 174 ? 18.769 21.792 -4.908 1.00 92.31 174 GLN A O 1
ATOM 1406 N N . GLU A 1 175 ? 16.679 21.846 -5.742 1.00 92.00 175 GLU A N 1
ATOM 1407 C CA . GLU A 1 175 ? 16.273 23.097 -5.096 1.00 92.00 175 GLU A CA 1
ATOM 1408 C C . GLU A 1 175 ? 16.247 22.976 -3.568 1.00 92.00 175 GLU A C 1
ATOM 1410 O O . GLU A 1 175 ? 16.805 23.825 -2.867 1.00 92.00 175 GLU A O 1
ATOM 1415 N N . LEU A 1 176 ? 15.648 21.904 -3.038 1.00 87.81 176 LEU A N 1
ATOM 1416 C CA . LEU A 1 176 ? 15.544 21.671 -1.597 1.00 87.81 176 LEU A CA 1
ATOM 1417 C C . LEU A 1 176 ? 16.923 21.454 -0.960 1.00 87.81 176 LEU A C 1
ATOM 1419 O O . LEU A 1 176 ? 17.204 22.010 0.102 1.00 87.81 176 LEU A O 1
ATOM 1423 N N . SER A 1 177 ? 17.803 20.699 -1.624 1.00 92.06 177 SER A N 1
ATOM 1424 C CA . SER A 1 177 ? 19.171 20.448 -1.152 1.00 92.06 177 SER A CA 1
ATOM 1425 C C . SER A 1 177 ? 19.979 21.745 -1.092 1.00 92.06 177 SER A C 1
ATOM 1427 O O . SER A 1 177 ? 20.630 22.022 -0.080 1.00 92.06 177 SER A O 1
ATOM 1429 N N . ALA A 1 178 ? 19.874 22.589 -2.124 1.00 91.88 178 ALA A N 1
ATOM 1430 C CA . ALA A 1 178 ? 20.537 23.889 -2.160 1.00 91.88 178 ALA A CA 1
ATOM 1431 C C . ALA A 1 178 ? 19.993 24.847 -1.088 1.00 91.88 178 ALA A C 1
ATOM 1433 O O . ALA A 1 178 ? 20.772 25.523 -0.410 1.00 91.88 178 ALA A O 1
ATOM 1434 N N . LYS A 1 179 ? 18.667 24.886 -0.901 1.00 91.75 179 LYS A N 1
ATOM 1435 C CA . LYS A 1 179 ? 18.006 25.720 0.111 1.00 91.75 179 LYS A CA 1
ATOM 1436 C C . LYS A 1 179 ? 18.465 25.353 1.524 1.00 91.75 179 LYS A C 1
ATOM 1438 O O . LYS A 1 179 ? 18.994 26.210 2.228 1.00 91.75 179 LYS A O 1
ATOM 1443 N N . LEU A 1 180 ? 18.322 24.088 1.917 1.00 88.12 180 LEU A N 1
ATOM 1444 C CA . LEU A 1 180 ? 18.646 23.631 3.273 1.00 88.12 180 LEU A CA 1
ATOM 1445 C C . LEU A 1 180 ? 20.131 23.779 3.599 1.00 88.12 180 LEU A C 1
ATOM 1447 O O . LEU A 1 180 ? 20.501 24.132 4.717 1.00 88.12 180 LEU A O 1
ATOM 1451 N N . SER A 1 181 ? 20.995 23.556 2.614 1.00 89.12 181 SER A N 1
ATOM 1452 C CA . SER A 1 181 ? 22.433 23.730 2.805 1.00 89.12 181 SER A CA 1
ATOM 1453 C C . SER A 1 181 ? 22.826 25.200 2.952 1.00 89.12 181 SER A C 1
ATOM 1455 O O . SER A 1 181 ? 23.776 25.513 3.670 1.00 89.12 181 SER A O 1
ATOM 1457 N N . LYS A 1 182 ? 22.086 26.120 2.320 1.00 88.94 182 LYS A N 1
ATOM 1458 C CA . LYS A 1 182 ? 22.253 27.563 2.524 1.00 88.94 182 LYS A CA 1
ATOM 1459 C C . LYS A 1 182 ? 21.785 27.993 3.917 1.00 88.94 182 LYS A C 1
ATOM 1461 O O . LYS A 1 182 ? 22.510 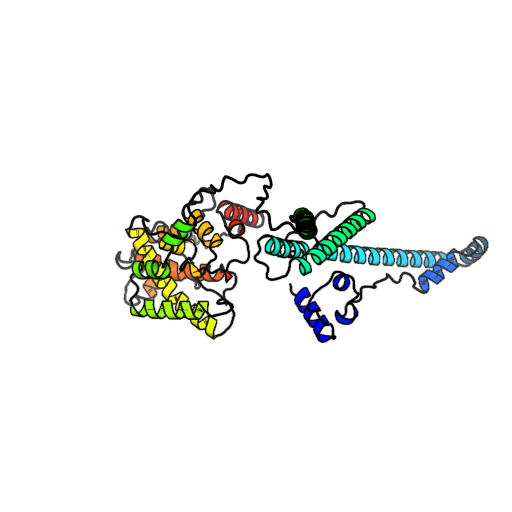28.742 4.560 1.00 88.94 182 LYS A O 1
ATOM 1466 N N . GLU A 1 183 ? 20.647 27.481 4.386 1.00 86.31 183 GLU A N 1
ATOM 1467 C CA . GLU A 1 183 ? 20.121 27.727 5.742 1.00 86.31 183 GLU A CA 1
ATOM 1468 C C . GLU A 1 183 ? 21.085 27.229 6.833 1.00 86.31 183 GLU A C 1
ATOM 1470 O O . GLU A 1 183 ? 21.348 27.928 7.811 1.00 86.31 183 GLU A O 1
ATOM 1475 N N . LEU A 1 184 ? 21.697 26.054 6.631 1.00 84.44 184 LEU A N 1
ATOM 1476 C CA . LEU A 1 184 ? 22.720 25.531 7.541 1.00 84.44 184 LEU A CA 1
ATOM 1477 C C . LEU A 1 184 ? 23.956 26.448 7.599 1.00 84.44 184 LEU A C 1
ATOM 1479 O O . LEU A 1 184 ? 24.514 26.671 8.671 1.00 84.44 184 LEU A O 1
ATOM 1483 N N . LYS A 1 185 ? 24.381 26.997 6.452 1.00 83.25 185 LYS A N 1
ATOM 1484 C CA . LYS A 1 185 ? 25.543 27.899 6.345 1.00 83.25 185 LYS A CA 1
ATOM 1485 C C . LYS A 1 185 ? 25.256 29.306 6.899 1.00 83.25 185 LYS A C 1
ATOM 1487 O O . LYS A 1 185 ? 26.199 29.970 7.323 1.00 83.25 185 LYS A O 1
ATOM 1492 N N . SER A 1 186 ? 24.000 29.768 6.899 1.00 76.62 186 SER A N 1
ATOM 1493 C CA . SER A 1 186 ? 23.596 31.079 7.438 1.00 76.62 186 SER A CA 1
ATOM 1494 C C . SER A 1 186 ? 23.280 31.071 8.940 1.00 76.62 186 SER A C 1
ATOM 1496 O O . SER A 1 186 ? 23.198 32.144 9.534 1.00 76.62 186 SER A O 1
ATOM 1498 N N . GLY A 1 187 ? 23.144 29.898 9.571 1.00 57.91 187 GLY A N 1
ATOM 1499 C CA . GLY A 1 187 ? 22.851 29.774 11.005 1.00 57.91 187 GLY A CA 1
ATOM 1500 C C . GLY A 1 187 ? 21.405 30.122 11.383 1.00 57.91 187 GLY A C 1
ATOM 1501 O O . GLY A 1 187 ? 21.116 30.364 12.556 1.00 57.91 187 GLY A O 1
ATOM 1502 N N . GLU A 1 188 ? 20.489 30.162 10.413 1.00 48.41 188 GLU A N 1
ATOM 1503 C CA . GLU A 1 188 ? 19.072 30.440 10.654 1.00 48.41 188 GLU A CA 1
ATOM 1504 C C . GLU A 1 188 ? 18.361 29.185 11.197 1.00 48.41 188 GLU A C 1
ATOM 1506 O O . GLU A 1 188 ? 18.394 28.109 10.600 1.00 48.41 188 GLU A O 1
ATOM 1511 N N . SER A 1 189 ? 17.708 29.316 12.358 1.00 39.59 189 SER A N 1
ATOM 1512 C CA . SER A 1 189 ? 16.764 28.308 12.867 1.00 39.59 189 SER A CA 1
ATOM 1513 C C . SER A 1 189 ? 15.554 28.199 11.930 1.00 39.59 189 SER A C 1
ATOM 1515 O O . SER A 1 189 ? 15.207 29.191 11.286 1.00 39.59 189 SER A O 1
ATOM 1517 N N . PRO A 1 190 ? 14.910 27.019 11.828 1.00 38.62 190 PRO A N 1
ATOM 1518 C CA . PRO A 1 190 ? 14.024 26.697 10.717 1.00 38.62 190 PRO A CA 1
ATOM 1519 C C . PRO A 1 190 ? 12.884 27.706 10.607 1.00 38.62 190 PRO A C 1
ATOM 1521 O O . PRO A 1 190 ? 12.041 27.822 11.497 1.00 38.62 190 PRO A O 1
ATOM 1524 N N . SER A 1 191 ? 12.851 28.422 9.485 1.00 33.50 191 SER A N 1
ATOM 1525 C CA . SER A 1 191 ? 11.660 29.148 9.084 1.00 33.50 191 SER A CA 1
ATOM 1526 C C . SER A 1 191 ? 10.603 28.118 8.690 1.00 33.50 191 SER A C 1
ATOM 1528 O O . SER A 1 191 ? 10.781 27.328 7.761 1.00 33.50 191 SER A O 1
ATOM 1530 N N . SER A 1 192 ? 9.486 28.113 9.410 1.00 36.22 192 SER A N 1
ATOM 1531 C CA . SER A 1 192 ? 8.229 27.541 8.944 1.00 36.22 192 SER A CA 1
ATOM 1532 C C . SER A 1 192 ? 7.759 28.349 7.733 1.00 36.22 192 SER A C 1
ATOM 1534 O O . SER A 1 192 ? 6.873 29.194 7.818 1.00 36.22 192 SER A O 1
ATOM 1536 N N . THR A 1 193 ? 8.392 28.116 6.586 1.00 28.56 193 THR A N 1
ATOM 1537 C CA . THR A 1 193 ? 7.999 28.724 5.320 1.00 28.56 193 THR A CA 1
ATOM 1538 C C . THR A 1 193 ? 7.378 27.655 4.445 1.00 28.56 193 THR A C 1
ATOM 1540 O O . THR A 1 193 ? 8.055 26.909 3.738 1.00 28.56 193 THR A O 1
ATOM 1543 N N . THR A 1 194 ? 6.052 27.612 4.538 1.00 38.22 194 THR A N 1
ATOM 1544 C CA . THR A 1 194 ? 5.087 27.304 3.486 1.00 38.22 194 THR A CA 1
ATOM 1545 C C . THR A 1 194 ? 5.723 27.352 2.092 1.00 38.22 194 THR A C 1
ATOM 1547 O O . THR A 1 194 ? 5.969 28.427 1.549 1.00 38.22 194 THR A O 1
ATOM 1550 N N . ALA A 1 195 ? 5.976 26.192 1.488 1.00 31.72 195 ALA A N 1
ATOM 1551 C CA . ALA A 1 195 ? 6.225 26.114 0.056 1.00 31.72 195 ALA A CA 1
ATOM 1552 C C . ALA A 1 195 ? 4.867 26.021 -0.647 1.00 31.72 195 ALA A C 1
ATOM 1554 O O . ALA A 1 195 ? 4.180 24.996 -0.611 1.00 31.72 195 ALA A O 1
ATOM 1555 N N . GLY A 1 196 ? 4.455 27.140 -1.239 1.00 27.91 196 GLY A N 1
ATOM 1556 C CA . GLY A 1 196 ? 3.512 27.127 -2.341 1.00 27.91 196 GLY A CA 1
ATOM 1557 C C . GLY A 1 196 ? 4.230 26.643 -3.595 1.00 27.91 196 GLY A C 1
ATOM 1558 O O . GLY A 1 196 ? 5.185 27.270 -4.039 1.00 27.91 196 GLY A O 1
ATOM 1559 N N . THR A 1 197 ? 3.741 25.560 -4.185 1.00 31.53 197 THR A N 1
ATOM 1560 C CA . THR A 1 197 ? 3.802 25.348 -5.629 1.00 31.53 197 THR A CA 1
ATOM 1561 C C . THR A 1 197 ? 2.419 25.654 -6.180 1.00 31.53 197 THR A C 1
ATOM 1563 O O . THR A 1 197 ? 1.401 25.134 -5.718 1.00 31.53 197 THR A O 1
ATOM 1566 N N . GLY A 1 198 ? 2.379 26.565 -7.150 1.00 33.00 198 GLY A N 1
ATOM 1567 C CA . GLY A 1 198 ? 1.200 26.795 -7.962 1.00 33.00 198 GLY A CA 1
ATOM 1568 C C . GLY A 1 198 ? 0.901 25.548 -8.783 1.00 33.00 198 GLY A C 1
ATOM 1569 O O . GLY A 1 198 ? 1.569 25.282 -9.771 1.00 33.00 198 GLY A O 1
ATOM 1570 N N . SER A 1 199 ? -0.102 24.795 -8.354 1.00 31.55 199 SER A N 1
ATOM 1571 C CA . SER A 1 199 ? -1.138 24.219 -9.210 1.00 31.55 199 SER A CA 1
ATOM 1572 C C . SER A 1 199 ? -2.236 23.700 -8.285 1.00 31.55 199 SER A C 1
ATOM 1574 O O . SER A 1 199 ? -2.049 22.724 -7.566 1.00 31.55 199 SER A O 1
ATOM 1576 N N . ASN A 1 200 ? -3.343 24.446 -8.230 1.00 31.56 200 ASN A N 1
ATOM 1577 C CA . ASN A 1 200 ? -4.627 24.073 -7.633 1.00 31.56 200 ASN A CA 1
ATOM 1578 C C . ASN A 1 200 ? -4.578 23.283 -6.310 1.00 31.56 200 ASN A C 1
ATOM 1580 O O . ASN A 1 200 ? -5.153 22.203 -6.191 1.00 31.56 200 ASN A O 1
ATOM 1584 N N . ARG A 1 201 ? -4.008 23.880 -5.254 1.00 29.17 201 ARG A N 1
ATOM 1585 C CA . ARG A 1 201 ? -4.462 23.566 -3.891 1.00 29.17 201 ARG A CA 1
ATOM 1586 C C . ARG A 1 201 ? -5.845 24.183 -3.711 1.00 29.17 201 ARG A C 1
ATOM 1588 O O . ARG A 1 201 ? -5.974 25.364 -3.402 1.00 29.17 201 ARG A O 1
ATOM 1595 N N . SER A 1 202 ? -6.884 23.379 -3.912 1.00 30.27 202 SER A N 1
ATOM 1596 C CA . SER A 1 202 ? -8.189 23.649 -3.317 1.00 30.27 202 SER A CA 1
ATOM 1597 C C . SER A 1 202 ? -7.981 23.846 -1.815 1.00 30.27 202 SER A C 1
ATOM 1599 O O . SER A 1 202 ? -7.497 22.936 -1.143 1.00 30.27 202 SER A O 1
ATOM 1601 N N . ASN A 1 203 ? -8.286 25.053 -1.343 1.00 28.72 203 ASN A N 1
ATOM 1602 C CA . ASN A 1 203 ? -8.228 25.510 0.042 1.00 28.72 203 ASN A CA 1
ATOM 1603 C C . ASN A 1 203 ? -8.471 24.383 1.061 1.00 28.72 203 ASN A C 1
ATOM 1605 O O . ASN A 1 203 ? -9.614 24.022 1.334 1.00 28.72 203 ASN A O 1
ATOM 1609 N N . ILE A 1 204 ? -7.399 23.864 1.665 1.00 38.66 204 ILE A N 1
ATOM 1610 C CA . ILE A 1 204 ? -7.504 23.261 2.992 1.00 38.66 204 ILE A CA 1
ATOM 1611 C C . ILE A 1 204 ? -7.526 24.448 3.941 1.00 38.66 204 ILE A C 1
ATOM 1613 O O . ILE A 1 204 ? -6.520 25.124 4.146 1.00 38.66 204 ILE A O 1
ATOM 1617 N N . THR A 1 205 ? -8.720 24.749 4.432 1.00 34.09 205 THR A N 1
ATOM 1618 C CA . THR A 1 205 ? -8.999 25.753 5.451 1.00 34.09 205 THR A CA 1
ATOM 1619 C C . THR A 1 205 ? -8.190 25.426 6.709 1.00 34.09 205 THR A C 1
ATOM 1621 O O . THR A 1 205 ? -8.632 24.679 7.578 1.00 34.09 205 THR A O 1
ATOM 1624 N N . ILE A 1 206 ? -6.978 25.975 6.798 1.00 37.78 206 ILE A N 1
ATOM 1625 C CA . ILE A 1 206 ? -6.184 26.054 8.025 1.00 37.78 206 ILE A CA 1
ATOM 1626 C C . ILE A 1 206 ? -6.948 27.004 8.949 1.00 37.78 206 ILE A C 1
ATOM 1628 O O . ILE A 1 206 ? -6.826 28.222 8.854 1.00 37.78 206 ILE A O 1
ATOM 1632 N N . GLY A 1 207 ? -7.839 26.441 9.762 1.00 39.59 207 GLY A N 1
ATOM 1633 C CA . GLY A 1 207 ? -8.714 27.231 10.625 1.00 39.59 207 GLY A CA 1
ATOM 1634 C C . GLY A 1 207 ? -9.685 26.452 11.510 1.00 39.59 207 GLY A C 1
ATOM 1635 O O . GLY A 1 207 ? -10.533 27.085 12.127 1.00 39.59 207 GLY A O 1
ATOM 1636 N N . LEU A 1 208 ? -9.584 25.120 11.606 1.00 42.19 208 LEU A N 1
ATOM 1637 C CA . LEU A 1 208 ? -10.385 24.312 12.535 1.00 42.19 208 LEU A CA 1
ATOM 1638 C C . LEU A 1 208 ? -9.498 23.316 13.305 1.00 42.19 208 LEU A C 1
ATOM 1640 O O . LEU A 1 208 ? -9.227 22.203 12.874 1.00 42.19 208 LEU A O 1
ATOM 1644 N N . ASP A 1 209 ? -9.016 23.797 14.451 1.00 63.59 209 ASP A N 1
ATOM 1645 C CA . ASP A 1 209 ? -9.103 23.128 15.753 1.00 63.59 209 ASP A CA 1
ATOM 1646 C C . ASP A 1 209 ? -8.533 21.693 15.883 1.00 63.59 209 ASP A C 1
ATOM 1648 O O . ASP A 1 209 ? -9.189 20.778 16.380 1.00 63.59 209 ASP A O 1
ATOM 1652 N N . ALA A 1 210 ? -7.262 21.494 15.508 1.00 69.62 210 ALA A N 1
ATOM 1653 C CA . ALA A 1 210 ? -6.522 20.240 15.745 1.00 69.62 210 ALA A CA 1
ATOM 1654 C C . ALA A 1 210 ? -6.617 19.746 17.207 1.00 69.62 210 ALA A C 1
ATOM 1656 O O . ALA A 1 210 ? -6.732 18.548 17.469 1.00 69.62 210 ALA A O 1
ATOM 1657 N N . ALA A 1 211 ? -6.635 20.677 18.167 1.00 78.88 211 ALA A N 1
ATOM 1658 C CA . ALA A 1 211 ? -6.831 20.371 19.581 1.00 78.88 211 ALA A CA 1
ATOM 1659 C C . ALA A 1 211 ? -8.251 19.856 19.885 1.00 78.88 211 ALA A C 1
ATOM 1661 O O . ALA A 1 211 ? -8.407 18.928 20.682 1.00 78.88 211 ALA A O 1
ATOM 1662 N N . ALA A 1 212 ? -9.286 20.407 19.243 1.00 83.81 212 ALA A N 1
ATOM 1663 C CA . ALA A 1 212 ? -10.654 19.922 19.400 1.00 83.81 212 ALA A CA 1
ATOM 1664 C C . ALA A 1 212 ? -10.863 18.555 18.742 1.00 83.81 212 ALA A C 1
ATOM 1666 O O . ALA A 1 212 ? -11.509 17.706 19.351 1.00 83.81 212 ALA A O 1
ATOM 1667 N N . ILE A 1 213 ? -10.261 18.303 17.572 1.00 85.81 213 ILE A N 1
ATOM 1668 C CA . ILE A 1 213 ? -10.276 16.975 16.932 1.00 85.81 213 ILE A CA 1
ATOM 1669 C C . ILE A 1 213 ? -9.655 15.942 17.876 1.00 85.81 213 ILE A C 1
ATOM 1671 O O . ILE A 1 213 ? -10.251 14.902 18.148 1.00 85.81 213 ILE A O 1
ATOM 1675 N N . LYS A 1 214 ? -8.492 16.247 18.461 1.00 85.19 214 LYS A N 1
ATOM 1676 C CA . LYS A 1 214 ? -7.829 15.348 19.416 1.00 85.19 214 LYS A CA 1
ATOM 1677 C C . LYS A 1 214 ? -8.688 15.075 20.651 1.00 85.19 214 LYS A C 1
ATOM 1679 O O . LYS A 1 214 ? -8.778 13.935 21.095 1.00 85.19 214 LYS A O 1
ATOM 1684 N N . LYS A 1 215 ? -9.370 16.100 21.167 1.00 87.56 215 LYS A N 1
ATOM 1685 C CA . LYS A 1 215 ? -10.310 15.966 22.288 1.00 87.56 215 LYS A CA 1
ATOM 1686 C C . LYS A 1 215 ? -11.547 15.135 21.923 1.00 87.56 215 LYS A C 1
ATOM 1688 O O . LYS A 1 215 ? -12.021 14.339 22.730 1.00 87.56 215 LYS A O 1
ATOM 1693 N N . GLU A 1 216 ? -12.077 15.288 20.712 1.00 89.69 216 GLU A N 1
ATOM 1694 C CA . GLU A 1 216 ? -13.200 14.486 20.213 1.00 89.69 216 GLU A CA 1
ATOM 1695 C C . GLU A 1 216 ? -12.819 13.000 20.103 1.00 89.69 216 GLU A C 1
ATOM 1697 O O . GLU A 1 216 ? -13.599 12.121 20.494 1.00 89.69 216 GLU A O 1
ATOM 1702 N N . LEU A 1 217 ? -11.597 12.731 19.637 1.00 91.38 217 LEU A N 1
ATOM 1703 C CA . LEU A 1 217 ? -11.043 11.391 19.438 1.00 91.38 217 LEU A CA 1
ATOM 1704 C C . LEU A 1 217 ? -10.422 10.770 20.699 1.00 91.38 217 LEU A C 1
ATOM 1706 O O . LEU A 1 217 ? -10.007 9.617 20.661 1.00 91.38 217 LEU A O 1
ATOM 1710 N N . GLU A 1 218 ? -10.392 11.471 21.829 1.00 90.12 218 GLU A N 1
ATOM 1711 C CA . GLU A 1 218 ? -9.832 10.940 23.075 1.00 90.12 218 GLU A CA 1
ATOM 1712 C C . GLU A 1 218 ? -10.608 9.701 23.561 1.00 90.12 218 GLU A C 1
ATOM 1714 O O . GLU A 1 218 ? -11.845 9.698 23.579 1.00 90.12 218 GLU A O 1
ATOM 1719 N N . ASN A 1 219 ? -9.898 8.654 23.990 1.00 89.81 219 ASN A N 1
ATOM 1720 C CA . ASN A 1 219 ? -10.462 7.373 24.420 1.00 89.81 219 ASN A CA 1
ATOM 1721 C C . ASN A 1 219 ? -11.321 6.689 23.337 1.00 89.81 219 ASN A C 1
ATOM 1723 O O . ASN A 1 219 ? -12.353 6.074 23.648 1.00 89.81 219 ASN A O 1
ATOM 1727 N N . SER A 1 220 ? -10.918 6.777 22.065 1.00 93.31 220 SER A N 1
ATOM 1728 C CA . SER A 1 220 ? -11.700 6.237 20.943 1.00 93.31 220 SER A CA 1
ATOM 1729 C C . SER A 1 220 ? -11.932 4.733 21.039 1.00 93.31 220 SER A C 1
ATOM 1731 O O . SER A 1 220 ? -13.060 4.283 20.837 1.00 93.31 220 SER A O 1
ATOM 1733 N N . ALA A 1 221 ? -10.922 3.964 21.455 1.00 91.06 221 ALA A N 1
ATOM 1734 C CA . ALA A 1 221 ? -11.036 2.513 21.615 1.00 91.06 221 ALA A CA 1
ATOM 1735 C C . ALA A 1 221 ? -12.177 2.126 22.571 1.00 91.06 221 ALA A C 1
ATOM 1737 O O . ALA A 1 221 ? -13.012 1.274 22.262 1.00 91.06 221 ALA A O 1
ATOM 1738 N N . SER A 1 222 ? -12.253 2.798 23.721 1.00 90.31 222 SER A N 1
ATOM 1739 C CA . SER A 1 222 ? -13.304 2.578 24.717 1.00 90.31 222 SER A CA 1
ATOM 1740 C C . SER A 1 222 ? -14.674 3.008 24.193 1.00 90.31 222 SER A C 1
ATOM 1742 O O . SER A 1 222 ? -15.653 2.287 24.379 1.00 90.31 222 SER A O 1
ATOM 1744 N N . LYS A 1 223 ? -14.756 4.157 23.502 1.00 92.56 223 LYS A N 1
ATOM 1745 C CA . LYS A 1 223 ? -16.000 4.645 22.879 1.00 92.56 223 LYS A CA 1
ATOM 1746 C C . LYS A 1 223 ? -16.546 3.638 21.862 1.00 92.56 223 LYS A C 1
ATOM 1748 O O . LYS A 1 223 ? -17.730 3.313 21.916 1.00 92.56 223 LYS A O 1
ATOM 1753 N N . ILE A 1 224 ? -15.685 3.111 20.992 1.00 94.75 224 ILE A N 1
ATOM 1754 C CA . ILE A 1 224 ? -16.032 2.122 19.964 1.00 94.75 224 ILE A CA 1
ATOM 1755 C C . ILE A 1 224 ? -16.524 0.816 20.598 1.00 94.75 224 ILE A C 1
ATOM 1757 O O . ILE A 1 224 ? -17.606 0.338 20.264 1.00 94.75 224 ILE A O 1
ATOM 1761 N N . LEU A 1 225 ? -15.769 0.247 21.543 1.00 93.56 225 LEU A N 1
ATOM 1762 C CA . LEU A 1 225 ? -16.120 -1.035 22.164 1.00 93.56 225 LEU A CA 1
ATOM 1763 C C . LEU A 1 225 ? -17.414 -0.956 22.988 1.00 93.56 225 LEU A C 1
ATOM 1765 O O . LEU A 1 225 ? -18.244 -1.868 22.928 1.00 93.56 225 LEU A O 1
ATOM 1769 N N . ASN A 1 226 ? -17.616 0.151 23.708 1.00 91.75 226 ASN A N 1
ATOM 1770 C CA . ASN A 1 226 ? -18.857 0.406 24.439 1.00 91.75 226 ASN A CA 1
ATOM 1771 C C . ASN A 1 226 ? -20.038 0.595 23.480 1.00 91.75 226 ASN A C 1
ATOM 1773 O O . ASN A 1 226 ? -21.110 0.035 23.710 1.00 91.75 226 ASN A O 1
ATOM 1777 N N . TYR A 1 227 ? -19.841 1.327 22.378 1.00 93.56 227 TYR A N 1
ATOM 1778 C CA . TYR A 1 227 ? -20.864 1.492 21.347 1.00 93.56 227 TYR A CA 1
ATOM 1779 C C . TYR A 1 227 ? -21.250 0.148 20.719 1.00 93.56 227 TYR A C 1
ATOM 1781 O O . TYR A 1 227 ? -22.437 -0.146 20.597 1.00 93.56 227 TYR A O 1
ATOM 1789 N N . ALA A 1 228 ? -20.280 -0.715 20.413 1.00 93.81 228 ALA A N 1
ATOM 1790 C CA . ALA A 1 228 ? -20.517 -2.066 19.908 1.00 93.81 228 ALA A CA 1
ATOM 1791 C C . ALA A 1 228 ? -21.235 -2.981 20.922 1.00 93.81 228 ALA A C 1
ATOM 1793 O O . ALA A 1 228 ? -21.874 -3.954 20.527 1.00 93.81 228 ALA A O 1
ATOM 1794 N N . GLY A 1 229 ? -21.189 -2.667 22.222 1.00 92.31 229 GLY A N 1
ATOM 1795 C CA . GLY A 1 229 ? -21.745 -3.518 23.278 1.00 92.31 229 GLY A CA 1
ATOM 1796 C C . GLY A 1 229 ? -20.912 -4.780 23.511 1.00 92.31 229 GLY A C 1
ATOM 1797 O O . GLY A 1 229 ? -21.464 -5.866 23.679 1.00 92.31 229 GLY A O 1
ATOM 1798 N N . ILE A 1 230 ? -19.584 -4.655 23.456 1.00 91.81 230 ILE A N 1
ATOM 1799 C CA . ILE A 1 230 ? -18.665 -5.742 23.810 1.00 91.81 230 ILE A CA 1
ATOM 1800 C C . ILE A 1 230 ? -18.614 -5.894 25.337 1.00 91.81 230 ILE A C 1
ATOM 1802 O O . ILE A 1 230 ? -18.616 -4.908 26.072 1.00 91.81 230 ILE A O 1
ATOM 1806 N N . GLU A 1 231 ? -18.570 -7.136 25.821 1.00 89.38 231 GLU A N 1
ATOM 1807 C CA . GLU A 1 231 ? -18.514 -7.453 27.254 1.00 89.38 231 GLU A CA 1
ATOM 1808 C C . GLU A 1 231 ? -17.288 -6.827 27.933 1.00 89.38 231 GLU A C 1
ATOM 1810 O O . GLU A 1 231 ? -16.177 -6.883 27.403 1.00 89.38 231 GLU A O 1
ATOM 1815 N N . ILE A 1 232 ? -17.467 -6.294 29.147 1.00 86.31 232 ILE A N 1
ATOM 1816 C CA . ILE A 1 232 ? -16.429 -5.559 29.896 1.00 86.31 232 ILE A CA 1
ATOM 1817 C C . ILE A 1 232 ? -15.145 -6.387 30.068 1.00 86.31 232 ILE A C 1
ATOM 1819 O O . ILE A 1 232 ? -14.041 -5.847 29.988 1.00 86.31 232 ILE A O 1
ATOM 1823 N N . GLU A 1 233 ? -15.263 -7.697 30.288 1.00 87.44 233 GLU A N 1
ATOM 1824 C CA . GLU A 1 233 ? -14.107 -8.594 30.413 1.00 87.44 233 GLU A CA 1
ATOM 1825 C C . GLU A 1 233 ? -13.304 -8.684 29.110 1.00 87.44 233 GLU A C 1
ATOM 1827 O O . GLU A 1 233 ? -12.079 -8.542 29.134 1.00 87.44 233 GLU A O 1
ATOM 1832 N N . ARG A 1 234 ? -13.983 -8.805 27.962 1.00 85.75 234 ARG A N 1
ATOM 1833 C CA . ARG A 1 234 ? -13.333 -8.792 26.644 1.00 85.75 234 ARG A CA 1
ATOM 1834 C C . ARG A 1 234 ? -12.740 -7.433 26.309 1.00 85.75 234 ARG A C 1
ATOM 1836 O O . ARG A 1 234 ? -11.696 -7.379 25.671 1.00 85.75 234 ARG A O 1
ATOM 1843 N N . VAL A 1 235 ? -13.362 -6.339 26.752 1.00 87.94 235 VAL A N 1
ATOM 1844 C CA . VAL A 1 235 ? -12.788 -4.992 26.610 1.00 87.94 235 VAL A CA 1
ATOM 1845 C C . VAL A 1 235 ? -11.458 -4.902 27.359 1.00 87.94 235 VAL A C 1
ATOM 1847 O O . VAL A 1 235 ? -10.471 -4.454 26.781 1.00 87.94 235 VAL A O 1
ATOM 1850 N N . LYS A 1 236 ? -11.386 -5.398 28.602 1.00 87.88 236 LYS A N 1
ATOM 1851 C CA . LYS A 1 236 ? -10.130 -5.438 29.375 1.00 87.88 236 LYS A CA 1
ATOM 1852 C C . LYS A 1 236 ? -9.066 -6.300 28.697 1.00 87.88 236 LYS A C 1
ATOM 1854 O O . LYS A 1 236 ? -7.912 -5.879 28.600 1.00 87.88 236 LYS A O 1
ATOM 1859 N N . GLU A 1 237 ? -9.444 -7.484 28.213 1.00 88.81 237 GLU A N 1
ATOM 1860 C CA . GLU A 1 237 ? -8.538 -8.352 27.457 1.00 88.81 237 GLU A CA 1
ATOM 1861 C C . GLU A 1 237 ? -8.009 -7.629 26.212 1.00 88.81 237 GLU A C 1
ATOM 1863 O O . GLU A 1 237 ? -6.797 -7.567 25.997 1.00 88.81 237 GLU A O 1
ATOM 1868 N N . TYR A 1 238 ? -8.899 -7.010 25.440 1.00 88.38 238 TYR A N 1
ATOM 1869 C CA . TYR A 1 238 ? -8.554 -6.271 24.235 1.00 88.38 238 TYR A CA 1
ATOM 1870 C C . TYR A 1 238 ? -7.610 -5.100 24.527 1.00 88.38 238 TYR A C 1
ATOM 1872 O O . TYR A 1 238 ? -6.574 -4.979 23.877 1.00 88.38 238 TYR A O 1
ATOM 1880 N N . SER A 1 239 ? -7.890 -4.285 25.549 1.00 87.75 239 SER A N 1
ATOM 1881 C CA . SER A 1 239 ? -6.993 -3.207 25.981 1.00 87.75 239 SER A CA 1
ATOM 1882 C C . SER A 1 239 ? -5.608 -3.737 26.361 1.00 87.75 239 SER A C 1
ATOM 1884 O O . SER A 1 239 ? -4.598 -3.140 25.990 1.00 87.75 239 SER A O 1
ATOM 1886 N N . SER A 1 240 ? -5.531 -4.893 27.033 1.00 89.88 240 SER A N 1
ATOM 1887 C CA . SER A 1 240 ? -4.248 -5.527 27.358 1.00 89.88 240 SER A CA 1
ATOM 1888 C C . SER A 1 240 ? -3.481 -5.977 26.105 1.00 89.88 240 SER A C 1
ATOM 1890 O O . SER A 1 240 ? -2.262 -5.816 26.033 1.00 89.88 240 SER A O 1
ATOM 1892 N N . LEU A 1 241 ? -4.183 -6.495 25.090 1.00 90.50 241 LEU A N 1
ATOM 1893 C CA . LEU A 1 241 ? -3.591 -6.893 23.812 1.00 90.50 241 LEU A CA 1
ATOM 1894 C C . LEU A 1 241 ? -3.122 -5.681 23.005 1.00 90.50 241 LEU A C 1
ATOM 1896 O O . LEU A 1 241 ? -2.055 -5.745 22.399 1.00 90.50 241 LEU A O 1
ATOM 1900 N N . VAL A 1 242 ? -3.864 -4.572 23.038 1.00 89.00 242 VAL A N 1
ATOM 1901 C CA . VAL A 1 242 ? -3.464 -3.311 22.401 1.00 89.00 242 VAL A CA 1
ATOM 1902 C C . VAL A 1 242 ? -2.211 -2.738 23.060 1.00 89.00 242 VAL A C 1
ATOM 1904 O O . VAL A 1 242 ? -1.297 -2.324 22.354 1.00 89.00 242 VAL A O 1
ATOM 1907 N N . LEU A 1 243 ? -2.111 -2.761 24.392 1.00 89.06 243 LEU A N 1
ATOM 1908 C CA . LEU A 1 243 ? -0.893 -2.335 25.093 1.00 89.06 243 LEU A CA 1
ATOM 1909 C C . LEU A 1 243 ? 0.312 -3.211 24.722 1.00 89.06 243 LEU A C 1
ATOM 1911 O O . LEU A 1 243 ? 1.383 -2.685 24.424 1.00 89.06 243 LEU A O 1
ATOM 1915 N N . LYS A 1 244 ? 0.131 -4.537 24.656 1.00 89.62 244 LYS A N 1
ATOM 1916 C CA . LYS A 1 244 ? 1.182 -5.457 24.188 1.00 89.62 244 LYS A CA 1
ATOM 1917 C C . LYS A 1 244 ? 1.584 -5.165 22.745 1.00 89.62 244 LYS A C 1
ATOM 1919 O O . LYS A 1 244 ? 2.772 -5.091 22.454 1.00 89.62 244 LYS A O 1
ATOM 1924 N N . MET A 1 245 ? 0.616 -4.938 21.861 1.00 90.12 245 MET A N 1
ATOM 1925 C CA . MET A 1 245 ? 0.862 -4.552 20.471 1.00 90.12 245 MET A CA 1
ATOM 1926 C C . MET A 1 245 ? 1.662 -3.243 20.377 1.00 90.12 245 MET A C 1
ATOM 1928 O O . MET A 1 245 ? 2.622 -3.191 19.618 1.00 90.12 245 MET A O 1
ATOM 1932 N N . LYS A 1 246 ? 1.312 -2.218 21.168 1.00 86.94 246 LYS A N 1
ATOM 1933 C CA . LYS A 1 246 ? 2.022 -0.924 21.219 1.00 86.94 246 LYS A CA 1
ATOM 1934 C C . LYS A 1 246 ? 3.459 -1.054 21.740 1.00 86.94 246 LYS A C 1
ATOM 1936 O O . LYS A 1 246 ? 4.299 -0.233 21.397 1.00 86.94 246 LYS A O 1
ATOM 1941 N N . SER A 1 247 ? 3.749 -2.076 22.549 1.00 87.69 247 SER A N 1
ATOM 1942 C CA . SER A 1 247 ? 5.109 -2.346 23.039 1.00 87.69 247 SER A CA 1
ATOM 1943 C C . SER A 1 247 ? 6.023 -3.030 22.011 1.00 87.69 247 SER A C 1
ATOM 1945 O O . SER A 1 247 ? 7.236 -3.089 22.212 1.00 87.69 247 SER A O 1
ATOM 1947 N N . LEU A 1 248 ? 5.468 -3.545 20.907 1.00 86.25 248 LEU A N 1
ATOM 1948 C CA . LEU A 1 248 ? 6.249 -4.129 19.816 1.00 86.25 248 LEU A CA 1
ATOM 1949 C C . LEU A 1 248 ? 6.907 -3.026 18.977 1.00 86.25 248 LEU A C 1
ATOM 1951 O O . LEU A 1 248 ? 6.291 -2.002 18.700 1.00 86.25 248 LEU A O 1
ATOM 1955 N N . LYS A 1 249 ? 8.136 -3.270 18.496 1.00 84.12 249 LYS A N 1
ATOM 1956 C CA . LYS A 1 249 ? 8.830 -2.349 17.574 1.00 84.12 249 LYS A CA 1
ATOM 1957 C C . LYS A 1 249 ? 8.023 -2.108 16.296 1.00 84.12 249 LYS A C 1
ATOM 1959 O O . LYS A 1 249 ? 7.886 -0.965 15.866 1.00 84.12 249 LYS A O 1
ATOM 1964 N N . ASN A 1 250 ? 7.490 -3.186 15.719 1.00 84.62 250 ASN A N 1
ATOM 1965 C CA . ASN A 1 250 ? 6.560 -3.151 14.601 1.00 84.62 250 ASN A CA 1
ATOM 1966 C C . ASN A 1 250 ? 5.496 -4.256 14.777 1.00 84.62 250 ASN A C 1
ATOM 1968 O O . ASN A 1 250 ? 5.818 -5.445 14.709 1.00 84.62 250 ASN A O 1
ATOM 1972 N N . PRO A 1 251 ? 4.216 -3.902 14.983 1.00 83.38 251 PRO A N 1
ATOM 1973 C CA . PRO A 1 251 ? 3.145 -4.873 15.174 1.00 83.38 251 PRO A CA 1
ATOM 1974 C C . PRO A 1 251 ? 2.823 -5.682 13.911 1.00 83.38 251 PRO A C 1
ATOM 1976 O O . PRO A 1 251 ? 2.097 -6.672 14.006 1.00 83.38 251 PRO A O 1
ATOM 1979 N N . LEU A 1 252 ? 3.356 -5.297 12.746 1.00 84.88 252 LEU A N 1
ATOM 1980 C CA . LEU A 1 252 ? 3.174 -5.983 11.463 1.00 84.88 252 LEU A CA 1
ATOM 1981 C C . LEU A 1 252 ? 4.272 -7.019 11.170 1.00 84.88 252 LEU A C 1
ATOM 1983 O O . LEU A 1 252 ? 4.186 -7.733 10.171 1.00 84.88 252 LEU A O 1
ATOM 1987 N N . ASP A 1 253 ? 5.268 -7.174 12.045 1.00 79.94 253 ASP A N 1
ATOM 1988 C CA . ASP A 1 253 ? 6.362 -8.121 11.823 1.00 79.94 253 ASP A CA 1
ATOM 1989 C C . ASP A 1 253 ? 5.872 -9.586 11.738 1.00 79.94 253 ASP A C 1
ATOM 1991 O O . ASP A 1 253 ? 4.856 -9.969 12.344 1.00 79.94 253 ASP A O 1
ATOM 1995 N N . PRO A 1 254 ? 6.588 -10.454 10.997 1.00 74.00 254 PRO A N 1
ATOM 1996 C CA . PRO A 1 254 ? 6.257 -11.870 10.841 1.00 74.00 254 PRO A CA 1
ATOM 1997 C C . PRO A 1 254 ? 6.630 -12.713 12.075 1.00 74.00 254 PRO A C 1
ATOM 1999 O O . PRO A 1 254 ? 6.801 -13.926 11.966 1.00 74.00 254 PRO A O 1
ATOM 2002 N N . ASP A 1 255 ? 6.768 -12.107 13.247 1.00 79.81 255 ASP A N 1
ATOM 2003 C CA . ASP A 1 255 ? 7.066 -12.813 14.488 1.00 79.81 255 ASP A CA 1
ATOM 2004 C C . ASP A 1 255 ? 5.849 -13.652 14.968 1.00 79.81 255 ASP A C 1
ATOM 2006 O O . ASP A 1 255 ? 4.702 -13.206 14.826 1.00 79.81 255 ASP A O 1
ATOM 2010 N N . PRO A 1 256 ? 6.034 -14.884 15.490 1.00 77.06 256 PRO A N 1
ATOM 2011 C CA . PRO A 1 256 ? 4.935 -15.721 15.982 1.00 77.06 256 PRO A CA 1
ATOM 2012 C C . PRO A 1 256 ? 4.068 -15.076 17.075 1.00 77.06 256 PRO A C 1
ATOM 2014 O O . PRO A 1 256 ? 2.842 -15.243 17.043 1.00 77.06 256 PRO A O 1
ATOM 2017 N N . ASP A 1 257 ? 4.660 -14.316 17.998 1.00 83.62 257 ASP A N 1
ATOM 2018 C CA . ASP A 1 257 ? 3.930 -13.650 19.079 1.00 83.62 257 ASP A CA 1
ATOM 2019 C C . ASP A 1 257 ? 3.144 -12.455 18.539 1.00 83.62 257 ASP A C 1
ATOM 2021 O O . ASP A 1 257 ? 1.952 -12.308 18.835 1.00 83.62 257 ASP A O 1
ATOM 2025 N N . ALA A 1 258 ? 3.755 -11.672 17.642 1.00 85.12 258 ALA A N 1
ATOM 2026 C CA . ALA A 1 258 ? 3.064 -10.601 16.925 1.00 85.12 258 ALA A CA 1
ATOM 2027 C C . ALA A 1 258 ? 1.864 -11.145 16.125 1.00 85.12 258 ALA A C 1
ATOM 2029 O O . ALA A 1 258 ? 0.757 -10.610 16.218 1.00 85.12 258 ALA A O 1
ATOM 2030 N N . ARG A 1 259 ? 2.021 -12.278 15.420 1.00 83.12 259 ARG A N 1
ATOM 2031 C CA . ARG A 1 259 ? 0.909 -12.958 14.724 1.00 83.12 259 ARG A CA 1
ATOM 2032 C C . ARG A 1 259 ? -0.208 -13.389 15.672 1.00 83.12 259 ARG A C 1
ATOM 2034 O O . ARG A 1 259 ? -1.381 -13.310 15.308 1.00 83.12 259 ARG A O 1
ATOM 2041 N N . LYS A 1 260 ? 0.120 -13.900 16.863 1.00 86.88 260 LYS A N 1
ATOM 2042 C CA . LYS A 1 260 ? -0.885 -14.311 17.858 1.00 86.88 260 LYS A CA 1
ATOM 2043 C C . LYS A 1 260 ? -1.682 -13.108 18.363 1.00 86.88 260 LYS A C 1
ATOM 2045 O O . LYS A 1 260 ? -2.908 -13.181 18.410 1.00 86.88 260 LYS A O 1
ATOM 2050 N N . ILE A 1 261 ? -1.001 -12.001 18.661 1.00 90.31 261 ILE A N 1
ATOM 2051 C CA . ILE A 1 261 ? -1.635 -10.741 19.069 1.00 90.31 261 ILE A CA 1
ATOM 2052 C C . ILE A 1 261 ? -2.560 -10.225 17.960 1.00 90.31 261 ILE A C 1
ATOM 2054 O O . ILE A 1 261 ? -3.740 -9.991 18.225 1.00 90.31 261 ILE A O 1
ATOM 2058 N N . ARG A 1 262 ? -2.073 -10.134 16.711 1.00 89.50 262 ARG A N 1
ATOM 2059 C CA . ARG A 1 262 ? -2.881 -9.675 15.566 1.00 89.50 262 ARG A CA 1
ATOM 2060 C C . ARG A 1 262 ? -4.138 -10.517 15.364 1.00 89.50 262 ARG A C 1
ATOM 2062 O O . ARG A 1 262 ? -5.209 -9.949 15.183 1.00 89.50 262 ARG A O 1
ATOM 2069 N N . ARG A 1 263 ? -4.047 -11.852 15.441 1.00 88.44 263 ARG A N 1
ATOM 2070 C CA . ARG A 1 263 ? -5.216 -12.744 15.296 1.00 88.44 263 ARG A CA 1
ATOM 2071 C C . ARG A 1 263 ? -6.287 -12.482 16.354 1.00 88.44 263 ARG A C 1
ATOM 2073 O O . ARG A 1 263 ? -7.463 -12.384 16.011 1.00 88.44 263 ARG A O 1
ATOM 2080 N N . ASN A 1 264 ? -5.887 -12.339 17.616 1.00 89.38 264 ASN A N 1
ATOM 2081 C CA . ASN A 1 264 ? -6.831 -12.087 18.704 1.00 89.38 264 ASN A CA 1
ATOM 2082 C C . ASN A 1 264 ? -7.472 -10.696 18.589 1.00 89.38 264 ASN A C 1
ATOM 2084 O O . ASN A 1 264 ? -8.686 -10.578 18.733 1.00 89.38 264 ASN A O 1
ATOM 2088 N N . LEU A 1 265 ? -6.685 -9.665 18.253 1.00 92.75 265 LEU A N 1
ATOM 2089 C CA . LEU A 1 265 ? -7.204 -8.317 17.996 1.00 92.75 265 LEU A CA 1
ATOM 2090 C C . LEU A 1 265 ? -8.180 -8.301 16.815 1.00 92.75 265 LEU A C 1
ATOM 2092 O O . LEU A 1 265 ? -9.262 -7.737 16.925 1.00 92.75 265 LEU A O 1
ATOM 2096 N N . THR A 1 266 ? -7.832 -8.975 15.718 1.00 92.38 266 THR A N 1
ATOM 2097 C CA . THR A 1 266 ? -8.658 -9.066 14.502 1.00 92.38 266 THR A CA 1
ATOM 2098 C C . THR A 1 266 ? -10.030 -9.669 14.797 1.00 92.38 266 THR A C 1
ATOM 2100 O O . THR A 1 266 ? -11.037 -9.155 14.320 1.00 92.38 266 THR A O 1
ATOM 2103 N N . LYS A 1 267 ? -10.091 -10.725 15.621 1.00 90.94 267 LYS A N 1
ATOM 2104 C CA . LYS A 1 267 ? -11.358 -11.368 15.998 1.00 90.94 267 LYS A CA 1
ATOM 2105 C C . LYS A 1 267 ? -12.300 -10.391 16.706 1.00 90.94 267 LYS A C 1
ATOM 2107 O O . LYS A 1 267 ? -13.455 -10.261 16.313 1.00 90.94 267 LYS A O 1
ATOM 2112 N N . THR A 1 268 ? -11.805 -9.698 17.729 1.00 91.75 268 THR A N 1
ATOM 2113 C CA . THR A 1 268 ? -12.617 -8.737 18.488 1.00 91.75 268 THR A CA 1
ATOM 2114 C C . THR A 1 268 ? -12.945 -7.495 17.662 1.00 91.75 268 THR A C 1
ATOM 2116 O O . THR A 1 268 ? -14.049 -6.972 17.773 1.00 91.75 268 THR A O 1
ATOM 2119 N N . TYR A 1 269 ? -12.020 -7.045 16.809 1.00 95.31 269 TYR A N 1
ATOM 2120 C CA . TYR A 1 269 ? -12.241 -5.919 15.905 1.00 95.31 269 TYR A CA 1
ATOM 2121 C C . TYR A 1 269 ? -13.431 -6.177 14.976 1.00 95.31 269 TYR A C 1
ATOM 2123 O O . TYR A 1 269 ? -14.338 -5.354 14.920 1.00 95.31 269 TYR A O 1
ATOM 2131 N N . TRP A 1 270 ? -13.477 -7.328 14.298 1.00 94.50 270 TRP A N 1
ATOM 2132 C CA . TRP A 1 270 ? -14.574 -7.634 13.374 1.00 94.50 270 TRP A CA 1
ATOM 2133 C C . TRP A 1 270 ? -15.911 -7.862 14.085 1.00 94.50 270 TRP A C 1
ATOM 2135 O O . TRP A 1 270 ? -16.943 -7.435 13.574 1.00 94.50 270 TRP A O 1
ATOM 2145 N N . GLU A 1 271 ? -15.903 -8.431 15.297 1.00 93.75 271 GLU A N 1
ATOM 2146 C CA . GLU A 1 271 ? -17.109 -8.491 16.138 1.00 93.75 271 GLU A CA 1
ATOM 2147 C C . GLU A 1 271 ? -17.616 -7.080 16.491 1.00 93.75 271 GLU A C 1
ATOM 2149 O O . GLU A 1 271 ? -18.817 -6.806 16.419 1.00 93.75 271 GLU A O 1
ATOM 2154 N N . ALA A 1 272 ? -16.709 -6.168 16.855 1.00 95.38 272 ALA A N 1
ATOM 2155 C CA . ALA A 1 272 ? -17.053 -4.781 17.142 1.00 95.38 272 ALA A CA 1
ATOM 2156 C C . ALA A 1 272 ? -17.525 -4.034 15.885 1.00 95.38 272 ALA A C 1
ATOM 2158 O O . ALA A 1 272 ? -18.466 -3.245 15.977 1.00 95.38 272 ALA A O 1
ATOM 2159 N N . TYR A 1 273 ? -16.921 -4.306 14.726 1.00 96.75 273 TYR A N 1
ATOM 2160 C CA . TYR A 1 273 ? -17.296 -3.732 13.436 1.00 96.75 273 TYR A CA 1
ATOM 2161 C C . TYR A 1 273 ? -18.725 -4.124 13.056 1.00 96.75 273 TYR A C 1
ATOM 2163 O O . TYR A 1 273 ? -19.550 -3.241 12.843 1.00 96.75 273 TYR A O 1
ATOM 2171 N N . GLU A 1 274 ? -19.047 -5.424 13.047 1.00 95.81 274 GLU A N 1
ATOM 2172 C CA . GLU A 1 274 ? -20.379 -5.942 12.691 1.00 95.81 274 GLU A CA 1
ATOM 2173 C C . GLU A 1 274 ? -21.469 -5.326 13.584 1.00 95.81 274 GLU A C 1
ATOM 2175 O O . GLU A 1 274 ? -22.435 -4.740 13.089 1.00 95.81 274 GLU A O 1
ATOM 2180 N N . LYS A 1 275 ? -21.277 -5.362 14.912 1.00 95.69 275 LYS A N 1
ATOM 2181 C CA . LYS A 1 275 ? -22.239 -4.790 15.870 1.00 95.69 275 LYS A CA 1
ATOM 2182 C C . LYS A 1 275 ? -22.370 -3.273 15.741 1.00 95.69 275 LYS A C 1
ATOM 2184 O O . LYS A 1 275 ? -23.476 -2.742 15.847 1.00 95.69 275 LYS A O 1
ATOM 2189 N N . SER A 1 276 ? -21.260 -2.565 15.527 1.00 96.50 276 SER A N 1
ATOM 2190 C CA . SER A 1 276 ? -21.284 -1.109 15.344 1.00 96.50 276 SER A CA 1
ATOM 2191 C C . SER A 1 276 ? -21.963 -0.722 14.039 1.00 96.50 276 SER A C 1
ATOM 2193 O O . SER A 1 276 ? -22.713 0.248 14.021 1.00 96.50 276 SER A O 1
ATOM 2195 N N . PHE A 1 277 ? -21.752 -1.486 12.967 1.00 96.62 277 PHE A N 1
ATOM 2196 C CA . PHE A 1 277 ? -22.368 -1.228 11.672 1.00 96.62 277 PHE A CA 1
ATOM 2197 C C . PHE A 1 277 ? -23.890 -1.426 11.715 1.00 96.62 277 PHE A C 1
ATOM 2199 O O . PHE A 1 277 ? -24.635 -0.585 11.216 1.00 96.62 277 PHE A O 1
ATOM 2206 N N . LEU A 1 278 ? -24.381 -2.463 12.403 1.00 95.06 278 LEU A N 1
ATOM 2207 C CA . LEU A 1 278 ? -25.821 -2.650 12.623 1.00 95.06 278 LEU A CA 1
ATOM 2208 C C . LEU A 1 278 ? -26.451 -1.460 13.359 1.00 95.06 278 LEU A C 1
ATOM 2210 O O . LEU A 1 278 ? -27.455 -0.903 12.911 1.00 95.06 278 LEU A O 1
ATOM 2214 N N . LYS A 1 279 ? -25.827 -1.005 14.451 1.00 95.12 279 LYS A N 1
ATOM 2215 C CA . LYS A 1 279 ? -26.295 0.179 15.190 1.00 95.12 279 LYS A CA 1
ATOM 2216 C C . LYS A 1 279 ? -26.175 1.465 14.366 1.00 95.12 279 LYS A C 1
ATOM 2218 O O . LYS A 1 279 ? -27.037 2.339 14.467 1.00 95.12 279 LYS A O 1
ATOM 2223 N N . TYR A 1 280 ? -25.153 1.579 13.522 1.00 94.50 280 TYR A N 1
ATOM 2224 C CA . TYR A 1 280 ? -24.980 2.685 12.579 1.00 94.50 280 TYR A CA 1
ATOM 2225 C C . TYR A 1 280 ? -26.148 2.767 11.584 1.00 94.50 280 TYR A C 1
ATOM 2227 O O . TYR A 1 280 ? -26.705 3.846 11.377 1.00 94.50 280 TYR A O 1
ATOM 2235 N N . LEU A 1 281 ? -26.597 1.630 11.044 1.00 93.69 281 LEU A N 1
ATOM 2236 C CA . LEU A 1 281 ? -27.770 1.577 10.168 1.00 93.69 281 LEU A CA 1
ATOM 2237 C C . LEU A 1 281 ? -29.069 1.919 10.914 1.00 93.69 281 LEU A C 1
ATOM 2239 O O . LEU A 1 281 ? -29.881 2.692 10.409 1.00 93.69 281 LEU A O 1
ATOM 2243 N N . GLN A 1 282 ? -29.246 1.405 12.134 1.00 90.44 282 GLN A N 1
ATOM 2244 C CA . GLN A 1 282 ? -30.430 1.668 12.966 1.00 90.44 282 GLN A CA 1
ATOM 2245 C C . GLN A 1 282 ? -30.527 3.131 13.435 1.00 90.44 282 GLN A C 1
ATOM 2247 O O . GLN A 1 282 ? -31.621 3.652 13.636 1.00 90.44 282 GLN A O 1
ATOM 2252 N N . SER A 1 283 ? -29.391 3.816 13.588 1.00 90.31 283 SER A N 1
ATOM 2253 C CA . SER A 1 283 ? -29.307 5.220 14.020 1.00 90.31 283 SER A CA 1
ATOM 2254 C C . SER A 1 283 ? -29.361 6.229 12.865 1.00 90.31 283 SER A C 1
ATOM 2256 O O . SER A 1 283 ? -29.003 7.394 13.046 1.00 90.31 283 SER A O 1
ATOM 2258 N N . ASN A 1 284 ? -29.808 5.816 11.671 1.00 86.06 284 ASN A N 1
ATOM 2259 C CA . ASN A 1 284 ? -29.809 6.650 10.462 1.00 86.06 284 ASN A CA 1
ATOM 2260 C C . ASN A 1 284 ? -28.438 7.297 10.198 1.00 86.06 284 ASN A C 1
ATOM 2262 O O . ASN A 1 284 ? -28.360 8.478 9.852 1.00 86.06 284 ASN A O 1
ATOM 2266 N N . LYS A 1 285 ? -27.360 6.523 10.379 1.00 86.88 285 LYS A N 1
ATOM 2267 C CA . LYS A 1 285 ? -25.971 6.942 10.148 1.00 86.88 285 LYS A CA 1
ATOM 2268 C C . LYS A 1 285 ? -25.474 8.066 11.066 1.00 86.88 285 LYS A C 1
ATOM 2270 O O . LYS A 1 285 ? -24.463 8.687 10.764 1.00 86.88 285 LYS A O 1
ATOM 2275 N N . LYS A 1 286 ? -26.164 8.346 12.176 1.00 87.69 286 LYS A N 1
ATOM 2276 C CA . LYS A 1 286 ? -25.751 9.359 13.158 1.00 87.69 286 LYS A CA 1
ATOM 2277 C C . LYS A 1 286 ? -25.008 8.693 14.305 1.00 87.69 286 LYS A C 1
ATOM 2279 O O . LYS A 1 286 ? -25.619 8.263 15.282 1.00 87.69 286 LYS A O 1
ATOM 2284 N N . VAL A 1 287 ? -23.687 8.616 14.187 1.00 91.50 287 VAL A N 1
ATOM 2285 C CA . VAL A 1 287 ? -22.828 7.992 15.199 1.00 91.50 287 VAL A CA 1
ATOM 2286 C C . VAL A 1 287 ? -21.674 8.918 15.577 1.00 91.50 287 VAL A C 1
ATOM 2288 O O . VAL A 1 287 ? -21.357 9.839 14.828 1.00 91.50 287 VAL A O 1
ATOM 2291 N N . PRO A 1 288 ? -21.041 8.721 16.746 1.00 92.31 288 PRO A N 1
ATOM 2292 C CA . PRO A 1 288 ? -19.874 9.515 17.106 1.00 92.31 288 PRO A CA 1
ATOM 2293 C C . PRO A 1 288 ? -18.733 9.306 16.103 1.00 92.31 288 PRO A C 1
ATOM 2295 O O . PRO A 1 288 ? -18.541 8.197 15.595 1.00 92.31 288 PRO A O 1
ATOM 2298 N N . ARG A 1 289 ? -17.926 10.347 15.881 1.00 92.75 289 ARG A N 1
ATOM 2299 C CA . ARG A 1 289 ? -16.855 10.348 14.878 1.00 92.75 289 ARG A CA 1
ATOM 2300 C C . ARG A 1 289 ? -15.897 9.146 14.934 1.00 92.75 289 ARG A C 1
ATOM 2302 O O . ARG A 1 289 ? -15.598 8.609 13.868 1.00 92.75 289 ARG A O 1
ATOM 2309 N N . PRO A 1 290 ? -15.461 8.647 16.112 1.00 94.81 290 PRO A N 1
ATOM 2310 C CA . PRO A 1 290 ? -14.612 7.454 16.172 1.00 94.81 290 PRO A CA 1
ATOM 2311 C C . PRO A 1 290 ? -15.226 6.217 15.502 1.00 94.81 290 PRO A C 1
ATOM 2313 O O . PRO A 1 290 ? -14.504 5.423 14.905 1.00 94.81 290 PRO A O 1
ATOM 2316 N N . ILE A 1 291 ? -16.554 6.062 15.563 1.00 95.31 291 ILE A N 1
ATOM 2317 C CA . ILE A 1 291 ? -17.262 4.936 14.944 1.00 95.31 291 ILE A CA 1
ATOM 2318 C C . ILE A 1 291 ? -17.260 5.108 13.422 1.00 95.31 291 ILE A C 1
ATOM 2320 O O . ILE A 1 291 ? -16.968 4.152 12.711 1.00 95.31 291 ILE A O 1
ATOM 2324 N N . GLU A 1 292 ? -17.525 6.314 12.909 1.00 93.75 292 GLU A N 1
ATOM 2325 C CA . GLU A 1 292 ? -17.471 6.581 11.462 1.00 93.75 292 GLU A CA 1
ATOM 2326 C C . GLU A 1 292 ? -16.074 6.315 10.892 1.00 93.75 292 GLU A C 1
ATOM 2328 O O . GLU A 1 292 ? -15.929 5.630 9.879 1.00 93.75 292 GLU A O 1
ATOM 2333 N N . MET A 1 293 ? -15.036 6.800 11.582 1.00 95.00 293 MET A N 1
ATOM 2334 C CA . MET A 1 293 ? -13.644 6.568 11.198 1.00 95.00 293 MET A CA 1
ATOM 2335 C C . MET A 1 293 ? -13.284 5.080 11.243 1.00 95.00 293 MET A C 1
ATOM 2337 O O . MET A 1 293 ? -12.570 4.601 10.360 1.00 95.00 293 MET A O 1
ATOM 2341 N N . MET A 1 294 ? -13.771 4.330 12.241 1.00 96.00 294 MET A N 1
ATOM 2342 C CA . MET A 1 294 ? -13.563 2.881 12.295 1.00 96.00 294 MET A CA 1
ATOM 2343 C C . MET A 1 294 ? -14.185 2.193 11.085 1.00 96.00 294 MET A C 1
ATOM 2345 O O . MET A 1 294 ? -13.519 1.387 10.436 1.00 96.00 294 MET A O 1
ATOM 2349 N N . LEU A 1 295 ? -15.444 2.515 10.784 1.00 94.81 295 LEU A N 1
ATOM 2350 C CA . LEU A 1 295 ? -16.201 1.863 9.721 1.00 94.81 295 LEU A CA 1
ATOM 2351 C C . LEU A 1 295 ? -15.617 2.140 8.330 1.00 94.81 295 LEU A C 1
ATOM 2353 O O . LEU A 1 295 ? -15.618 1.232 7.497 1.00 94.81 295 LEU A O 1
ATOM 2357 N N . LYS A 1 296 ? -15.105 3.359 8.099 1.00 92.31 296 LYS A N 1
ATOM 2358 C CA . LYS A 1 296 ? -14.590 3.806 6.794 1.00 92.31 296 LYS A CA 1
ATOM 2359 C C . LYS A 1 296 ? -13.101 3.516 6.578 1.00 92.31 296 LYS A C 1
ATOM 2361 O O . LYS A 1 296 ? -12.715 3.177 5.466 1.00 92.31 296 LYS A O 1
ATOM 2366 N N . PHE A 1 297 ? -12.266 3.633 7.615 1.00 92.38 297 PHE A N 1
ATOM 2367 C CA . PHE A 1 297 ? -10.800 3.613 7.470 1.00 92.38 297 PHE A CA 1
ATOM 2368 C C . PHE A 1 297 ? -10.077 2.566 8.322 1.00 92.38 297 PHE A C 1
ATOM 2370 O O . PHE A 1 297 ? -8.853 2.487 8.278 1.00 92.38 297 PHE A O 1
ATOM 2377 N N . GLY A 1 298 ? -10.786 1.791 9.143 1.00 93.44 298 GLY A N 1
ATOM 2378 C CA . GLY A 1 298 ? -10.131 0.874 10.077 1.00 93.44 298 GLY A CA 1
ATOM 2379 C C . GLY A 1 298 ? -9.535 1.559 11.312 1.00 93.44 298 GLY A C 1
ATOM 2380 O O . GLY A 1 298 ? -8.734 0.957 12.025 1.00 93.44 298 GLY A O 1
ATOM 2381 N N . TYR A 1 299 ? -9.906 2.813 11.587 1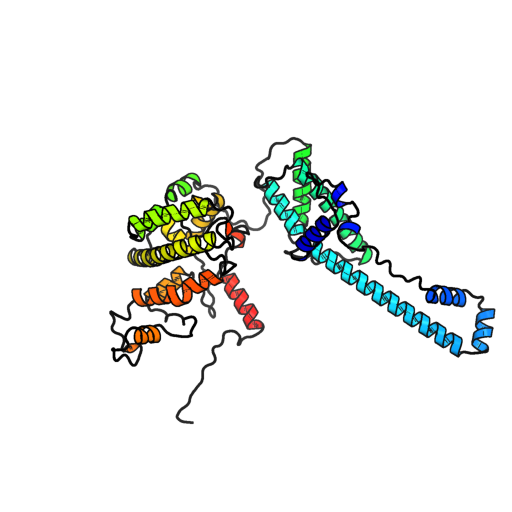.00 95.25 299 TYR A N 1
ATOM 2382 C CA . TYR A 1 299 ? -9.486 3.531 12.794 1.00 95.25 299 TYR A CA 1
ATOM 2383 C C . TYR A 1 299 ? -9.969 2.832 14.073 1.00 95.25 299 TYR A C 1
ATOM 2385 O O . TYR A 1 299 ? -11.034 2.220 14.091 1.00 95.25 299 TYR A O 1
ATOM 2393 N N . PHE A 1 300 ? -9.211 2.940 15.165 1.00 93.56 300 PHE A N 1
ATOM 2394 C CA . PHE A 1 300 ? -9.626 2.340 16.436 1.00 93.56 300 PHE A CA 1
ATOM 2395 C C . PHE A 1 300 ? -9.180 3.114 17.679 1.00 93.56 300 PHE A C 1
ATOM 2397 O O . PHE A 1 300 ? -9.909 3.175 18.664 1.00 93.56 300 PHE A O 1
ATOM 2404 N N . ASP A 1 301 ? -7.980 3.686 17.666 1.00 92.19 301 ASP A N 1
ATOM 2405 C CA . ASP A 1 301 ? -7.376 4.340 18.827 1.00 92.19 301 ASP A CA 1
ATOM 2406 C C . ASP A 1 301 ? -6.487 5.485 18.336 1.00 92.19 301 ASP A C 1
ATOM 2408 O O . ASP A 1 301 ? -5.722 5.329 17.383 1.00 92.19 301 ASP A O 1
ATOM 2412 N N . GLU A 1 302 ? -6.611 6.643 18.975 1.00 91.31 302 GLU A N 1
ATOM 2413 C CA . GLU A 1 302 ? -5.894 7.869 18.639 1.00 91.31 302 GLU A CA 1
ATOM 2414 C C . GLU A 1 302 ? -4.373 7.731 18.768 1.00 91.31 302 GLU A C 1
ATOM 2416 O O . GLU A 1 302 ? -3.635 8.354 18.021 1.00 91.31 302 GLU A O 1
ATOM 2421 N N . THR A 1 303 ? -3.876 6.867 19.651 1.00 90.75 303 THR A N 1
ATOM 2422 C CA . THR A 1 303 ? -2.433 6.698 19.883 1.00 90.75 303 THR A CA 1
ATOM 2423 C C . THR A 1 303 ? -1.762 5.735 18.896 1.00 90.75 303 THR A C 1
ATOM 2425 O O . THR A 1 303 ? -0.548 5.537 18.954 1.00 90.75 303 THR A O 1
ATOM 2428 N N . LEU A 1 304 ? -2.532 5.092 18.008 1.00 91.44 304 LEU A N 1
ATOM 2429 C CA . LEU A 1 304 ? -1.999 4.200 16.969 1.00 91.44 304 LEU A CA 1
ATOM 2430 C C . LEU A 1 304 ? -1.589 4.941 15.689 1.00 91.44 304 LEU A C 1
ATOM 2432 O O . LEU A 1 304 ? -0.959 4.338 14.814 1.00 91.44 304 LEU A O 1
ATOM 2436 N N . LEU A 1 305 ? -1.941 6.221 15.589 1.00 92.12 305 LEU A N 1
ATOM 2437 C CA . LEU A 1 305 ? -1.691 7.098 14.453 1.00 92.12 305 LEU A CA 1
ATOM 2438 C C . LEU A 1 305 ? -0.998 8.378 14.920 1.00 92.12 305 LEU A C 1
ATOM 2440 O O . LEU A 1 305 ? -0.995 8.709 16.104 1.00 92.12 305 LEU A O 1
ATOM 2444 N N . GLU A 1 306 ? -0.392 9.084 13.975 1.00 90.50 306 GLU A N 1
ATOM 2445 C CA . GLU A 1 306 ? 0.208 10.397 14.214 1.00 90.50 306 GLU A CA 1
ATOM 2446 C C . GLU A 1 306 ? -0.851 11.506 14.122 1.00 90.50 306 GLU A C 1
ATOM 2448 O O . GLU A 1 306 ? -1.882 11.340 13.466 1.00 90.50 306 GLU A O 1
ATOM 2453 N N . ASP A 1 307 ? -0.604 12.651 14.765 1.00 88.06 307 ASP A N 1
ATOM 2454 C CA . ASP A 1 307 ? -1.584 13.745 14.852 1.00 88.06 307 ASP A CA 1
ATOM 2455 C C . ASP A 1 307 ? -2.028 14.234 13.455 1.00 88.06 307 ASP A C 1
ATOM 2457 O O . ASP A 1 307 ? -3.217 14.450 13.218 1.00 88.06 307 ASP A O 1
ATOM 2461 N N . GLU A 1 308 ? -1.102 14.324 12.496 1.00 88.44 308 GLU A N 1
ATOM 2462 C CA . GLU A 1 308 ? -1.397 14.700 11.105 1.00 88.44 308 GLU A CA 1
ATOM 2463 C C . GLU A 1 308 ? -2.311 13.680 10.411 1.00 88.44 308 GLU A C 1
ATOM 2465 O O . GLU A 1 308 ? -3.270 14.048 9.729 1.00 88.44 308 GLU A O 1
ATOM 2470 N N . GLN A 1 309 ? -2.066 12.388 10.648 1.00 90.50 309 GLN A N 1
ATOM 2471 C CA . GLN A 1 309 ? -2.859 11.292 10.093 1.00 90.50 309 GLN A CA 1
ATOM 2472 C C . GLN A 1 309 ? -4.282 11.303 10.661 1.00 90.50 309 GLN A C 1
ATOM 2474 O O . GLN A 1 309 ? -5.245 11.103 9.921 1.00 90.50 309 GLN A O 1
ATOM 2479 N N . LEU A 1 310 ? -4.437 11.578 11.961 1.00 91.44 310 LEU A N 1
ATOM 2480 C CA . LEU A 1 310 ? -5.748 11.699 12.605 1.00 91.44 310 LEU A CA 1
ATOM 2481 C C . LEU A 1 310 ? -6.569 12.843 12.013 1.00 91.44 310 LEU A C 1
ATOM 2483 O O . LEU A 1 310 ? -7.736 12.645 11.673 1.00 91.44 310 LEU A O 1
ATOM 2487 N N . ILE A 1 311 ? -5.956 14.023 11.876 1.00 90.31 311 ILE A N 1
ATOM 2488 C CA . ILE A 1 311 ? -6.608 15.209 11.310 1.00 90.31 311 ILE A CA 1
ATOM 2489 C C . ILE A 1 311 ? -7.034 14.928 9.870 1.00 90.31 311 ILE A C 1
ATOM 2491 O O . ILE A 1 311 ? -8.172 15.216 9.498 1.00 90.31 311 ILE A O 1
ATOM 2495 N N . PHE A 1 312 ? -6.149 14.321 9.077 1.00 91.00 312 PHE A N 1
ATOM 2496 C CA . PHE A 1 312 ? -6.455 13.962 7.702 1.00 91.00 312 PHE A CA 1
ATOM 2497 C C . PHE A 1 312 ? -7.651 13.011 7.624 1.00 91.00 312 PHE A C 1
ATOM 2499 O O . PHE A 1 312 ? -8.635 13.319 6.956 1.00 91.00 312 PHE A O 1
ATOM 2506 N N . LEU A 1 313 ? -7.611 11.881 8.337 1.00 92.06 313 LEU A N 1
ATOM 2507 C CA . LEU A 1 313 ? -8.698 10.902 8.303 1.00 92.06 313 LEU A CA 1
ATOM 2508 C C . LEU A 1 313 ? -10.021 11.518 8.762 1.00 92.06 313 LEU A C 1
ATOM 2510 O O . LEU A 1 313 ? -11.031 11.308 8.096 1.00 92.06 313 LEU A O 1
ATOM 2514 N N . HIS A 1 314 ? -10.015 12.316 9.836 1.00 91.81 314 HIS A N 1
ATOM 2515 C CA . HIS A 1 314 ? -11.201 13.019 10.342 1.00 91.81 314 HIS A CA 1
ATOM 2516 C C . HIS A 1 314 ? -11.862 13.876 9.255 1.00 91.81 314 HIS A C 1
ATOM 2518 O O . HIS A 1 314 ? -13.060 13.740 9.008 1.00 91.81 314 HIS A O 1
ATOM 2524 N N . GLN A 1 315 ? -11.072 14.664 8.522 1.00 89.06 315 GLN A N 1
ATOM 2525 C CA . GLN A 1 315 ? -11.564 15.498 7.421 1.00 89.06 315 GLN A CA 1
ATOM 2526 C C . GLN A 1 315 ? -12.071 14.681 6.222 1.00 89.06 315 GLN A C 1
ATOM 2528 O O . GLN A 1 315 ? -12.993 15.102 5.523 1.00 89.06 315 GLN A O 1
ATOM 2533 N N . GLN A 1 316 ? -11.471 13.521 5.949 1.00 89.25 316 GLN A N 1
ATOM 2534 C CA . GLN A 1 316 ? -11.859 12.670 4.819 1.00 89.25 316 GLN A CA 1
ATOM 2535 C C . GLN A 1 316 ? -13.122 11.844 5.093 1.00 89.25 316 GLN A C 1
ATOM 2537 O O . GLN A 1 316 ? -13.763 11.389 4.142 1.00 89.25 316 GLN A O 1
ATOM 2542 N N . VAL A 1 317 ? -13.526 11.661 6.359 1.00 87.12 317 VAL A N 1
ATOM 2543 C CA . VAL A 1 317 ? -14.774 10.947 6.690 1.00 87.12 317 VAL A CA 1
ATOM 2544 C C . VAL A 1 317 ? -15.961 11.564 5.952 1.00 87.12 317 VAL A C 1
ATOM 2546 O O . VAL A 1 317 ? -16.754 10.839 5.352 1.00 87.12 317 VAL A O 1
ATOM 2549 N N . GLU A 1 318 ? -16.049 12.894 5.940 1.00 79.19 318 GLU A N 1
ATOM 2550 C CA . GLU A 1 318 ? -17.192 13.626 5.385 1.00 79.19 318 GLU A CA 1
ATOM 2551 C C . GLU A 1 318 ? -17.182 13.726 3.861 1.00 79.19 318 GLU A C 1
ATOM 2553 O O . GLU A 1 318 ? -18.222 13.989 3.249 1.00 79.19 318 GLU A O 1
ATOM 2558 N N . LYS A 1 319 ? -16.028 13.501 3.224 1.00 82.44 319 LYS A N 1
ATOM 2559 C CA . LYS A 1 319 ? -15.941 13.557 1.768 1.00 82.44 319 LYS A CA 1
ATOM 2560 C C . LYS A 1 319 ? -16.638 12.346 1.171 1.00 82.44 319 LYS A C 1
ATOM 2562 O O . LYS A 1 319 ? -16.283 11.196 1.441 1.00 82.44 319 LYS A O 1
ATOM 2567 N N . LYS A 1 320 ? -17.649 12.634 0.358 1.00 75.44 320 LYS A N 1
ATOM 2568 C CA . LYS A 1 320 ? -18.331 11.647 -0.470 1.00 75.44 320 LYS A CA 1
ATOM 2569 C C . LYS A 1 320 ? -17.773 11.719 -1.870 1.00 75.44 320 LYS A C 1
ATOM 2571 O O . LYS A 1 320 ? -17.663 12.804 -2.438 1.00 75.44 320 LYS A O 1
ATOM 2576 N N . ASP A 1 321 ? -17.492 10.557 -2.422 1.00 75.94 321 ASP A N 1
ATOM 2577 C CA . ASP A 1 321 ? -17.169 10.450 -3.825 1.00 75.94 321 ASP A CA 1
ATOM 2578 C C . ASP A 1 321 ? -18.438 10.615 -4.667 1.00 75.94 321 ASP A C 1
ATOM 2580 O O . ASP A 1 321 ? -19.407 9.853 -4.544 1.00 75.94 321 ASP A O 1
ATOM 2584 N N . THR A 1 322 ? -18.449 11.648 -5.502 1.00 77.75 322 THR A N 1
ATOM 2585 C CA . THR A 1 322 ? -19.576 12.006 -6.365 1.00 77.75 322 THR A CA 1
ATOM 2586 C C . THR A 1 322 ? -19.391 11.539 -7.801 1.00 77.75 322 THR A C 1
ATOM 2588 O O . THR A 1 322 ? -20.335 11.649 -8.584 1.00 77.75 322 THR A O 1
ATOM 2591 N N . TYR A 1 323 ? -18.219 11.008 -8.165 1.00 82.62 323 TYR A N 1
ATOM 2592 C CA . TYR A 1 323 ? -17.986 10.545 -9.524 1.00 82.62 323 TYR A CA 1
ATOM 2593 C C . TYR A 1 323 ? -18.796 9.274 -9.790 1.00 82.62 323 TYR A C 1
ATOM 2595 O O . TYR A 1 323 ? -18.820 8.341 -8.986 1.00 82.62 323 TYR A O 1
ATOM 2603 N N . ARG A 1 324 ? -19.510 9.254 -10.913 1.00 82.00 324 ARG A N 1
ATOM 2604 C CA . ARG A 1 324 ? -20.347 8.132 -11.339 1.00 82.00 324 ARG A CA 1
ATOM 2605 C C . ARG A 1 324 ? -20.101 7.873 -12.814 1.00 82.00 324 ARG A C 1
ATOM 2607 O O . ARG A 1 324 ? -19.951 8.812 -13.593 1.00 82.00 324 ARG A O 1
ATOM 2614 N N . ASP A 1 325 ? -20.090 6.601 -13.171 1.00 85.31 325 ASP A N 1
ATOM 2615 C CA . ASP A 1 325 ? -20.018 6.133 -14.546 1.00 85.31 325 ASP A CA 1
ATOM 2616 C C . ASP A 1 325 ? -21.242 5.268 -14.852 1.00 85.31 325 ASP A C 1
ATOM 2618 O O . ASP A 1 325 ? -21.837 4.667 -13.957 1.00 85.31 325 ASP A O 1
ATOM 2622 N N . ASN A 1 326 ? -21.647 5.239 -16.119 1.00 81.50 326 ASN A N 1
ATOM 2623 C CA . ASN A 1 326 ? -22.852 4.522 -16.533 1.00 81.50 326 ASN A CA 1
ATOM 2624 C C . ASN A 1 326 ? -22.631 3.008 -16.656 1.00 81.50 326 ASN A C 1
ATOM 2626 O O . ASN A 1 326 ? -23.603 2.258 -16.639 1.00 81.50 326 ASN A O 1
ATOM 2630 N N . LEU A 1 327 ? -21.381 2.565 -16.819 1.00 78.81 327 LEU A N 1
ATOM 2631 C CA . LEU A 1 327 ? -21.030 1.163 -17.031 1.00 78.81 327 LEU A CA 1
ATOM 2632 C C . LEU A 1 327 ? -20.491 0.513 -15.754 1.00 78.81 327 LEU A C 1
ATOM 2634 O O . LEU A 1 327 ? -20.791 -0.647 -15.483 1.00 78.81 327 LEU A O 1
ATOM 2638 N N . VAL A 1 328 ? -19.705 1.253 -14.971 1.00 83.19 328 VAL A N 1
ATOM 2639 C CA . VAL A 1 328 ? -19.041 0.735 -13.770 1.00 83.19 328 VAL A CA 1
ATOM 2640 C C . VAL A 1 328 ? -19.618 1.383 -12.515 1.00 83.19 328 VAL A C 1
ATOM 2642 O O . VAL A 1 328 ? -19.565 2.600 -12.343 1.00 83.19 328 VAL A O 1
ATOM 2645 N N . MET A 1 329 ? -20.126 0.550 -11.604 1.00 85.12 329 MET A N 1
ATOM 2646 C CA . MET A 1 329 ? -20.578 0.981 -10.282 1.00 85.12 329 MET A CA 1
ATOM 2647 C C . MET A 1 329 ? -19.456 0.819 -9.258 1.00 85.12 329 MET A C 1
ATOM 2649 O O . MET A 1 329 ? -18.928 -0.276 -9.076 1.00 85.12 329 MET A O 1
ATOM 2653 N N . THR A 1 330 ? -19.128 1.902 -8.564 1.00 88.50 330 THR A N 1
ATOM 2654 C CA . THR A 1 330 ? -18.190 1.917 -7.440 1.00 88.50 330 THR A CA 1
ATOM 2655 C C . THR A 1 330 ? -18.945 2.211 -6.148 1.00 88.50 330 THR A C 1
ATOM 2657 O O . THR A 1 330 ? -19.875 3.022 -6.120 1.00 88.50 330 THR A O 1
ATOM 2660 N N . PHE A 1 331 ? -18.553 1.537 -5.070 1.00 89.06 331 PHE A N 1
ATOM 2661 C CA . PHE A 1 331 ? -19.134 1.721 -3.745 1.00 89.06 331 PHE A CA 1
ATOM 2662 C C . PHE A 1 331 ? -18.026 1.795 -2.704 1.00 89.06 331 PHE A C 1
ATOM 2664 O O . PHE A 1 331 ? -17.086 1.000 -2.744 1.00 89.06 331 PHE A O 1
ATOM 2671 N N . ASP A 1 332 ? -18.188 2.694 -1.734 1.00 89.25 332 ASP A N 1
ATOM 2672 C CA . ASP A 1 332 ? -17.462 2.584 -0.473 1.00 89.25 332 ASP A CA 1
ATOM 2673 C C . ASP A 1 332 ? -17.888 1.287 0.227 1.00 89.25 332 ASP A C 1
ATOM 2675 O O . ASP A 1 332 ? -19.038 0.850 0.116 1.00 89.25 332 ASP A O 1
ATOM 2679 N N . GLY A 1 333 ? -16.986 0.684 1.003 1.00 90.44 333 GLY A N 1
ATOM 2680 C CA . GLY A 1 333 ? -17.276 -0.571 1.701 1.00 90.44 333 GLY A CA 1
ATOM 2681 C C . GLY A 1 333 ? -18.525 -0.496 2.587 1.00 90.44 333 GLY A C 1
ATOM 2682 O O . GLY A 1 333 ? -19.358 -1.399 2.575 1.00 90.44 333 GLY A O 1
ATOM 2683 N N . THR A 1 334 ? -18.723 0.624 3.286 1.00 92.19 334 THR A N 1
ATOM 2684 C CA . THR A 1 334 ? -19.923 0.861 4.103 1.00 92.19 334 THR A CA 1
ATOM 2685 C C . THR A 1 334 ? -21.197 0.990 3.270 1.00 92.19 334 THR A C 1
ATOM 2687 O O . THR A 1 334 ? -22.245 0.503 3.687 1.00 92.19 334 THR A O 1
ATOM 2690 N N . ASP A 1 335 ? -21.120 1.619 2.095 1.00 91.94 335 ASP A N 1
ATOM 2691 C CA . ASP A 1 335 ? -22.271 1.768 1.199 1.00 91.94 335 ASP A CA 1
ATOM 2692 C C . ASP A 1 335 ? -22.649 0.416 0.577 1.00 91.94 335 ASP A C 1
ATOM 2694 O O . ASP A 1 335 ? -23.830 0.084 0.481 1.00 91.94 335 ASP A O 1
ATOM 2698 N N . TRP A 1 336 ? -21.654 -0.402 0.220 1.00 94.56 336 TRP A N 1
ATOM 2699 C CA . TRP A 1 336 ? -21.871 -1.769 -0.252 1.00 94.56 336 TRP A CA 1
ATOM 2700 C C . TRP A 1 336 ? -22.571 -2.635 0.801 1.00 94.56 336 TRP A C 1
ATOM 2702 O O . TRP A 1 336 ? -23.604 -3.246 0.527 1.00 94.56 336 TRP A O 1
ATOM 2712 N N . LEU A 1 337 ? -22.059 -2.641 2.034 1.00 95.88 337 LEU A N 1
ATOM 2713 C CA . LEU A 1 337 ? -22.647 -3.416 3.128 1.00 95.88 337 LEU A CA 1
ATOM 2714 C C . LEU A 1 337 ? -24.085 -2.976 3.450 1.00 95.88 337 LEU A C 1
ATOM 2716 O O . LEU A 1 337 ? -24.936 -3.817 3.746 1.00 95.88 337 LEU A O 1
ATOM 2720 N N . GLU A 1 338 ? -24.392 -1.680 3.348 1.00 95.25 338 GLU A N 1
ATOM 2721 C CA . GLU A 1 338 ? -25.766 -1.187 3.489 1.00 95.25 338 GLU A CA 1
ATOM 2722 C C . GLU A 1 338 ? -26.684 -1.728 2.387 1.00 95.25 338 GLU A C 1
ATOM 2724 O O . GLU A 1 338 ? -27.804 -2.151 2.677 1.00 95.25 338 GLU A O 1
ATOM 2729 N N . LYS A 1 339 ? -26.226 -1.744 1.133 1.00 95.75 339 LYS A N 1
ATOM 2730 C CA . LYS A 1 339 ? -27.006 -2.265 0.002 1.00 95.75 339 LYS A CA 1
ATOM 2731 C C . LYS A 1 339 ? -27.356 -3.738 0.165 1.00 95.75 339 LYS A C 1
ATOM 2733 O O . LYS A 1 339 ? -28.491 -4.130 -0.112 1.00 95.75 339 LYS A O 1
ATOM 2738 N N . ILE A 1 340 ? -26.418 -4.533 0.674 1.00 96.12 340 ILE A N 1
ATOM 2739 C CA . ILE A 1 340 ? -26.656 -5.941 1.003 1.00 96.12 340 ILE A CA 1
ATOM 2740 C C . ILE A 1 340 ? -27.642 -6.079 2.165 1.00 96.12 340 ILE A C 1
ATOM 2742 O O . ILE A 1 340 ? -28.592 -6.857 2.075 1.00 96.12 340 ILE A O 1
ATOM 2746 N N . TYR A 1 341 ? -27.481 -5.284 3.227 1.00 95.50 341 TYR A N 1
ATOM 2747 C CA . TYR A 1 341 ? -28.413 -5.272 4.357 1.00 95.50 341 TYR A CA 1
ATOM 2748 C C . TYR A 1 341 ? -29.848 -4.929 3.922 1.00 95.50 341 TYR A C 1
ATOM 2750 O O . TYR A 1 341 ? -30.809 -5.555 4.371 1.00 95.50 341 TYR A O 1
ATOM 2758 N N . ARG A 1 342 ? -30.003 -3.960 3.010 1.00 94.88 342 ARG A N 1
ATOM 2759 C CA . ARG A 1 342 ? -31.295 -3.553 2.431 1.00 94.88 342 ARG A CA 1
ATOM 2760 C C . ARG A 1 342 ? -31.834 -4.522 1.378 1.00 94.88 342 ARG A C 1
ATOM 2762 O O . ARG A 1 342 ? -32.952 -4.322 0.911 1.00 94.88 342 ARG A O 1
ATOM 2769 N N . LYS A 1 343 ? -31.072 -5.564 1.028 1.00 92.69 343 LYS A N 1
ATOM 2770 C CA . LYS A 1 343 ? -31.378 -6.528 -0.040 1.00 92.69 343 LYS A CA 1
ATOM 2771 C C . LYS A 1 343 ? -31.550 -5.890 -1.424 1.00 92.69 343 LYS A C 1
ATOM 2773 O O . LYS A 1 343 ? -32.285 -6.409 -2.257 1.00 92.69 343 LYS A O 1
ATOM 2778 N N . GLU A 1 344 ? -30.874 -4.771 -1.677 1.00 94.38 344 GLU A N 1
ATOM 2779 C CA . GLU A 1 344 ? -30.832 -4.152 -3.011 1.00 94.38 344 GLU A CA 1
ATOM 2780 C C . GLU A 1 344 ? -29.955 -4.962 -3.974 1.00 94.38 344 GLU A C 1
ATOM 2782 O O . GLU A 1 344 ? -30.192 -4.971 -5.178 1.00 94.38 344 GLU A O 1
ATOM 2787 N N . PHE A 1 345 ? -28.945 -5.643 -3.427 1.00 92.38 345 PHE A N 1
ATOM 2788 C CA . PHE A 1 345 ? -28.029 -6.519 -4.146 1.00 92.38 345 PHE A CA 1
ATOM 2789 C C . PHE A 1 345 ? -27.966 -7.890 -3.467 1.00 92.38 345 PHE A C 1
ATOM 2791 O O . PHE A 1 345 ? -28.189 -8.024 -2.259 1.00 92.38 345 PHE A O 1
ATOM 2798 N N . THR A 1 346 ? -27.654 -8.919 -4.252 1.00 90.06 346 THR A N 1
ATOM 2799 C CA . THR A 1 346 ? -27.345 -10.258 -3.740 1.00 90.06 346 THR A CA 1
ATOM 2800 C C . THR A 1 346 ? -25.969 -10.268 -3.088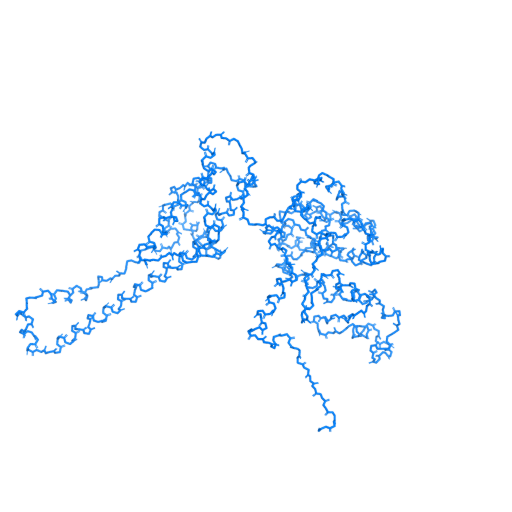 1.00 90.06 346 THR A C 1
ATOM 2802 O O . THR A 1 346 ? -25.079 -9.529 -3.505 1.00 90.06 346 THR A O 1
ATOM 2805 N N . THR A 1 347 ? -25.778 -11.139 -2.100 1.00 92.31 347 THR A N 1
ATOM 2806 C CA . THR A 1 347 ? -24.469 -11.343 -1.472 1.00 92.31 347 THR A CA 1
ATOM 2807 C C . THR A 1 347 ? -23.441 -11.834 -2.488 1.00 92.31 347 THR A C 1
ATOM 2809 O O . THR A 1 347 ? -23.782 -12.544 -3.439 1.00 92.31 347 THR A O 1
ATOM 2812 N N . SER A 1 348 ? -22.182 -11.504 -2.248 1.00 91.50 348 SER A N 1
ATOM 2813 C CA . SER A 1 348 ? -21.045 -12.016 -3.005 1.00 91.50 348 SER A CA 1
ATOM 2814 C C . SER A 1 348 ? -20.884 -13.528 -2.819 1.00 91.50 348 SER A C 1
ATOM 2816 O O . SER A 1 348 ? -21.370 -14.099 -1.845 1.00 91.50 348 SER A O 1
ATOM 2818 N N . LEU A 1 349 ? -20.194 -14.182 -3.754 1.00 87.94 349 LEU A N 1
ATOM 2819 C CA . LEU A 1 349 ? -19.786 -15.580 -3.592 1.00 87.94 349 LEU A CA 1
ATOM 2820 C C . LEU A 1 349 ? -18.634 -15.671 -2.585 1.00 87.94 349 LEU A C 1
ATOM 2822 O O . LEU A 1 349 ? -17.802 -14.762 -2.523 1.00 87.94 349 LEU A O 1
ATOM 2826 N N . ASP A 1 350 ? -18.574 -16.759 -1.820 1.00 84.38 350 ASP A N 1
ATOM 2827 C CA . ASP A 1 350 ? -17.433 -17.028 -0.941 1.00 84.38 350 ASP A CA 1
ATOM 2828 C C . ASP A 1 350 ? -16.202 -17.562 -1.707 1.00 84.38 350 ASP A C 1
ATOM 2830 O O . ASP A 1 350 ? -16.231 -17.757 -2.924 1.00 84.38 350 ASP A O 1
ATOM 2834 N N . GLU A 1 351 ? -15.101 -17.818 -0.990 1.00 78.38 351 GLU A N 1
ATOM 2835 C CA . GLU A 1 351 ? -13.849 -18.349 -1.563 1.00 78.38 351 GLU A CA 1
ATOM 2836 C C . GLU A 1 351 ? -14.015 -19.710 -2.273 1.00 78.38 351 GLU A C 1
ATOM 2838 O O . GLU A 1 351 ? -13.162 -20.097 -3.071 1.00 78.38 351 GLU A O 1
ATOM 2843 N N . LEU A 1 352 ? -15.100 -20.441 -1.995 1.00 81.69 352 LEU A N 1
ATOM 2844 C CA . LEU A 1 352 ? -15.437 -21.729 -2.603 1.00 81.69 352 LEU A CA 1
ATOM 2845 C C . LEU A 1 352 ? -16.516 -21.600 -3.692 1.00 81.69 352 LEU A C 1
ATOM 2847 O O . LEU A 1 352 ? -16.968 -22.615 -4.222 1.00 81.69 352 LEU A O 1
ATOM 2851 N N . GLY A 1 353 ? -16.933 -20.376 -4.027 1.00 83.06 353 GLY A N 1
ATOM 2852 C CA . GLY A 1 353 ? -17.975 -20.107 -5.015 1.00 83.06 353 GLY A CA 1
ATOM 2853 C C . GLY A 1 353 ? -19.399 -20.378 -4.520 1.00 83.06 353 GLY A C 1
ATOM 2854 O O . GLY A 1 353 ? -20.300 -20.510 -5.345 1.00 83.06 353 GLY A O 1
ATOM 2855 N N . GLN A 1 354 ? -19.622 -20.487 -3.208 1.00 85.69 354 GLN A N 1
ATOM 2856 C CA . GLN A 1 354 ? -20.940 -20.750 -2.625 1.00 85.69 354 GLN A CA 1
ATOM 2857 C C . GLN A 1 354 ? -21.728 -19.454 -2.451 1.00 85.69 354 GLN A C 1
ATOM 2859 O O . GLN A 1 354 ? -21.162 -18.395 -2.180 1.00 85.69 354 GLN A O 1
ATOM 2864 N N . THR A 1 355 ? -23.050 -19.548 -2.570 1.00 89.75 355 THR A N 1
ATOM 2865 C CA . THR A 1 355 ? -23.982 -18.443 -2.311 1.00 89.75 355 THR A CA 1
ATOM 2866 C C . THR A 1 355 ? -24.432 -18.406 -0.845 1.00 89.75 355 THR A C 1
ATOM 2868 O O . THR A 1 355 ? -24.266 -19.370 -0.090 1.00 89.75 355 THR A O 1
ATOM 2871 N N . PHE A 1 356 ? -25.090 -17.314 -0.434 1.00 90.38 356 PHE A N 1
ATOM 2872 C CA . PHE A 1 356 ? -25.780 -17.250 0.862 1.00 90.38 356 PHE A CA 1
ATOM 2873 C C . PHE A 1 356 ? -26.783 -18.399 1.033 1.00 90.38 356 PHE A C 1
ATOM 2875 O O . PHE A 1 356 ? -26.832 -19.024 2.093 1.00 90.38 356 PHE A O 1
ATOM 2882 N N . PHE A 1 357 ? -27.536 -18.724 -0.021 1.00 90.75 357 PHE A N 1
ATOM 2883 C CA . PHE A 1 357 ? -28.492 -19.826 -0.006 1.00 90.75 357 PHE A CA 1
ATOM 2884 C C . PHE A 1 357 ? -27.815 -21.178 0.245 1.00 90.75 357 PHE A C 1
ATOM 2886 O O . PHE A 1 357 ? -28.296 -21.955 1.073 1.00 90.75 357 PHE A O 1
ATOM 2893 N N . ASP A 1 358 ? -26.681 -21.444 -0.409 1.00 89.38 358 ASP A N 1
ATOM 2894 C CA . ASP A 1 358 ? -25.935 -22.695 -0.228 1.00 89.38 358 ASP A CA 1
ATOM 2895 C C . ASP A 1 358 ? -25.474 -22.864 1.218 1.00 89.38 358 ASP A C 1
ATOM 2897 O O . ASP A 1 358 ? -25.640 -23.939 1.801 1.00 89.38 358 ASP A O 1
ATOM 2901 N N . LYS A 1 359 ? -24.985 -21.781 1.834 1.00 88.19 359 LYS A N 1
ATOM 2902 C CA . LYS A 1 359 ? -24.591 -21.794 3.244 1.00 88.19 359 LYS A CA 1
ATOM 2903 C C . LYS A 1 359 ? -25.784 -22.026 4.165 1.00 88.19 359 LYS A C 1
ATOM 2905 O O . LYS A 1 359 ? -25.724 -22.890 5.034 1.00 88.19 359 LYS A O 1
ATOM 2910 N N . VAL A 1 360 ? -26.890 -21.313 3.954 1.00 89.50 360 VAL A N 1
ATOM 2911 C CA . VAL A 1 360 ? -28.109 -21.496 4.756 1.00 89.50 360 VAL A CA 1
ATOM 2912 C C . VAL A 1 360 ? -28.617 -22.933 4.647 1.00 89.50 360 VAL A C 1
ATOM 2914 O O . VAL A 1 360 ? -28.981 -23.534 5.656 1.00 89.50 360 VAL A O 1
ATOM 2917 N N . LYS A 1 361 ? -28.599 -23.524 3.453 1.00 88.38 361 LYS A N 1
ATOM 2918 C CA . LYS A 1 361 ? -28.976 -24.923 3.233 1.00 88.38 361 LYS A CA 1
ATOM 2919 C C . LYS A 1 361 ? -28.015 -25.899 3.919 1.00 88.38 361 LYS A C 1
ATOM 2921 O O . LYS A 1 361 ? -28.461 -26.894 4.490 1.00 88.38 361 LYS A O 1
ATOM 2926 N N . ALA A 1 362 ? -26.713 -25.617 3.890 1.00 86.38 362 ALA A N 1
ATOM 2927 C CA . ALA A 1 362 ? -25.694 -26.429 4.549 1.00 86.38 362 ALA A CA 1
ATOM 2928 C C . ALA A 1 362 ? -25.813 -26.398 6.081 1.00 86.38 362 ALA A C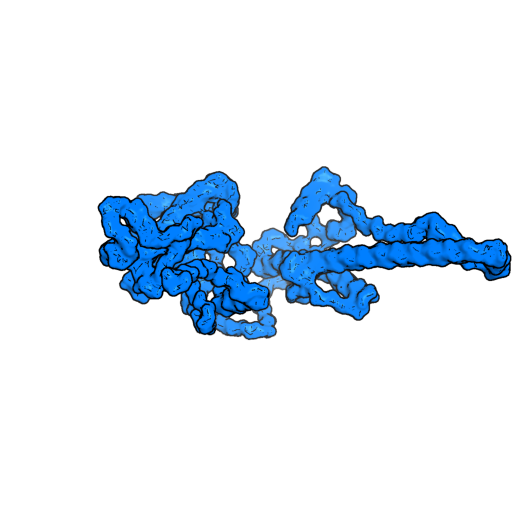 1
ATOM 2930 O O . ALA A 1 362 ? -25.630 -27.442 6.714 1.00 86.38 362 ALA A O 1
ATOM 2931 N N . ASP A 1 363 ? -26.159 -25.243 6.653 1.00 85.56 363 ASP A N 1
ATOM 2932 C CA . ASP A 1 363 ? -26.381 -25.055 8.092 1.00 85.56 363 ASP A CA 1
ATOM 2933 C C . ASP A 1 363 ? -27.738 -25.632 8.542 1.00 85.56 363 ASP A C 1
ATOM 2935 O O . ASP A 1 363 ? -27.883 -26.094 9.673 1.00 85.56 363 ASP A O 1
ATOM 2939 N N . ASN A 1 364 ? -28.725 -25.685 7.639 1.00 85.44 364 ASN A N 1
ATOM 2940 C CA . ASN A 1 364 ? -30.084 -26.169 7.894 1.00 85.44 364 ASN A CA 1
ATOM 2941 C C . ASN A 1 364 ? -30.404 -27.459 7.118 1.00 85.44 364 ASN A C 1
ATOM 2943 O O . ASN A 1 364 ? -31.429 -27.548 6.445 1.00 85.44 364 ASN A O 1
ATOM 2947 N N . ARG A 1 365 ? -29.555 -28.492 7.228 1.00 76.75 365 ARG A N 1
ATOM 2948 C CA . ARG A 1 365 ? -29.687 -29.758 6.461 1.00 76.75 365 ARG A CA 1
ATOM 2949 C C . ARG A 1 365 ? -31.034 -30.473 6.608 1.00 76.75 365 ARG A C 1
ATOM 2951 O O . ARG A 1 365 ? -31.401 -31.257 5.739 1.00 76.75 365 ARG A O 1
ATOM 2958 N N . ASN A 1 366 ? -31.748 -30.223 7.704 1.00 77.38 366 ASN A N 1
ATOM 2959 C CA . ASN A 1 366 ? -33.049 -30.831 7.988 1.00 77.38 366 ASN A CA 1
ATOM 2960 C C . ASN A 1 366 ? -34.229 -30.042 7.388 1.00 77.38 366 ASN A C 1
ATOM 2962 O O . ASN A 1 366 ? -35.357 -30.534 7.400 1.00 77.38 366 ASN A O 1
ATOM 2966 N N . SER A 1 367 ? -33.991 -28.835 6.872 1.00 75.44 367 SER A N 1
ATOM 2967 C CA . SER A 1 367 ? -35.018 -27.977 6.280 1.00 75.44 367 SER A CA 1
ATOM 2968 C C . SER A 1 367 ? -35.193 -28.269 4.788 1.00 75.44 367 SER A C 1
ATOM 2970 O O . SER A 1 367 ? -34.226 -28.496 4.065 1.00 75.44 367 SER A O 1
ATOM 2972 N N . GLN A 1 368 ? -36.433 -28.234 4.292 1.00 79.25 368 GLN A N 1
ATOM 2973 C CA . GLN A 1 368 ? -36.752 -28.524 2.884 1.00 79.25 368 GLN A CA 1
ATOM 2974 C C . GLN A 1 368 ? -36.645 -27.296 1.960 1.00 79.25 368 GLN A C 1
ATOM 2976 O O . GLN A 1 368 ? -37.504 -27.088 1.105 1.00 79.25 368 GLN A O 1
ATOM 2981 N N . TYR A 1 369 ? -35.604 -26.474 2.106 1.00 83.75 369 TYR A N 1
ATOM 2982 C CA . TYR A 1 369 ? -35.394 -25.327 1.217 1.00 83.75 369 TYR A CA 1
ATOM 2983 C C . TYR A 1 369 ? -34.874 -25.809 -0.146 1.00 83.75 369 TYR A C 1
ATOM 2985 O O . TYR A 1 369 ? -33.779 -26.375 -0.238 1.00 83.75 369 TYR A O 1
ATOM 2993 N N . LYS A 1 370 ? -35.658 -25.623 -1.216 1.00 80.38 370 LYS A N 1
ATOM 2994 C CA . LYS A 1 370 ? -35.281 -26.041 -2.578 1.00 80.38 370 LYS A CA 1
ATOM 2995 C C . LYS A 1 370 ? -34.754 -24.876 -3.409 1.00 80.38 370 LYS A C 1
ATOM 2997 O O . LYS A 1 370 ? -33.898 -25.099 -4.261 1.00 80.38 370 LYS A O 1
ATOM 3002 N N . LYS A 1 371 ? -35.242 -23.663 -3.153 1.00 84.56 371 LYS A N 1
ATOM 3003 C CA . LYS A 1 371 ? -34.863 -22.412 -3.821 1.00 84.56 371 LYS A CA 1
ATOM 3004 C C . LYS A 1 371 ? -34.674 -21.295 -2.793 1.00 84.56 371 LYS A C 1
ATOM 3006 O O . LYS A 1 371 ? -35.227 -21.370 -1.700 1.00 84.56 371 LYS A O 1
ATOM 3011 N N . GLU A 1 372 ? -33.955 -20.233 -3.157 1.00 82.56 372 GLU A N 1
ATOM 3012 C CA . GLU A 1 372 ? -33.748 -19.066 -2.277 1.00 82.56 372 GLU A CA 1
ATOM 3013 C C . GLU A 1 372 ? -35.068 -18.394 -1.863 1.00 82.56 372 GLU A C 1
ATOM 3015 O O . GLU A 1 372 ? -35.200 -17.948 -0.729 1.00 82.56 372 GLU A O 1
ATOM 3020 N N . SER A 1 373 ? -36.087 -18.424 -2.728 1.00 84.25 373 SER A N 1
ATOM 3021 C CA . SER A 1 373 ? -37.447 -17.952 -2.424 1.00 84.25 373 SER A CA 1
ATOM 3022 C C . SER A 1 373 ? -38.141 -18.706 -1.287 1.00 84.25 373 SER A C 1
ATOM 3024 O O . SER A 1 373 ? -39.122 -18.208 -0.743 1.00 84.25 373 SER A O 1
ATOM 3026 N N . ASP A 1 374 ? -37.675 -19.913 -0.963 1.00 85.44 374 ASP A N 1
ATOM 3027 C CA . ASP A 1 374 ? -38.272 -20.755 0.076 1.00 85.44 374 ASP A CA 1
ATOM 3028 C C . ASP A 1 374 ? -37.741 -20.393 1.472 1.00 85.44 374 ASP A C 1
ATOM 3030 O O . ASP A 1 374 ? -38.216 -20.941 2.468 1.00 85.44 374 ASP A O 1
ATOM 3034 N N . LEU A 1 375 ? -36.732 -19.513 1.554 1.00 86.44 375 LEU A N 1
ATOM 3035 C CA . LEU A 1 375 ? -36.147 -19.099 2.820 1.00 86.44 375 LEU A CA 1
ATOM 3036 C C . LEU A 1 375 ? -37.138 -18.237 3.620 1.00 86.44 375 LEU A C 1
ATOM 3038 O O . LEU A 1 375 ? -37.608 -17.211 3.120 1.00 86.44 375 LEU A O 1
ATOM 3042 N N . PRO A 1 376 ? -37.433 -18.609 4.878 1.00 87.44 376 PRO A N 1
ATOM 3043 C CA . PRO A 1 376 ? -38.259 -17.798 5.758 1.00 87.44 376 PRO A CA 1
ATOM 3044 C C . PRO A 1 376 ? -37.667 -16.391 5.986 1.00 87.44 376 PRO A C 1
ATOM 3046 O O . PRO A 1 376 ? -36.439 -16.260 6.040 1.00 87.44 376 PRO A O 1
ATOM 3049 N N . PRO A 1 377 ? -38.492 -15.339 6.175 1.00 86.81 377 PRO A N 1
ATOM 3050 C CA . PRO A 1 377 ? -38.007 -13.971 6.402 1.00 86.81 377 PRO A CA 1
ATOM 3051 C C . PRO A 1 377 ? -37.136 -13.790 7.652 1.00 86.81 377 PRO A C 1
ATOM 3053 O O . PRO A 1 377 ? -36.381 -12.828 7.739 1.00 86.81 377 PRO A O 1
ATOM 3056 N N . ASP A 1 378 ? -37.253 -14.679 8.635 1.00 86.62 378 ASP A N 1
ATOM 3057 C CA . ASP A 1 378 ? -36.410 -14.725 9.831 1.00 86.62 378 ASP A CA 1
ATOM 3058 C C . ASP A 1 378 ? -35.023 -15.314 9.550 1.00 86.62 378 ASP A C 1
ATOM 3060 O O . ASP A 1 378 ? -34.060 -14.938 10.215 1.00 86.62 378 ASP A O 1
ATOM 3064 N N . VAL A 1 379 ? -34.893 -16.176 8.539 1.00 87.19 379 VAL A N 1
ATOM 3065 C CA . VAL A 1 379 ? -33.617 -16.769 8.113 1.00 87.19 379 VAL A CA 1
ATOM 3066 C C . VAL A 1 379 ? -32.929 -15.875 7.088 1.00 87.19 379 VAL A C 1
ATOM 3068 O O . VAL A 1 379 ? -31.757 -15.530 7.236 1.00 87.19 379 VAL A O 1
ATOM 3071 N N . ASP A 1 380 ? -33.669 -15.465 6.060 1.00 90.81 380 ASP A N 1
ATOM 3072 C CA . ASP A 1 380 ? -33.221 -14.466 5.107 1.00 90.81 380 ASP A CA 1
ATOM 3073 C C . ASP A 1 380 ? -33.648 -13.073 5.584 1.00 90.81 380 ASP A C 1
ATOM 3075 O O . ASP A 1 380 ? -34.663 -12.527 5.149 1.00 90.81 380 ASP A O 1
ATOM 3079 N N . ASN A 1 381 ? -32.858 -12.473 6.469 1.00 92.62 381 ASN A N 1
ATOM 3080 C CA . ASN A 1 381 ? -33.023 -11.087 6.902 1.00 92.62 381 ASN A CA 1
ATOM 3081 C C . ASN A 1 381 ? -31.753 -10.260 6.621 1.00 92.62 381 ASN A C 1
ATOM 3083 O O . ASN A 1 381 ? -30.693 -10.802 6.300 1.00 92.62 381 ASN A O 1
ATOM 3087 N N . GLY A 1 382 ? -31.864 -8.932 6.722 1.00 92.69 382 GLY A N 1
ATOM 3088 C CA . GLY A 1 382 ? -30.756 -8.016 6.429 1.00 92.69 382 GLY A CA 1
ATOM 3089 C C . GLY A 1 382 ? -29.521 -8.246 7.305 1.00 92.69 382 GLY A C 1
ATOM 3090 O O . GLY A 1 382 ? -28.401 -8.180 6.802 1.00 92.69 382 GLY A O 1
ATOM 3091 N N . GLU A 1 383 ? -29.703 -8.583 8.586 1.00 94.31 383 GLU A N 1
ATOM 3092 C CA . GLU A 1 383 ? -28.595 -8.879 9.505 1.00 94.31 383 GLU A CA 1
ATOM 3093 C C . GLU A 1 383 ? -27.872 -10.172 9.108 1.00 94.31 383 GLU A C 1
ATOM 3095 O O . GLU A 1 383 ? -26.642 -10.207 9.065 1.00 94.31 383 GLU A O 1
ATOM 3100 N N . ALA A 1 384 ? -28.622 -11.218 8.749 1.00 93.88 384 ALA A N 1
ATOM 3101 C CA . ALA A 1 384 ? -28.068 -12.491 8.295 1.00 93.88 384 ALA A CA 1
ATOM 3102 C C . ALA A 1 384 ? -27.265 -12.338 6.992 1.00 93.88 384 ALA A C 1
ATOM 3104 O O . ALA A 1 384 ? -26.139 -12.839 6.904 1.00 93.88 384 ALA A O 1
ATOM 3105 N N . ARG A 1 385 ? -27.798 -11.598 6.007 1.00 94.50 385 ARG A N 1
ATOM 3106 C CA . ARG A 1 385 ? -27.088 -11.303 4.749 1.00 94.50 385 ARG A CA 1
ATOM 3107 C C . ARG A 1 385 ? -25.850 -10.441 4.970 1.00 94.50 385 ARG A C 1
ATOM 3109 O O . ARG A 1 385 ? -24.796 -10.750 4.423 1.00 94.50 385 ARG A O 1
ATOM 3116 N N . LEU A 1 386 ? -25.948 -9.403 5.801 1.00 95.31 386 LEU A N 1
ATOM 3117 C CA . LEU A 1 386 ? -24.810 -8.555 6.160 1.00 95.31 386 LEU A CA 1
ATOM 3118 C C . LEU A 1 386 ? -23.690 -9.380 6.802 1.00 95.31 386 LEU A C 1
ATOM 3120 O O . LEU A 1 386 ? -22.534 -9.288 6.394 1.00 95.31 386 LEU A O 1
ATOM 3124 N N . LYS A 1 387 ? -24.031 -10.209 7.793 1.00 94.44 387 LYS A N 1
ATOM 3125 C CA . LYS A 1 387 ? -23.070 -11.082 8.468 1.00 94.44 387 LYS A CA 1
ATOM 3126 C C . LYS A 1 387 ? -22.412 -12.047 7.491 1.00 94.44 387 LYS A C 1
ATOM 3128 O O . LYS A 1 387 ? -21.209 -12.297 7.583 1.00 94.44 387 LYS A O 1
ATOM 3133 N N . TYR A 1 388 ? -23.180 -12.601 6.557 1.00 94.50 388 TYR A N 1
ATOM 3134 C CA . TYR A 1 388 ? -22.627 -13.437 5.502 1.00 94.50 388 TYR A CA 1
ATOM 3135 C C . TYR A 1 388 ? -21.639 -12.661 4.623 1.00 94.50 388 TYR A C 1
ATOM 3137 O O . TYR A 1 388 ? -20.522 -13.136 4.435 1.00 94.50 388 TYR A O 1
ATOM 3145 N N . GLU A 1 389 ? -22.005 -11.471 4.147 1.00 95.88 389 GLU A N 1
ATOM 3146 C CA . GLU A 1 389 ? -21.167 -10.647 3.267 1.00 95.88 389 GLU A CA 1
ATOM 3147 C C . GLU A 1 389 ? -19.854 -10.231 3.935 1.00 95.88 389 GLU A C 1
ATOM 3149 O O . GLU A 1 389 ? -18.781 -10.346 3.338 1.00 95.88 389 GLU A O 1
ATOM 3154 N N . ILE A 1 390 ? -19.925 -9.811 5.204 1.00 94.81 390 ILE A N 1
ATOM 3155 C CA . ILE A 1 390 ? -18.742 -9.449 5.988 1.00 94.81 390 ILE A CA 1
ATOM 3156 C C . ILE A 1 390 ? -17.763 -10.628 6.034 1.00 94.81 390 ILE A C 1
ATOM 3158 O O . ILE A 1 390 ? -16.582 -10.463 5.737 1.00 94.81 390 ILE A O 1
ATOM 3162 N N . ASN A 1 391 ? -18.254 -11.826 6.361 1.00 91.56 391 ASN A N 1
ATOM 3163 C CA . ASN A 1 391 ? -17.404 -13.005 6.526 1.00 91.56 391 ASN A CA 1
ATOM 3164 C C . ASN A 1 391 ? -16.895 -13.591 5.203 1.00 91.56 391 ASN A C 1
ATOM 3166 O O . ASN A 1 391 ? -15.794 -14.134 5.177 1.00 91.56 391 ASN A O 1
ATOM 3170 N N . SER A 1 392 ? -17.690 -13.512 4.137 1.00 88.25 392 SER A N 1
ATOM 3171 C CA . SER A 1 392 ? -17.407 -14.217 2.879 1.00 88.25 392 SER A CA 1
ATOM 3172 C C . SER A 1 392 ? -16.608 -13.364 1.892 1.00 88.25 392 SER A C 1
ATOM 3174 O O . SER A 1 392 ? -15.819 -13.905 1.125 1.00 88.25 392 SER A O 1
ATOM 3176 N N . MET A 1 393 ? -16.773 -12.037 1.935 1.00 90.56 393 MET A N 1
ATOM 3177 C CA . MET A 1 393 ? -16.153 -11.111 0.982 1.00 90.56 393 MET A CA 1
ATOM 3178 C C . MET A 1 393 ? -15.359 -10.000 1.670 1.00 90.56 393 MET A C 1
ATOM 3180 O O . MET A 1 393 ? -14.219 -9.729 1.299 1.00 90.56 393 MET A O 1
ATOM 3184 N N . TYR A 1 394 ? -15.933 -9.338 2.675 1.00 91.94 394 TYR A N 1
ATOM 3185 C CA . TYR A 1 394 ? -15.345 -8.095 3.180 1.00 91.94 394 TYR A CA 1
ATOM 3186 C C . TYR A 1 394 ? -14.029 -8.332 3.933 1.00 91.94 394 TYR A C 1
ATOM 3188 O O . TYR A 1 394 ? -13.007 -7.725 3.617 1.00 91.94 394 TYR A O 1
ATOM 3196 N N . ILE A 1 395 ? -14.024 -9.260 4.896 1.00 90.94 395 ILE A N 1
ATOM 3197 C CA . ILE A 1 395 ? -12.842 -9.569 5.717 1.00 90.94 395 ILE A CA 1
ATOM 3198 C C . ILE A 1 395 ? -11.684 -10.087 4.855 1.00 90.94 395 ILE A C 1
ATOM 3200 O O . ILE A 1 395 ? -10.538 -9.666 5.039 1.00 90.94 395 ILE A O 1
ATOM 3204 N N . SER A 1 396 ? -11.969 -10.996 3.919 1.00 87.62 396 SER A N 1
ATOM 3205 C CA . SER A 1 396 ? -10.962 -11.581 3.028 1.00 87.62 396 SER A CA 1
ATOM 3206 C C . SER A 1 396 ? -10.356 -10.519 2.110 1.00 87.62 396 SER A C 1
ATOM 3208 O O . SER A 1 396 ? -9.131 -10.423 2.020 1.00 87.62 396 SER A O 1
ATOM 3210 N N . ASN A 1 397 ? -11.176 -9.646 1.519 1.00 88.50 397 ASN A N 1
ATOM 3211 C CA . ASN A 1 397 ? -10.684 -8.572 0.659 1.00 88.50 397 ASN A CA 1
ATOM 3212 C C . ASN A 1 397 ? -9.880 -7.519 1.423 1.00 88.50 397 ASN A C 1
ATOM 3214 O O . ASN A 1 397 ? -8.808 -7.144 0.958 1.00 88.50 397 ASN A O 1
ATOM 3218 N N . VAL A 1 398 ? -10.305 -7.106 2.623 1.00 89.19 398 VAL A N 1
ATOM 3219 C CA . VAL A 1 398 ? -9.489 -6.217 3.474 1.00 89.19 398 VAL A CA 1
ATOM 3220 C C . VAL A 1 398 ? -8.142 -6.875 3.796 1.00 89.19 398 VAL A C 1
ATOM 3222 O O . VAL A 1 398 ? -7.092 -6.233 3.771 1.00 89.19 398 VAL A O 1
ATOM 3225 N N . ARG A 1 399 ? -8.116 -8.190 4.028 1.00 87.06 399 ARG A N 1
ATOM 3226 C CA . ARG A 1 399 ? -6.856 -8.917 4.214 1.00 87.06 399 ARG A CA 1
ATOM 3227 C C . ARG A 1 399 ? -5.957 -8.893 2.978 1.00 87.06 399 ARG A C 1
ATOM 3229 O O . ARG A 1 399 ? -4.745 -8.753 3.137 1.00 87.06 399 ARG A O 1
ATOM 3236 N N . LEU A 1 400 ? -6.518 -9.007 1.779 1.00 84.44 400 LEU A N 1
ATOM 3237 C CA . LEU A 1 400 ? -5.761 -8.971 0.525 1.00 84.44 400 LEU A CA 1
ATOM 3238 C C . LEU A 1 400 ? -5.237 -7.567 0.189 1.00 84.44 400 LEU A C 1
ATOM 3240 O O . LEU A 1 400 ? -4.128 -7.445 -0.326 1.00 84.44 400 LEU A O 1
ATOM 3244 N N . THR A 1 401 ? -5.984 -6.514 0.524 1.00 83.12 401 THR A N 1
ATOM 3245 C CA . THR A 1 401 ? -5.637 -5.125 0.176 1.00 83.12 401 THR A CA 1
ATOM 3246 C C . THR A 1 401 ? -4.735 -4.423 1.195 1.00 83.12 401 THR A C 1
ATOM 3248 O O . THR A 1 401 ? -4.175 -3.374 0.897 1.00 83.12 401 THR A O 1
ATOM 3251 N N . THR A 1 402 ? -4.489 -5.018 2.367 1.00 72.88 402 THR A N 1
ATOM 3252 C CA . THR A 1 402 ? -3.580 -4.477 3.412 1.00 72.88 402 THR A CA 1
ATOM 3253 C C . THR A 1 402 ? -2.074 -4.654 3.118 1.00 72.88 402 THR A C 1
ATOM 3255 O O . THR A 1 402 ? -1.244 -4.660 4.027 1.00 72.88 402 THR A O 1
ATOM 3258 N N . GLY A 1 403 ? -1.689 -4.812 1.847 1.00 70.94 403 GLY A N 1
ATOM 3259 C CA . GLY A 1 403 ? -0.299 -4.881 1.370 1.00 70.94 403 GLY A CA 1
ATOM 3260 C C . GLY A 1 403 ? 0.416 -6.224 1.582 1.00 70.94 403 GLY A C 1
ATOM 3261 O O . GLY A 1 403 ? 1.179 -6.652 0.720 1.00 70.94 403 GLY A O 1
ATOM 3262 N N . SER A 1 404 ? 0.170 -6.929 2.693 1.00 78.06 404 SER A N 1
ATOM 3263 C CA . SER A 1 404 ? 0.706 -8.280 2.927 1.00 78.06 404 SER A CA 1
ATOM 3264 C C . SER A 1 404 ? -0.256 -9.148 3.756 1.00 78.06 404 SER A C 1
ATOM 3266 O O . SER A 1 404 ? -0.431 -8.918 4.960 1.00 78.06 404 SER A O 1
ATOM 3268 N N . PRO A 1 405 ? -0.815 -10.230 3.174 1.00 78.56 405 PRO A N 1
ATOM 3269 C CA . PRO A 1 405 ? -1.730 -11.137 3.876 1.00 78.56 405 PRO A CA 1
ATOM 3270 C C . PRO A 1 405 ? -1.136 -11.843 5.108 1.00 78.56 405 PRO A C 1
ATOM 3272 O O . PRO A 1 405 ? -1.886 -12.382 5.930 1.00 78.56 405 PRO A O 1
ATOM 3275 N N . ALA A 1 406 ? 0.197 -11.884 5.232 1.00 74.56 406 ALA A N 1
ATOM 3276 C CA . ALA A 1 406 ? 0.915 -12.497 6.354 1.00 74.56 406 ALA A CA 1
ATOM 3277 C C . ALA A 1 406 ? 1.056 -11.559 7.570 1.00 74.56 406 ALA A C 1
ATOM 3279 O O . ALA A 1 406 ? 1.216 -12.017 8.710 1.00 74.56 406 ALA A O 1
ATOM 3280 N N . SER A 1 407 ? 0.990 -10.248 7.336 1.00 81.88 407 SER A N 1
ATOM 3281 C CA . SER A 1 407 ? 1.081 -9.200 8.357 1.00 81.88 407 SER A CA 1
ATOM 3282 C C . SER A 1 407 ? -0.251 -8.503 8.627 1.00 81.88 407 SER A C 1
ATOM 3284 O O . SER A 1 407 ? -0.276 -7.554 9.399 1.00 81.88 407 SER A O 1
ATOM 3286 N N . HIS A 1 408 ? -1.344 -8.998 8.042 1.00 84.75 408 HIS A N 1
ATOM 3287 C CA . HIS A 1 408 ? -2.669 -8.396 8.133 1.00 84.75 408 HIS A CA 1
ATOM 3288 C C . HIS A 1 408 ? -3.089 -8.042 9.569 1.00 84.75 408 HIS A C 1
ATOM 3290 O O . HIS A 1 408 ? -3.041 -8.878 10.481 1.00 84.75 408 HIS A O 1
ATOM 3296 N N . LEU A 1 409 ? -3.541 -6.800 9.718 1.00 90.06 409 LEU A N 1
ATOM 3297 C CA . LEU A 1 409 ? -4.224 -6.246 10.875 1.00 90.06 409 LEU A CA 1
ATOM 3298 C C . LEU A 1 409 ? -5.313 -5.302 10.329 1.00 90.06 409 LEU A C 1
ATOM 3300 O O . LEU A 1 409 ? -4.978 -4.415 9.550 1.00 90.06 409 LEU A O 1
ATOM 3304 N N . PRO A 1 410 ? -6.597 -5.457 10.696 1.00 91.56 410 PRO A N 1
ATOM 3305 C CA . PRO A 1 410 ? -7.656 -4.574 10.193 1.00 91.56 410 PRO A CA 1
ATOM 3306 C C . PRO A 1 410 ? -7.672 -3.199 10.883 1.00 91.56 410 PRO A C 1
ATOM 3308 O O . PRO A 1 410 ? -8.366 -2.290 10.442 1.00 91.56 410 PRO A O 1
ATOM 3311 N N . ILE A 1 411 ? -6.916 -3.052 11.974 1.00 93.25 411 ILE A N 1
ATOM 3312 C CA . ILE A 1 411 ? -6.750 -1.793 12.696 1.00 93.25 411 ILE A CA 1
ATOM 3313 C C . ILE A 1 411 ? -5.666 -0.980 11.998 1.00 93.25 411 ILE A C 1
ATOM 3315 O O . ILE A 1 411 ? -4.505 -1.398 11.967 1.00 93.25 411 ILE A O 1
ATOM 3319 N N . LEU A 1 412 ? -6.032 0.195 11.496 1.00 92.31 412 LEU A N 1
ATOM 3320 C CA . LEU A 1 412 ? -5.095 1.121 10.885 1.00 92.31 412 LEU A CA 1
ATOM 3321 C C . LEU A 1 412 ? -4.124 1.659 11.944 1.00 92.31 412 LEU A C 1
ATOM 3323 O O . LEU A 1 412 ? -4.514 2.099 13.025 1.00 92.31 412 LEU A O 1
ATOM 3327 N N . THR A 1 413 ? -2.839 1.617 11.615 1.00 91.81 413 THR A N 1
ATOM 3328 C CA . THR A 1 413 ? -1.748 2.108 12.463 1.00 91.81 413 THR A CA 1
ATOM 3329 C C . THR A 1 413 ? -0.743 2.843 11.595 1.00 91.81 413 THR A C 1
ATOM 3331 O O . THR A 1 413 ? -0.683 2.593 10.388 1.00 91.81 413 THR A O 1
ATOM 3334 N N . LYS A 1 414 ? 0.112 3.667 12.206 1.00 89.75 414 LYS A N 1
ATOM 3335 C CA . LYS A 1 414 ? 1.200 4.361 11.501 1.00 89.75 414 LYS A CA 1
ATOM 3336 C C . LYS A 1 414 ? 2.101 3.429 10.677 1.00 89.75 414 LYS A C 1
ATOM 3338 O O . LYS A 1 414 ? 2.647 3.841 9.667 1.00 89.75 414 LYS A O 1
ATOM 3343 N N . TYR A 1 415 ? 2.202 2.150 11.051 1.00 88.56 415 TYR A N 1
ATOM 3344 C CA . TYR A 1 415 ? 3.012 1.151 10.344 1.00 88.56 415 TYR A CA 1
ATOM 3345 C C . TYR A 1 415 ? 2.421 0.696 9.003 1.00 88.56 415 TYR A C 1
ATOM 3347 O O . TYR A 1 415 ? 3.141 0.122 8.190 1.00 88.56 415 TYR A O 1
ATOM 3355 N N . HIS A 1 416 ? 1.128 0.930 8.765 1.00 87.12 416 HIS A N 1
ATOM 3356 C CA . HIS A 1 416 ? 0.502 0.673 7.465 1.00 87.12 416 HIS A CA 1
ATOM 3357 C C . HIS A 1 416 ? 0.761 1.807 6.463 1.00 87.12 416 HIS A C 1
ATOM 3359 O O . HIS A 1 416 ? 0.632 1.607 5.258 1.00 87.12 416 HIS A O 1
ATOM 3365 N N . ILE A 1 417 ? 1.105 2.999 6.954 1.00 86.88 417 ILE A N 1
ATOM 3366 C CA . ILE A 1 417 ? 1.183 4.224 6.162 1.00 86.88 417 ILE A CA 1
ATOM 3367 C C . ILE A 1 417 ? 2.639 4.420 5.734 1.00 86.88 417 ILE A C 1
ATOM 3369 O O . ILE A 1 417 ? 3.460 4.944 6.478 1.00 86.88 417 ILE A O 1
ATOM 3373 N N . ILE A 1 418 ? 2.966 3.939 4.533 1.00 82.06 418 ILE A N 1
ATOM 3374 C CA . ILE A 1 418 ? 4.312 4.057 3.939 1.00 82.06 418 ILE A CA 1
ATOM 3375 C C . ILE A 1 418 ? 4.436 5.343 3.108 1.00 82.06 418 ILE A C 1
ATOM 3377 O O . ILE A 1 418 ? 5.514 5.924 3.011 1.00 82.06 418 ILE A O 1
ATOM 3381 N N . TYR A 1 419 ? 3.325 5.790 2.523 1.00 82.81 419 TYR A N 1
ATOM 3382 C CA . TYR A 1 419 ? 3.228 7.003 1.717 1.00 82.81 419 TYR A CA 1
ATOM 3383 C C . TYR A 1 419 ? 2.311 8.023 2.405 1.00 82.81 419 TYR A C 1
ATOM 3385 O O . TYR A 1 419 ? 1.428 7.613 3.165 1.00 82.81 419 TYR A O 1
ATOM 3393 N N . PRO A 1 420 ? 2.468 9.332 2.122 1.00 83.06 420 PRO A N 1
ATOM 3394 C CA . PRO A 1 420 ? 1.534 10.354 2.591 1.00 83.06 420 PRO A CA 1
ATOM 3395 C C . PRO A 1 420 ? 0.086 9.979 2.256 1.00 83.06 420 PRO A C 1
ATOM 3397 O O . PRO A 1 420 ? -0.195 9.556 1.130 1.00 83.06 420 PRO A O 1
ATOM 3400 N N . LEU A 1 421 ? -0.830 10.120 3.221 1.00 84.88 421 LEU A N 1
ATOM 3401 C CA . LEU A 1 421 ? -2.218 9.660 3.085 1.00 84.88 421 LEU A CA 1
ATOM 3402 C C . LEU A 1 421 ? -2.942 10.313 1.899 1.00 84.88 421 LEU A C 1
ATOM 3404 O O . LEU A 1 421 ? -3.797 9.677 1.289 1.00 84.88 421 LEU A O 1
ATOM 3408 N N . GLU A 1 422 ? -2.555 11.531 1.513 1.00 84.38 422 GLU A N 1
ATOM 3409 C CA . GLU A 1 422 ? -3.047 12.242 0.329 1.00 84.38 422 GLU A CA 1
ATOM 3410 C C . GLU A 1 422 ? -2.854 11.438 -0.958 1.00 84.38 422 GLU A C 1
ATOM 3412 O O . GLU A 1 422 ? -3.698 11.493 -1.847 1.00 84.38 422 GLU A O 1
ATOM 3417 N N . LYS A 1 423 ? -1.745 10.697 -1.057 1.00 85.12 423 LYS A N 1
ATOM 3418 C CA . LYS A 1 423 ? -1.403 9.871 -2.222 1.00 85.12 423 LYS A CA 1
ATOM 3419 C C . LYS A 1 423 ? -1.989 8.461 -2.137 1.00 85.12 423 LYS A C 1
ATOM 3421 O O . LYS A 1 423 ? -1.969 7.739 -3.127 1.00 85.12 423 LYS A O 1
ATOM 3426 N N . CYS A 1 424 ? -2.477 8.066 -0.963 1.00 84.38 424 CYS A N 1
ATOM 3427 C CA . CYS A 1 424 ? -3.064 6.751 -0.713 1.00 84.38 424 CYS A CA 1
ATOM 3428 C C . CYS A 1 424 ? -4.577 6.718 -0.964 1.00 84.38 424 CYS A C 1
ATOM 3430 O O . CYS A 1 424 ? -5.155 5.633 -0.993 1.00 84.38 424 CYS A O 1
ATOM 3432 N N . ILE A 1 425 ? -5.231 7.878 -1.103 1.00 85.00 425 ILE A N 1
ATOM 3433 C CA . ILE A 1 425 ? -6.661 7.930 -1.410 1.00 85.00 425 ILE A CA 1
ATOM 3434 C C . ILE A 1 425 ? -6.892 7.373 -2.810 1.00 85.00 425 ILE A C 1
ATOM 3436 O O . ILE A 1 425 ? -6.307 7.833 -3.786 1.00 85.00 425 ILE A O 1
ATOM 3440 N N . VAL A 1 426 ? -7.802 6.409 -2.881 1.00 87.06 426 VAL A N 1
ATOM 3441 C CA . VAL A 1 426 ? -8.335 5.880 -4.129 1.00 87.06 426 VAL A CA 1
ATOM 3442 C C . VAL A 1 426 ? -9.745 6.427 -4.285 1.00 87.06 426 VAL A C 1
ATOM 3444 O O . VAL A 1 426 ? -10.594 6.181 -3.430 1.00 87.06 426 VAL A O 1
ATOM 3447 N N . ASP A 1 427 ? -9.981 7.173 -5.360 1.00 87.38 427 ASP A N 1
ATOM 3448 C CA . ASP A 1 427 ? -11.319 7.618 -5.737 1.00 87.38 427 ASP A CA 1
ATOM 3449 C C . ASP A 1 427 ? -11.916 6.737 -6.852 1.00 87.38 427 ASP A C 1
ATOM 3451 O O . ASP A 1 427 ? -11.241 5.949 -7.525 1.00 87.38 427 ASP A O 1
ATOM 3455 N N . SER A 1 428 ? -13.225 6.855 -7.039 1.00 89.62 428 SER A N 1
ATOM 3456 C CA . SER A 1 428 ? -14.000 6.116 -8.032 1.00 89.62 428 SER A CA 1
ATOM 3457 C C . SER A 1 428 ? -13.517 6.414 -9.435 1.00 89.62 428 SER A C 1
ATOM 3459 O O . SER A 1 428 ? -13.526 5.522 -10.278 1.00 89.62 428 SER A O 1
ATOM 3461 N N . LYS A 1 429 ? -13.084 7.650 -9.704 1.00 90.56 429 LYS A N 1
ATOM 3462 C CA . LYS A 1 429 ? -12.591 8.031 -11.024 1.00 90.56 429 LYS A CA 1
ATOM 3463 C C . LYS A 1 429 ? -11.327 7.246 -11.366 1.00 90.56 429 LYS A C 1
ATOM 3465 O O . LYS A 1 429 ? -11.272 6.658 -12.441 1.00 90.56 429 LYS A O 1
ATOM 3470 N N . MET A 1 430 ? -10.364 7.173 -10.450 1.00 91.50 430 MET A N 1
ATOM 3471 C CA . MET A 1 430 ? -9.140 6.390 -10.603 1.00 91.50 430 MET A CA 1
ATOM 3472 C C . MET A 1 430 ? -9.450 4.911 -10.845 1.00 91.50 430 MET A C 1
ATOM 3474 O O . MET A 1 430 ? -8.882 4.311 -11.760 1.00 91.50 430 MET A O 1
ATOM 3478 N N . LEU A 1 431 ? -10.375 4.325 -10.075 1.00 90.31 431 LEU A N 1
ATOM 3479 C CA . LEU A 1 431 ? -10.793 2.930 -10.262 1.00 90.31 431 LEU A CA 1
ATOM 3480 C C . LEU A 1 431 ? -11.437 2.702 -11.631 1.00 90.31 431 LEU A C 1
ATOM 3482 O O . LEU A 1 431 ? -11.080 1.758 -12.331 1.00 90.31 431 LEU A O 1
ATOM 3486 N N . ILE A 1 432 ? -12.360 3.574 -12.031 1.00 91.06 432 ILE A N 1
ATOM 3487 C CA . ILE A 1 432 ? -13.088 3.466 -13.297 1.00 91.06 432 ILE A CA 1
ATOM 3488 C C . ILE A 1 432 ? -12.147 3.655 -14.487 1.00 91.06 432 ILE A C 1
ATOM 3490 O O . ILE A 1 432 ? -12.200 2.869 -15.431 1.00 91.06 432 ILE A O 1
ATOM 3494 N N . ASP A 1 433 ? -11.271 4.658 -14.443 1.00 92.62 433 ASP A N 1
ATOM 3495 C CA . ASP A 1 433 ? -10.295 4.916 -15.503 1.00 92.62 433 ASP A CA 1
ATOM 3496 C C . ASP A 1 433 ? -9.318 3.729 -15.631 1.00 92.62 433 ASP A C 1
ATOM 3498 O O . ASP A 1 433 ? -9.011 3.298 -16.744 1.00 92.62 433 ASP A O 1
ATOM 3502 N N . THR A 1 434 ? -8.921 3.115 -14.509 1.00 92.75 434 THR A N 1
ATOM 3503 C CA . THR A 1 434 ? -8.093 1.895 -14.501 1.00 92.75 434 THR A CA 1
ATOM 3504 C C . THR A 1 434 ? -8.834 0.695 -15.097 1.00 92.75 434 THR A C 1
ATOM 3506 O O . THR A 1 434 ? -8.288 -0.006 -15.948 1.00 92.75 434 THR A O 1
ATOM 3509 N N . LEU A 1 435 ? -10.090 0.462 -14.704 1.00 91.38 435 LEU A N 1
ATOM 3510 C CA . LEU A 1 435 ? -10.908 -0.630 -15.245 1.00 91.38 435 LEU A CA 1
ATOM 3511 C C . LEU A 1 435 ? -11.134 -0.475 -16.750 1.00 91.38 435 LEU A C 1
ATOM 3513 O O . LEU A 1 435 ? -11.001 -1.443 -17.494 1.00 91.38 435 LEU A O 1
ATOM 3517 N N . LYS A 1 436 ? -11.408 0.746 -17.218 1.00 90.81 436 LYS A N 1
ATOM 3518 C CA . LYS A 1 436 ? -11.542 1.046 -18.648 1.00 90.81 436 LYS A CA 1
ATOM 3519 C C . LYS A 1 436 ? -10.242 0.811 -19.409 1.00 90.81 436 LYS A C 1
ATOM 3521 O O . LYS A 1 436 ? -10.296 0.292 -20.517 1.00 90.81 436 LYS A O 1
ATOM 3526 N N . ALA A 1 437 ? -9.091 1.148 -18.827 1.00 94.25 437 ALA A N 1
ATOM 3527 C CA . ALA A 1 437 ? -7.796 0.860 -19.437 1.00 94.25 437 ALA A CA 1
ATOM 3528 C C . ALA A 1 437 ? -7.562 -0.653 -19.591 1.00 94.25 437 ALA A C 1
ATOM 3530 O O . ALA A 1 437 ? -7.104 -1.091 -20.642 1.00 94.25 437 ALA A O 1
ATOM 3531 N N . ILE A 1 438 ? -7.945 -1.457 -18.591 1.00 94.00 438 ILE A N 1
ATOM 3532 C CA . ILE A 1 438 ? -7.896 -2.926 -18.679 1.00 94.00 438 ILE A CA 1
ATOM 3533 C C . ILE A 1 438 ? -8.851 -3.429 -19.771 1.00 94.00 438 ILE A C 1
ATOM 3535 O O . ILE A 1 438 ? -8.437 -4.190 -20.640 1.00 94.00 438 ILE A O 1
ATOM 3539 N N . MET A 1 439 ? -10.101 -2.957 -19.780 1.00 90.38 439 MET A N 1
ATOM 3540 C CA . MET A 1 439 ? -11.106 -3.352 -20.776 1.00 90.38 439 MET A CA 1
ATOM 3541 C C . MET A 1 439 ? -10.759 -2.918 -22.207 1.00 90.38 439 MET A C 1
ATOM 3543 O O . MET A 1 439 ? -11.207 -3.543 -23.163 1.00 90.38 439 MET A O 1
ATOM 3547 N N . ALA A 1 440 ? -9.974 -1.852 -22.374 1.00 92.94 440 ALA A N 1
ATOM 3548 C CA . ALA A 1 440 ? -9.477 -1.429 -23.681 1.00 92.94 440 ALA A CA 1
ATOM 3549 C C . ALA A 1 440 ? -8.433 -2.404 -24.250 1.00 92.94 440 ALA A C 1
ATOM 3551 O O . ALA A 1 440 ? -8.283 -2.490 -25.467 1.00 92.94 440 ALA A O 1
ATOM 3552 N N . ILE A 1 441 ? -7.724 -3.129 -23.380 1.00 95.81 441 ILE A N 1
ATOM 3553 C CA . ILE A 1 441 ? -6.791 -4.194 -23.763 1.00 95.81 441 ILE A CA 1
ATOM 3554 C C . ILE A 1 441 ? -7.562 -5.499 -23.990 1.00 95.81 441 ILE A C 1
ATOM 3556 O O . ILE A 1 441 ? -7.386 -6.144 -25.020 1.00 95.81 441 ILE A O 1
ATOM 3560 N N . ASP A 1 442 ? -8.431 -5.865 -23.046 1.00 92.62 442 ASP A N 1
ATOM 3561 C CA . ASP A 1 442 ? -9.284 -7.052 -23.112 1.00 92.62 442 ASP A CA 1
ATOM 3562 C C . ASP A 1 442 ? -10.692 -6.737 -22.594 1.00 92.62 442 ASP A C 1
ATOM 3564 O O . ASP A 1 442 ? -10.953 -6.697 -21.388 1.00 92.62 442 ASP A O 1
ATOM 3568 N N . TYR A 1 443 ? -11.630 -6.552 -23.524 1.00 88.44 443 TYR A N 1
ATOM 3569 C CA . TYR A 1 443 ? -13.020 -6.234 -23.194 1.00 88.44 443 TYR A CA 1
ATOM 3570 C C . TYR A 1 443 ? -13.750 -7.388 -22.487 1.00 88.44 443 TYR A C 1
ATOM 3572 O O . TYR A 1 443 ? -14.793 -7.153 -21.873 1.00 88.44 443 TYR A O 1
ATOM 3580 N N . THR A 1 444 ? -13.216 -8.613 -22.559 1.00 88.81 444 THR A N 1
ATOM 3581 C CA . THR A 1 444 ? -13.789 -9.817 -21.944 1.00 88.81 444 THR A CA 1
ATOM 3582 C C . THR A 1 444 ? -13.269 -10.089 -20.535 1.00 88.81 444 THR A C 1
ATOM 3584 O O . THR A 1 444 ? -13.843 -10.926 -19.844 1.00 88.81 444 THR A O 1
ATOM 3587 N N . ALA A 1 445 ? -12.262 -9.345 -20.061 1.00 88.44 445 ALA A N 1
ATOM 3588 C CA . ALA A 1 445 ? -11.568 -9.600 -18.793 1.00 88.44 445 ALA A CA 1
ATOM 3589 C C . ALA A 1 445 ? -12.487 -9.706 -17.557 1.00 88.44 445 ALA A C 1
ATOM 3591 O O . ALA A 1 445 ? -12.148 -10.379 -16.584 1.00 88.44 445 ALA A O 1
ATOM 3592 N N . PHE A 1 446 ? -13.650 -9.046 -17.583 1.00 84.81 446 PHE A N 1
ATOM 3593 C CA . PHE A 1 446 ? -14.633 -9.057 -16.491 1.00 84.81 446 PHE A CA 1
ATOM 3594 C C . PHE A 1 446 ? -15.944 -9.769 -16.848 1.00 84.81 446 PHE A C 1
ATOM 3596 O O . PHE A 1 446 ? -16.905 -9.721 -16.075 1.00 84.81 446 PHE A O 1
ATOM 3603 N N . TYR A 1 447 ? -16.023 -10.410 -18.014 1.00 83.50 447 TYR A N 1
ATOM 3604 C CA . TYR A 1 447 ? -17.204 -11.170 -18.403 1.00 83.50 447 TYR A CA 1
ATOM 3605 C C . TYR A 1 447 ? -17.196 -12.515 -17.684 1.00 83.50 447 TYR A C 1
ATOM 3607 O O . TYR A 1 447 ? -16.179 -13.198 -17.603 1.00 83.50 447 TYR A O 1
ATOM 3615 N N . ARG A 1 448 ? -18.350 -12.897 -17.138 1.00 74.88 448 ARG A N 1
ATOM 3616 C CA . ARG A 1 448 ? -18.546 -14.242 -16.599 1.00 74.88 448 ARG A CA 1
ATOM 3617 C C . ARG A 1 448 ? -19.043 -15.131 -17.725 1.00 74.88 448 ARG A C 1
ATOM 3619 O O . ARG A 1 448 ? -19.988 -14.758 -18.417 1.00 74.88 448 ARG A O 1
ATOM 3626 N N . GLU A 1 449 ? -18.431 -16.297 -17.891 1.00 71.44 449 GLU A N 1
ATOM 3627 C CA . GLU A 1 449 ? -18.954 -17.315 -18.796 1.00 71.44 449 GLU A CA 1
ATOM 3628 C C . GLU A 1 449 ? -20.340 -17.749 -18.312 1.00 71.44 449 GLU A C 1
ATOM 3630 O O . GLU A 1 449 ? -20.520 -18.163 -17.164 1.00 71.44 449 GLU A O 1
ATOM 3635 N N . VAL A 1 450 ? -21.337 -17.619 -19.184 1.00 73.44 450 VAL A N 1
ATOM 3636 C CA . VAL A 1 450 ? -22.695 -18.096 -18.927 1.00 73.44 450 VAL A CA 1
ATOM 3637 C C . VAL A 1 450 ? -22.953 -19.251 -19.878 1.00 73.44 450 VAL A C 1
ATOM 3639 O O . VAL A 1 450 ? -22.902 -19.082 -21.095 1.00 73.44 450 VAL A O 1
ATOM 3642 N N . ILE A 1 451 ? -23.239 -20.429 -19.325 1.00 67.88 451 ILE A N 1
ATOM 3643 C CA . ILE A 1 451 ? -23.693 -21.571 -20.117 1.00 67.88 451 ILE A CA 1
ATOM 3644 C C . ILE A 1 451 ? -25.157 -21.311 -20.467 1.00 67.88 451 ILE A C 1
ATOM 3646 O O . ILE A 1 451 ? -26.048 -21.471 -19.631 1.00 67.88 451 ILE A O 1
ATOM 3650 N N . TYR A 1 452 ? -25.395 -20.865 -21.697 1.00 72.12 452 TYR A N 1
ATOM 3651 C CA . TYR A 1 452 ? -26.737 -20.792 -22.256 1.00 72.12 452 TYR A CA 1
ATOM 3652 C C . TYR A 1 452 ? -27.184 -22.210 -22.611 1.00 72.12 452 TYR A C 1
ATOM 3654 O O . TYR A 1 452 ? -26.568 -22.864 -23.450 1.00 72.12 452 TYR A O 1
ATOM 3662 N N . ASN A 1 453 ? -28.215 -22.701 -21.927 1.00 65.44 453 ASN A N 1
ATOM 3663 C CA . ASN A 1 453 ? -28.790 -24.013 -22.183 1.00 65.44 453 ASN A CA 1
ATOM 3664 C C . ASN A 1 453 ? -30.188 -23.788 -22.752 1.00 65.44 453 ASN A C 1
ATOM 3666 O O . ASN A 1 453 ? -31.082 -23.355 -22.024 1.00 65.44 453 ASN A O 1
ATOM 3670 N N . GLU A 1 454 ? -30.348 -24.025 -24.049 1.00 70.19 454 GLU A N 1
ATOM 3671 C CA . GLU A 1 454 ? -31.620 -23.899 -24.752 1.00 70.19 454 GLU A CA 1
ATOM 3672 C C . GLU A 1 454 ? -32.252 -25.294 -24.828 1.00 70.19 454 GLU A C 1
ATOM 3674 O O . GLU A 1 454 ? -31.746 -26.144 -25.556 1.00 70.19 454 GLU A O 1
ATOM 3679 N N . PRO A 1 455 ? -33.300 -25.595 -24.038 1.00 67.75 455 PRO A N 1
ATOM 3680 C CA . PRO A 1 455 ? -33.850 -26.951 -23.972 1.00 67.75 455 PRO A CA 1
ATOM 3681 C C . PRO A 1 455 ? -34.606 -27.371 -25.241 1.00 67.75 455 PRO A C 1
ATOM 3683 O O . PRO A 1 455 ? -34.901 -28.553 -25.398 1.00 67.75 455 PRO A O 1
ATOM 3686 N N . ASP A 1 456 ? -34.930 -26.408 -26.109 1.00 67.31 456 ASP A N 1
ATOM 3687 C CA . ASP A 1 456 ? -35.844 -26.558 -27.244 1.00 67.31 456 ASP A CA 1
ATOM 3688 C C . ASP A 1 456 ? -35.157 -26.384 -28.619 1.00 67.31 456 ASP A C 1
ATOM 3690 O O . ASP A 1 456 ? -35.848 -26.151 -29.615 1.00 67.31 456 ASP A O 1
ATOM 3694 N N . LEU A 1 457 ? -33.821 -26.495 -28.695 1.00 46.19 457 LEU A N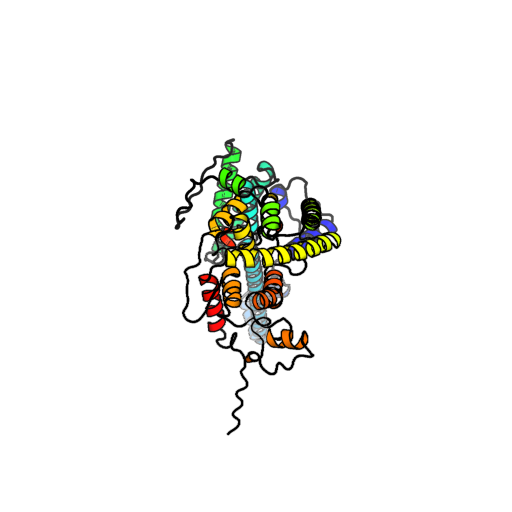 1
ATOM 3695 C CA . LEU A 1 457 ? -33.051 -26.432 -29.949 1.00 46.19 457 LEU A CA 1
ATOM 3696 C C . LEU A 1 457 ? -32.276 -27.724 -30.238 1.00 46.19 457 LEU A C 1
ATOM 3698 O O . LEU A 1 457 ? -31.665 -28.282 -29.297 1.00 46.19 457 LEU A O 1
#

Foldseek 3Di:
DVLVVLQVVQLVVQPHDDDPFDALVNVVDDSCSSRVDDPDPPPPLVDPLNVVLVVVVPDDPVVVVVVCVVPVVVVVVSVVSVVVSVVVVVVVVVVVVVVLLVVCCQQFAECNHPLVVLQVQLVCVLVVNDPDDLVRNLNNLQSSLVVNVVSQVVVCVVVVDGDPRGYPCNVVSSVSSVVSVVCVVVVDDDDPDDDDDDDDPPDPPPPDDLPVLCVLQAPLQVQLCVLLVPDPVLSVVLVVLVVVCVPDPHLLDLDPVSLVSQVSNQVSLLSSQLSLLVVCVVVVNDDRQSSLLCNQPQARHPVQEDSVVSVVSSVCSPDDFPDDDPPDDDDRPSRVLVCQLVVVDAADAAPVRDGLVRVLCVVCVVDPDPDPVSDDCVCPHSSSRSVCNCVRPVVVVQCVPLPHVSSDHSHDGPSSPPDDVVVVDDGPVNVVVVVVVVCVVPVCPPPDDDPDDDPPD

pLDDT: mean 83.81, std 13.37, range [27.91, 96.75]